Protein AF-A0A8T4KJ77-F1 (afdb_monomer_lite)

Foldseek 3Di:
DFWDWDADPPPRDIDTDGPVVVVVVVVVVVVPPPDDQPKDFDDKFWFADLPPRDIFIWTFIDGPQWTWIWTDDPDTDIWTAGNHNVLVCLLVVLVVVCVVVVPPDPPDDCVDVVNVVVLLQQFQEEEEAQAADAPFQWPQDLQQSHPPRDPPSRVQDDGDDLVNLLVSCVPPANHEYEYDHNALLVDPCSLVSLLSCVVSRYAYEYEHCCLVLLPLVSVLSNVVSHHAEYAHEDADCDQQLCCLGGVGRCNVVRVSSVVSCVVSLHAYEYEHEDEPPRRLLCLLVVVVVLQVVLQRHLEYEYAWRMPSDPSHPHTDYPQSSQVNCCVQAVRHSVVLSLVQLLLSLQQVLCCVQVVDGLGCLSCVVPRFKFWWDQDPNGIYTLCVLQPSVVLSVQSVVLVPDDDVSSNVSSVVSVVVSCPPPSNVVLVVQCVVVVSNSSSSSVVSSNHTYMYGYDHPDSSRRDRNRPPCPNSYNHPPVNDDD

Secondary structure (DSSP, 8-state):
--EEEEEETTTTEEEEEEHHHHHHHHHHHHHT-TT----EEEEEEEEE-TTT--EEEEEEEEETTEEEEEEESSSEEEEEEES-HHHHHHHHHHHHHHHGGGT--TT--TTSHHHHHHHHHH-SEEEEE-----S---TT-TTS-STT--THHHHTPPPPPHHHHHHHHTT--S-EEEEESS-GGG-TTHHHHHHHHHHTT-EEEEEE--GGGGSHHHHHHHHHHT--EEEE----SSHHHHHHHHSS--HHHHHHHHHHHHHTT-EEEE--EE-TTTTGGGHHHHHHHHHHTTTTEEEEEEEEPP--STT-SS---HHHHHHHHHHHHS--HHHHHHHHHHHHHHHHHHHHHHSS-S-TTTTTS-TTEEEEEEETTEEEEGGGGGTHHHHHHHHHHHHTS-HHHHHHHHHHHHHHHHTSTTTHHHHHHHHHTTT-HHHHHHHHHHHSEEEEE-----GGG--TT----SSEEEE--S---

Radius of gyration: 25.9 Å; chains: 1; bounding box: 80×59×68 Å

Structure (mmCIF, N/CA/C/O backbone):
data_AF-A0A8T4KJ77-F1
#
_entry.id   AF-A0A8T4KJ77-F1
#
loop_
_atom_site.group_PDB
_atom_site.id
_atom_site.type_symbol
_atom_site.label_atom_id
_atom_site.label_alt_id
_atom_site.label_comp_id
_atom_site.label_asym_id
_atom_site.label_entity_id
_atom_site.label_seq_id
_atom_site.pdbx_PDB_ins_code
_atom_site.Cartn_x
_atom_site.Cartn_y
_atom_site.Cartn_z
_atom_site.occupancy
_atom_site.B_iso_or_equiv
_atom_site.auth_seq_id
_atom_site.auth_comp_id
_atom_site.auth_asym_id
_atom_site.auth_atom_id
_atom_site.pdbx_PDB_model_num
ATOM 1 N N . MET A 1 1 ? 57.738 31.085 -25.570 1.00 43.16 1 MET A N 1
ATOM 2 C CA . MET A 1 1 ? 57.507 29.698 -25.103 1.00 43.16 1 MET A CA 1
ATOM 3 C C . MET A 1 1 ? 55.996 29.373 -25.129 1.00 43.16 1 MET A C 1
ATOM 5 O O . MET A 1 1 ? 55.374 29.344 -24.079 1.00 43.16 1 MET A O 1
ATOM 9 N N . PHE A 1 2 ? 55.372 29.191 -26.310 1.00 42.97 2 PHE A N 1
ATOM 10 C CA . PHE A 1 2 ? 53.900 29.005 -26.434 1.00 42.97 2 PHE A CA 1
ATOM 11 C C . PHE A 1 2 ? 53.427 28.068 -27.575 1.00 42.97 2 PHE A C 1
ATOM 13 O O . PHE A 1 2 ? 52.268 28.127 -27.980 1.00 42.97 2 PHE A O 1
ATOM 20 N N . TYR A 1 3 ? 54.281 27.163 -28.063 1.00 41.78 3 TYR A N 1
ATOM 21 C CA . TYR A 1 3 ? 53.917 26.175 -29.090 1.00 41.78 3 TYR A CA 1
ATOM 22 C C . TYR A 1 3 ? 54.397 24.782 -28.666 1.00 41.78 3 TYR A C 1
ATOM 24 O O . TYR A 1 3 ? 55.495 24.656 -28.123 1.00 41.78 3 TYR A O 1
ATOM 32 N N . ARG A 1 4 ? 53.573 23.746 -28.875 1.00 49.81 4 ARG A N 1
ATOM 33 C CA . ARG A 1 4 ? 53.972 22.333 -28.733 1.00 49.81 4 ARG A CA 1
ATOM 34 C C . ARG A 1 4 ? 54.072 21.727 -30.129 1.00 49.81 4 ARG A C 1
ATOM 36 O O . ARG A 1 4 ? 53.132 21.836 -30.910 1.00 49.81 4 ARG A O 1
ATOM 43 N N . LEU A 1 5 ? 55.210 21.107 -30.423 1.00 43.75 5 LEU A N 1
ATOM 44 C CA . LEU A 1 5 ? 55.444 20.401 -31.679 1.00 43.75 5 LEU A CA 1
ATOM 45 C C . LEU A 1 5 ? 54.785 19.018 -31.598 1.00 43.75 5 LEU A C 1
ATOM 47 O O . LEU A 1 5 ? 55.067 18.268 -30.663 1.00 43.75 5 LEU A O 1
ATOM 51 N N . ILE A 1 6 ? 53.931 18.673 -32.559 1.00 51.59 6 ILE A N 1
ATOM 52 C CA . ILE A 1 6 ? 53.401 17.312 -32.705 1.00 51.59 6 ILE A CA 1
ATOM 53 C C . ILE A 1 6 ? 53.874 16.783 -34.056 1.00 51.59 6 ILE A C 1
ATOM 55 O O . ILE A 1 6 ? 53.602 17.379 -35.096 1.00 51.59 6 ILE A O 1
ATOM 59 N N . VAL A 1 7 ? 54.606 15.669 -34.028 1.00 45.03 7 VAL A N 1
ATOM 60 C CA . VAL A 1 7 ? 55.118 14.997 -35.227 1.00 45.03 7 VAL A CA 1
ATOM 61 C C . VAL A 1 7 ? 54.260 13.763 -35.486 1.00 45.03 7 VAL A C 1
ATOM 63 O O . VAL A 1 7 ? 54.277 12.811 -34.704 1.00 45.03 7 VAL A O 1
ATOM 66 N N . LEU A 1 8 ? 53.493 13.772 -36.578 1.00 44.59 8 LEU A N 1
ATOM 67 C CA . LEU A 1 8 ? 52.683 12.625 -36.988 1.00 44.59 8 LEU A CA 1
ATOM 68 C C . LEU A 1 8 ? 53.546 11.657 -37.806 1.00 44.59 8 LEU A C 1
ATOM 70 O O . LEU A 1 8 ? 53.894 11.908 -38.959 1.00 44.59 8 LEU A O 1
ATOM 74 N N . LYS A 1 9 ? 53.879 10.523 -37.184 1.00 41.59 9 LYS A N 1
ATOM 75 C CA . LYS A 1 9 ? 54.922 9.574 -37.609 1.00 41.59 9 LYS A CA 1
ATOM 76 C C . LYS A 1 9 ? 54.687 8.856 -38.948 1.00 41.59 9 LYS A C 1
ATOM 78 O O . LYS A 1 9 ? 55.555 8.100 -39.363 1.00 41.59 9 LYS A O 1
ATOM 83 N N . LYS A 1 10 ? 53.538 9.044 -39.612 1.00 41.97 10 LYS A N 1
ATOM 84 C CA . LYS A 1 10 ? 53.199 8.299 -40.837 1.00 41.97 10 LYS A CA 1
ATOM 85 C C . LYS A 1 10 ? 53.533 9.038 -42.142 1.00 41.97 10 LYS A C 1
ATOM 87 O O . LYS A 1 10 ? 53.784 8.359 -43.123 1.00 41.97 10 LYS A O 1
ATOM 92 N N . ASN A 1 11 ? 53.623 10.377 -42.138 1.00 40.62 11 ASN A N 1
ATOM 93 C CA . ASN A 1 11 ? 53.791 11.182 -43.367 1.00 40.62 11 ASN A CA 1
ATOM 94 C C . ASN A 1 11 ? 54.858 12.305 -43.281 1.00 40.62 11 ASN A C 1
ATOM 96 O O . ASN A 1 11 ? 54.903 13.150 -44.167 1.00 40.62 11 ASN A O 1
ATOM 100 N N . ASN A 1 12 ? 55.698 12.362 -42.235 1.00 40.28 12 ASN A N 1
ATOM 101 C CA . ASN A 1 12 ? 56.723 13.414 -42.037 1.00 40.28 12 ASN A CA 1
ATOM 102 C C . ASN A 1 12 ? 56.209 14.867 -42.167 1.00 40.28 12 ASN A C 1
ATOM 104 O O . ASN A 1 12 ? 56.929 15.759 -42.610 1.00 40.28 12 ASN A O 1
ATOM 108 N N . ILE A 1 13 ? 54.974 15.130 -41.737 1.00 40.94 13 ILE A N 1
ATOM 109 C CA . ILE A 1 13 ? 54.426 16.490 -41.654 1.00 40.94 13 ILE A CA 1
ATOM 110 C C . ILE A 1 13 ? 54.611 16.997 -40.222 1.00 40.94 13 ILE A C 1
ATOM 112 O O . ILE A 1 13 ? 54.164 16.360 -39.263 1.00 40.94 13 ILE A O 1
ATOM 116 N N . VAL A 1 14 ? 55.269 18.149 -40.080 1.00 40.88 14 VAL A N 1
ATOM 117 C CA . VAL A 1 14 ? 55.447 18.847 -38.800 1.00 40.88 14 VAL A CA 1
ATOM 118 C C . VAL A 1 14 ? 54.447 19.993 -38.736 1.00 40.88 14 VAL A C 1
ATOM 120 O O . VAL A 1 14 ? 54.511 20.915 -39.545 1.00 40.88 14 VAL A O 1
ATOM 123 N N . ILE A 1 15 ? 53.526 19.942 -37.772 1.00 50.75 15 ILE A N 1
ATOM 124 C CA . ILE A 1 15 ? 52.521 20.991 -37.574 1.00 50.75 15 ILE A CA 1
ATOM 125 C C . ILE A 1 15 ? 52.823 21.718 -36.261 1.00 50.75 15 ILE A C 1
ATOM 127 O O . ILE A 1 15 ? 52.883 21.115 -35.187 1.00 50.75 15 ILE A O 1
ATOM 131 N N . LEU A 1 16 ? 53.019 23.033 -36.358 1.00 42.84 16 LEU A N 1
ATOM 132 C CA . LEU A 1 16 ? 53.185 23.943 -35.227 1.00 42.84 16 LEU A CA 1
ATOM 133 C C . LEU A 1 16 ? 51.816 24.511 -34.845 1.00 42.84 16 LEU A C 1
ATOM 135 O O . LEU A 1 16 ? 51.270 25.350 -35.555 1.00 42.84 16 LEU A O 1
ATOM 139 N N . LEU A 1 17 ? 51.259 24.057 -33.720 1.00 50.91 17 LEU A N 1
ATOM 140 C CA . LEU A 1 17 ? 49.967 24.536 -33.224 1.00 50.91 17 LEU A CA 1
ATOM 141 C C . LEU A 1 17 ? 50.151 25.432 -31.998 1.00 50.91 17 LEU A C 1
ATOM 143 O O . LEU A 1 17 ? 50.876 25.093 -31.054 1.00 50.91 17 LEU A O 1
ATOM 147 N N . SER A 1 18 ? 49.486 26.590 -32.011 1.00 56.97 18 SER A N 1
ATOM 148 C CA . SER A 1 18 ? 49.395 27.462 -30.838 1.00 56.97 18 SER A CA 1
ATOM 149 C C . SER A 1 18 ? 48.573 26.776 -29.742 1.00 56.97 18 SER A C 1
ATOM 151 O O . SER A 1 18 ? 47.674 25.979 -30.026 1.00 56.97 18 SER A O 1
ATOM 153 N N . LYS A 1 19 ? 48.854 27.091 -28.468 1.00 53.78 19 LYS A N 1
ATOM 154 C CA . LYS A 1 19 ? 48.087 26.572 -27.314 1.00 53.78 19 LYS A CA 1
ATOM 155 C C . LYS A 1 19 ? 46.572 26.763 -27.482 1.00 53.78 19 LYS A C 1
ATOM 157 O O . LYS A 1 19 ? 45.805 25.898 -27.074 1.00 53.78 19 LYS A O 1
ATOM 162 N N . THR A 1 20 ? 46.155 27.858 -28.113 1.00 56.78 20 THR A N 1
ATOM 163 C CA . THR A 1 20 ? 44.749 28.188 -28.369 1.00 56.78 20 THR A CA 1
ATOM 164 C C . THR A 1 20 ? 44.105 27.229 -29.372 1.00 56.78 20 THR A C 1
ATOM 166 O O . THR A 1 20 ? 42.994 26.765 -29.134 1.00 56.78 20 THR A O 1
ATOM 169 N N . LEU A 1 21 ? 44.809 26.855 -30.449 1.00 54.94 21 LEU A N 1
ATOM 170 C CA . LEU A 1 21 ? 44.279 25.919 -31.450 1.00 54.94 21 LEU A CA 1
ATOM 171 C C . LEU A 1 21 ? 44.154 24.489 -30.901 1.00 54.94 21 LEU A C 1
ATOM 173 O O . LEU A 1 21 ? 43.190 23.795 -31.204 1.00 54.94 21 LEU A O 1
ATOM 177 N N . LEU A 1 22 ? 45.092 24.069 -30.047 1.00 55.75 22 LEU A N 1
ATOM 178 C CA . LEU A 1 22 ? 45.049 22.773 -29.357 1.00 55.75 22 LEU A CA 1
ATOM 179 C C . LEU A 1 22 ? 43.837 22.651 -28.423 1.00 55.75 22 LEU A C 1
ATOM 181 O O . LEU A 1 22 ? 43.240 21.582 -28.337 1.00 55.75 22 LEU A O 1
ATOM 185 N N . ILE A 1 23 ? 43.452 23.744 -27.758 1.00 54.97 23 ILE A N 1
ATOM 186 C CA . ILE A 1 23 ? 42.247 23.791 -26.921 1.00 54.97 23 ILE A CA 1
ATOM 187 C C . ILE A 1 23 ? 40.994 23.707 -27.794 1.00 54.97 23 ILE A C 1
ATOM 189 O O . ILE A 1 23 ? 40.101 22.934 -27.476 1.00 54.97 23 ILE A O 1
ATOM 193 N N . ILE A 1 24 ? 40.939 24.430 -28.916 1.00 52.84 24 ILE A N 1
ATOM 194 C CA . ILE A 1 24 ? 39.788 24.386 -29.833 1.00 52.84 24 ILE A CA 1
ATOM 195 C C . ILE A 1 24 ? 39.612 22.983 -30.427 1.00 52.84 24 ILE A C 1
ATOM 197 O O . ILE A 1 24 ? 38.497 22.474 -30.448 1.00 52.84 24 ILE A O 1
ATOM 201 N N . MET A 1 25 ? 40.700 22.319 -30.828 1.00 52.75 25 MET A N 1
ATOM 202 C CA . MET A 1 25 ? 40.640 20.944 -31.333 1.00 52.75 25 MET A CA 1
ATOM 203 C C . MET A 1 25 ? 40.302 19.926 -30.239 1.00 52.75 25 MET A C 1
ATOM 205 O O . MET A 1 25 ? 39.567 18.985 -30.511 1.00 52.75 25 MET A O 1
ATOM 209 N N . ALA A 1 26 ? 40.781 20.106 -29.003 1.00 50.03 26 ALA A N 1
ATOM 210 C CA . ALA A 1 26 ? 40.378 19.264 -27.876 1.00 50.03 26 ALA A CA 1
ATOM 211 C C . ALA A 1 26 ? 38.891 19.452 -27.537 1.00 50.03 26 ALA A C 1
ATOM 213 O O . ALA A 1 26 ? 38.194 18.477 -27.283 1.00 50.03 26 ALA A O 1
ATOM 214 N N . VAL A 1 27 ? 38.385 20.687 -27.603 1.00 44.81 27 VAL A N 1
ATOM 215 C CA . VAL A 1 27 ? 36.960 20.995 -27.434 1.00 44.81 27 VAL A CA 1
ATOM 216 C C . VAL A 1 27 ? 36.143 20.397 -28.581 1.00 44.81 27 VAL A C 1
ATOM 218 O O . VAL A 1 27 ? 35.135 19.757 -28.315 1.00 44.81 27 VAL A O 1
ATOM 221 N N . GLN A 1 28 ? 36.588 20.494 -29.838 1.00 42.44 28 GLN A N 1
ATOM 222 C CA . GLN A 1 28 ? 35.902 19.868 -30.976 1.00 42.44 28 GLN A CA 1
ATOM 223 C C . GLN A 1 28 ? 35.956 18.334 -30.943 1.00 42.44 28 GLN A C 1
ATOM 225 O O . GLN A 1 28 ? 34.963 17.703 -31.282 1.00 42.44 28 GLN A O 1
ATOM 230 N N . ALA A 1 29 ? 37.052 17.725 -30.483 1.00 39.66 29 ALA A N 1
ATOM 231 C CA . ALA A 1 29 ? 37.153 16.274 -30.313 1.00 39.66 29 ALA A CA 1
ATOM 232 C C . ALA A 1 29 ? 36.281 15.757 -29.153 1.00 39.66 29 ALA A C 1
ATOM 234 O O . ALA A 1 29 ? 35.742 14.658 -29.238 1.00 39.66 29 ALA A O 1
ATOM 235 N N . VAL A 1 30 ? 36.091 16.558 -28.096 1.00 39.09 30 VAL A N 1
ATOM 236 C CA . VAL A 1 30 ? 35.113 16.274 -27.031 1.00 39.09 30 VAL A CA 1
ATOM 237 C C . VAL A 1 30 ? 33.678 16.442 -27.551 1.00 39.09 30 VAL A C 1
ATOM 239 O O . VAL A 1 30 ? 32.813 15.635 -27.219 1.00 39.09 30 VAL A O 1
ATOM 242 N N . VAL A 1 31 ? 33.431 17.426 -28.421 1.00 37.53 31 VAL A N 1
ATOM 243 C CA . VAL A 1 31 ? 32.112 17.693 -29.025 1.00 37.53 31 VAL A CA 1
ATOM 244 C C . VAL A 1 31 ? 31.740 16.683 -30.124 1.00 37.53 31 VAL A C 1
ATOM 246 O O . VAL A 1 31 ? 30.563 16.405 -30.298 1.00 37.53 31 VAL A O 1
ATOM 249 N N . GLN A 1 32 ? 32.704 16.069 -30.819 1.00 32.75 32 GLN A N 1
ATOM 250 C CA . GLN A 1 32 ? 32.455 15.063 -31.869 1.00 32.75 32 GLN A CA 1
ATOM 251 C C . GLN A 1 32 ? 32.343 13.614 -31.358 1.00 32.75 32 GLN A C 1
ATOM 253 O O . GLN A 1 32 ? 32.195 12.692 -32.158 1.00 32.75 32 GLN A O 1
ATOM 258 N N . SER A 1 33 ? 32.353 13.393 -30.040 1.00 34.03 33 SER A N 1
ATOM 259 C CA . SER A 1 33 ? 31.955 12.109 -29.439 1.00 34.03 33 SER A CA 1
ATOM 260 C C . SER A 1 33 ? 30.439 12.059 -29.189 1.00 34.03 33 SER A C 1
ATOM 262 O O . SER A 1 33 ? 29.960 11.920 -28.066 1.00 34.03 33 SER A O 1
ATOM 264 N N . GLU A 1 34 ? 29.654 12.208 -30.255 1.00 39.94 34 GLU A N 1
ATOM 265 C CA . GLU A 1 34 ? 28.202 12.022 -30.213 1.00 39.94 34 GLU A CA 1
ATOM 266 C C . GLU A 1 34 ? 27.851 10.528 -30.229 1.00 39.94 34 GLU A C 1
ATOM 268 O O . GLU A 1 34 ? 27.623 9.940 -31.279 1.00 39.94 34 GLU A O 1
ATOM 273 N N . ASP A 1 35 ? 27.807 9.924 -29.036 1.00 35.31 35 ASP A N 1
ATOM 274 C CA . ASP A 1 35 ? 26.719 8.999 -28.658 1.00 35.31 35 ASP A CA 1
ATOM 275 C C . ASP A 1 35 ? 26.492 8.919 -27.128 1.00 35.31 35 ASP A C 1
ATOM 277 O O . ASP A 1 35 ? 25.965 7.951 -26.578 1.00 35.31 35 ASP A O 1
ATOM 281 N N . THR A 1 36 ? 26.889 9.953 -26.380 1.00 37.91 36 THR A N 1
ATOM 282 C CA . THR A 1 36 ? 26.566 10.073 -24.953 1.00 37.91 36 THR A CA 1
ATOM 283 C C . THR A 1 36 ? 25.404 11.032 -24.757 1.00 37.91 36 THR A C 1
ATOM 285 O O . THR A 1 36 ? 25.596 12.208 -24.452 1.00 37.91 36 THR A O 1
ATOM 288 N N . LYS A 1 37 ? 24.172 10.520 -24.857 1.00 45.44 37 LYS A N 1
ATOM 289 C CA . LYS A 1 37 ? 23.031 11.122 -24.145 1.00 45.44 37 LYS A CA 1
ATOM 290 C C . LYS A 1 37 ? 23.474 11.404 -22.708 1.00 45.44 37 LYS A C 1
ATOM 292 O O . LYS A 1 37 ? 23.902 10.480 -22.015 1.00 45.44 37 LYS A O 1
ATOM 297 N N . SER A 1 38 ? 23.440 12.670 -22.290 1.00 50.59 38 SER A N 1
ATOM 298 C CA . SER A 1 38 ? 24.006 13.130 -21.018 1.00 50.59 38 SER A CA 1
ATOM 299 C C . SER A 1 38 ? 23.426 12.336 -19.846 1.00 50.59 38 SER A C 1
ATOM 301 O O . SER A 1 38 ? 22.282 12.536 -19.438 1.00 50.59 38 SER A O 1
ATOM 303 N N . LYS A 1 39 ? 24.214 11.402 -19.320 1.00 58.78 39 LYS A N 1
ATOM 304 C CA . LYS A 1 39 ? 23.857 10.574 -18.174 1.00 58.78 39 LYS A CA 1
ATOM 305 C C . LYS A 1 39 ? 24.042 11.405 -16.905 1.00 58.78 39 LYS A C 1
ATOM 307 O O . LYS A 1 39 ? 25.177 11.643 -16.498 1.00 58.78 39 LYS A O 1
ATOM 312 N N . LEU A 1 40 ? 22.952 11.854 -16.280 1.00 75.31 40 LEU A N 1
ATOM 313 C CA . LEU A 1 40 ? 23.024 12.613 -15.026 1.00 75.31 40 LEU A CA 1
ATOM 314 C C . LEU A 1 40 ? 22.865 11.667 -13.829 1.00 75.31 40 LEU A C 1
ATOM 316 O O . LEU A 1 40 ? 21.821 11.038 -13.650 1.00 75.31 40 LEU A O 1
ATOM 320 N N . LEU A 1 41 ? 23.900 11.570 -12.992 1.00 71.00 41 LEU A N 1
ATOM 321 C CA . LEU A 1 41 ? 23.824 10.853 -11.721 1.00 71.00 41 LEU A CA 1
ATOM 322 C C . LEU A 1 41 ? 23.039 11.691 -10.704 1.00 71.00 41 LEU A C 1
ATOM 324 O O . LEU A 1 41 ? 23.485 12.762 -10.306 1.00 71.00 41 LEU A O 1
ATOM 328 N N . LEU A 1 42 ? 21.896 11.181 -10.246 1.00 71.31 42 LEU A N 1
ATOM 329 C CA . LEU A 1 42 ? 21.050 11.866 -9.267 1.00 71.31 42 LEU A CA 1
ATOM 330 C C . LEU A 1 42 ? 21.405 11.499 -7.826 1.00 71.31 42 LEU A C 1
ATOM 332 O O . LEU A 1 42 ? 21.375 12.351 -6.941 1.00 71.31 42 LEU A O 1
ATOM 336 N N . ARG A 1 43 ? 21.664 10.210 -7.560 1.00 76.50 43 ARG A N 1
ATOM 337 C CA . ARG A 1 43 ? 21.891 9.698 -6.199 1.00 76.50 43 ARG A CA 1
ATOM 338 C C . ARG A 1 43 ? 22.488 8.290 -6.205 1.00 76.50 43 ARG A C 1
ATOM 340 O O . ARG A 1 43 ? 22.068 7.455 -7.001 1.00 76.50 43 ARG A O 1
ATOM 347 N N . LYS A 1 44 ? 23.374 8.000 -5.249 1.00 70.00 44 LYS A N 1
ATOM 348 C CA . LYS A 1 44 ? 23.894 6.653 -4.950 1.00 70.00 44 LYS A CA 1
ATOM 349 C C . LYS A 1 44 ? 23.043 5.932 -3.892 1.00 70.00 44 LYS A C 1
ATOM 351 O O . LYS A 1 44 ? 22.512 6.569 -2.985 1.00 70.00 44 LYS A O 1
ATOM 356 N N . THR A 1 45 ? 22.915 4.615 -4.006 1.00 71.56 45 THR A N 1
ATOM 357 C CA . THR A 1 45 ? 22.186 3.733 -3.085 1.00 71.56 45 THR A CA 1
ATOM 358 C C . THR A 1 45 ? 22.744 2.298 -3.118 1.00 71.56 45 THR A C 1
ATOM 360 O O . THR A 1 45 ? 23.809 2.062 -3.686 1.00 71.56 45 THR A O 1
ATOM 363 N N . LEU A 1 46 ? 22.042 1.344 -2.502 1.00 66.56 46 LEU A N 1
ATOM 364 C CA . LEU A 1 46 ? 22.270 -0.097 -2.618 1.00 66.56 46 LEU A CA 1
ATOM 365 C C . LEU A 1 46 ? 21.135 -0.758 -3.416 1.00 66.56 46 LEU A C 1
ATOM 367 O O . LEU A 1 46 ? 19.983 -0.331 -3.334 1.00 66.56 46 LEU A O 1
ATOM 371 N N . GLY A 1 47 ? 21.464 -1.806 -4.165 1.00 66.19 47 GLY A N 1
ATOM 372 C CA . GLY A 1 47 ? 20.560 -2.620 -4.980 1.00 66.19 47 GLY A CA 1
ATOM 373 C C . GLY A 1 47 ? 20.895 -4.108 -4.851 1.00 66.19 47 GLY A C 1
ATOM 374 O O . GLY A 1 47 ? 22.009 -4.444 -4.461 1.00 66.19 47 GLY A O 1
ATOM 375 N N . ALA A 1 48 ? 19.975 -5.007 -5.204 1.00 68.38 48 ALA A N 1
ATOM 376 C CA . ALA A 1 48 ? 20.291 -6.432 -5.339 1.00 68.38 48 ALA A CA 1
ATOM 377 C C . ALA A 1 48 ? 20.691 -6.760 -6.788 1.00 68.38 48 ALA A C 1
ATOM 379 O O . ALA A 1 48 ? 20.025 -6.334 -7.739 1.00 68.38 48 ALA A O 1
ATOM 380 N N . CYS A 1 49 ? 21.782 -7.511 -6.956 1.00 70.94 49 CYS A N 1
ATOM 381 C CA . CYS A 1 49 ? 22.231 -8.027 -8.252 1.00 70.94 49 CYS A CA 1
ATOM 382 C C . CYS A 1 49 ? 21.213 -9.025 -8.830 1.00 70.94 49 CYS A C 1
ATOM 384 O O . CYS A 1 49 ? 20.803 -9.945 -8.127 1.00 70.94 49 CYS A O 1
ATOM 386 N N . SER A 1 50 ? 20.842 -8.892 -10.109 1.00 71.00 50 SER A N 1
ATOM 387 C CA . SER A 1 50 ? 19.882 -9.791 -10.779 1.00 71.00 50 SER A CA 1
ATOM 388 C C . SER A 1 50 ? 20.349 -11.244 -10.895 1.00 71.00 50 SER A C 1
ATOM 390 O O . SER A 1 50 ? 19.521 -12.150 -10.955 1.00 71.00 50 SER A O 1
ATOM 392 N N . LYS A 1 51 ? 21.668 -11.473 -10.909 1.00 73.00 51 LYS A N 1
ATOM 393 C CA . LYS A 1 51 ? 22.266 -12.802 -11.084 1.00 73.00 51 LYS A CA 1
ATOM 394 C C . LYS A 1 51 ? 22.609 -13.483 -9.764 1.00 73.00 51 LYS A C 1
ATOM 396 O O . LYS A 1 51 ? 22.247 -14.633 -9.549 1.00 73.00 51 LYS A O 1
ATOM 401 N N . CYS A 1 52 ? 23.368 -12.803 -8.906 1.00 71.88 52 CYS A N 1
ATOM 402 C CA . CYS A 1 52 ? 23.893 -13.399 -7.673 1.00 71.88 52 CYS A CA 1
ATOM 403 C C . CYS A 1 52 ? 23.141 -12.967 -6.411 1.00 71.88 52 CYS A C 1
ATOM 405 O O . CYS A 1 52 ? 23.473 -13.451 -5.333 1.00 71.88 52 CYS A O 1
ATOM 407 N N . PHE A 1 53 ? 22.174 -12.046 -6.525 1.00 66.94 53 PHE A N 1
ATOM 408 C CA . PHE A 1 53 ? 21.314 -11.559 -5.437 1.00 66.94 53 PHE A CA 1
ATOM 409 C C . PHE A 1 53 ? 22.035 -10.886 -4.260 1.00 66.94 53 PHE A C 1
ATOM 411 O O . PHE A 1 53 ? 21.390 -10.434 -3.315 1.00 66.94 53 PHE A O 1
ATOM 418 N N . LYS A 1 54 ? 23.362 -10.731 -4.335 1.00 68.75 54 LYS A N 1
ATOM 419 C CA . LYS A 1 54 ? 24.140 -9.950 -3.372 1.00 68.75 54 LYS A CA 1
ATOM 420 C C . LYS A 1 54 ? 23.794 -8.467 -3.482 1.00 68.75 54 LYS A C 1
ATOM 422 O O . LYS A 1 54 ? 23.527 -7.959 -4.577 1.00 68.75 54 LYS A O 1
ATOM 427 N N . LEU A 1 55 ? 23.845 -7.780 -2.342 1.00 68.62 55 LEU A N 1
ATOM 428 C CA . LEU A 1 55 ? 23.772 -6.325 -2.301 1.00 68.62 55 LEU A CA 1
ATOM 429 C C . LEU A 1 55 ? 24.992 -5.730 -3.014 1.00 68.62 55 LEU A C 1
ATOM 431 O O . LEU A 1 55 ? 26.128 -6.126 -2.759 1.00 68.62 55 LEU A O 1
ATOM 435 N N . THR A 1 56 ? 24.742 -4.782 -3.907 1.00 72.38 56 THR A N 1
ATOM 436 C CA . THR A 1 56 ? 25.750 -4.034 -4.660 1.00 72.38 56 THR A CA 1
ATOM 437 C C . THR A 1 56 ? 25.402 -2.548 -4.667 1.00 72.38 56 THR A C 1
ATOM 439 O O . THR A 1 56 ? 24.279 -2.152 -4.341 1.00 72.38 56 THR A O 1
ATOM 442 N N . GLU A 1 57 ? 26.358 -1.711 -5.047 1.00 80.00 57 GLU A N 1
ATOM 443 C CA . GLU A 1 57 ? 26.104 -0.295 -5.274 1.00 80.00 57 GLU A CA 1
ATOM 444 C C . GLU A 1 57 ? 25.137 -0.094 -6.442 1.00 80.00 57 GLU A C 1
ATOM 446 O O . GLU A 1 57 ? 25.207 -0.764 -7.476 1.00 80.00 57 GLU A O 1
ATOM 451 N N . ALA A 1 58 ? 24.227 0.856 -6.264 1.00 75.62 58 ALA A N 1
ATOM 452 C CA . ALA A 1 58 ? 23.233 1.207 -7.255 1.00 75.62 58 ALA A CA 1
ATOM 453 C C . ALA A 1 58 ? 23.128 2.726 -7.402 1.00 75.62 58 ALA A C 1
ATOM 455 O O . ALA A 1 58 ? 23.395 3.488 -6.470 1.00 75.62 58 ALA A O 1
ATOM 456 N N . TYR A 1 59 ? 22.708 3.175 -8.575 1.00 80.94 59 TYR A N 1
ATOM 457 C CA . TYR A 1 59 ? 22.749 4.572 -8.971 1.00 80.94 59 TYR A CA 1
ATOM 458 C C . TYR A 1 59 ? 21.427 4.968 -9.612 1.00 80.94 59 TYR A C 1
ATOM 460 O O . TYR A 1 59 ? 20.982 4.350 -10.576 1.00 80.94 59 TYR A O 1
ATOM 468 N N . PHE A 1 60 ? 20.801 6.015 -9.080 1.00 81.06 60 PHE A N 1
ATOM 469 C CA . PHE A 1 60 ? 19.704 6.686 -9.761 1.00 81.06 60 PHE A CA 1
ATOM 470 C C . PHE A 1 60 ? 20.282 7.548 -10.868 1.00 81.06 60 PHE A C 1
ATOM 472 O O . PHE A 1 60 ? 21.004 8.510 -10.597 1.00 81.06 60 PHE A O 1
ATOM 479 N N . VAL A 1 61 ? 19.956 7.192 -12.098 1.00 84.31 61 VAL A N 1
ATOM 480 C CA . VAL A 1 61 ? 20.484 7.815 -13.301 1.00 84.31 61 VAL A CA 1
ATOM 481 C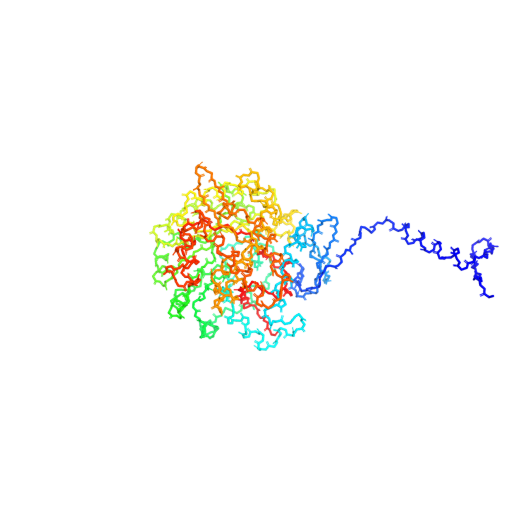 C . VAL A 1 61 ? 19.332 8.362 -14.116 1.00 84.31 61 VAL A C 1
ATOM 483 O O . VAL A 1 61 ? 18.352 7.664 -14.366 1.00 84.31 61 VAL A O 1
ATOM 486 N N . GLU A 1 62 ? 19.467 9.601 -14.560 1.00 88.56 62 GLU A N 1
ATOM 487 C CA . GLU A 1 62 ? 18.581 10.174 -15.557 1.00 88.56 62 GLU A CA 1
ATOM 488 C C . GLU A 1 62 ? 19.160 10.004 -16.961 1.00 88.56 62 GLU A C 1
ATOM 490 O O . GLU A 1 62 ? 20.325 10.322 -17.213 1.00 88.56 62 GLU A O 1
ATOM 495 N N . ARG A 1 63 ? 18.322 9.500 -17.870 1.00 91.06 63 ARG A N 1
ATOM 496 C CA . ARG A 1 63 ? 18.602 9.356 -19.302 1.00 91.06 63 ARG A CA 1
ATOM 497 C C . ARG A 1 63 ? 17.291 9.491 -20.067 1.00 91.06 63 ARG A C 1
ATOM 499 O O . ARG A 1 63 ? 16.310 8.855 -19.696 1.00 91.06 63 ARG A O 1
ATOM 506 N N . ASP A 1 64 ? 17.274 10.287 -21.134 1.00 90.81 64 ASP A N 1
ATOM 507 C CA . ASP A 1 64 ? 16.094 10.472 -21.997 1.00 90.81 64 ASP A CA 1
ATOM 508 C C . ASP A 1 64 ? 14.820 10.885 -21.242 1.00 90.81 64 ASP A C 1
ATOM 510 O O . ASP A 1 64 ? 13.742 10.349 -21.495 1.00 90.81 64 ASP A O 1
ATOM 514 N N . ASN A 1 65 ? 14.946 11.806 -20.278 1.00 91.38 65 ASN A N 1
ATOM 515 C CA . ASN A 1 65 ? 13.853 12.234 -19.393 1.00 91.38 65 ASN A CA 1
ATOM 516 C C . ASN A 1 65 ? 13.208 11.083 -18.585 1.00 91.38 65 ASN A C 1
ATOM 518 O O . ASN A 1 65 ? 12.064 11.176 -18.148 1.00 91.38 65 ASN A O 1
ATOM 522 N N . LYS A 1 66 ? 13.941 9.990 -18.356 1.00 91.00 66 LYS A N 1
ATOM 523 C CA . LYS A 1 66 ? 13.531 8.852 -17.526 1.00 91.00 66 LYS A CA 1
ATOM 524 C C . LYS A 1 66 ? 14.553 8.610 -16.427 1.00 91.00 66 LYS A C 1
ATOM 526 O O . LYS A 1 66 ? 15.731 8.922 -16.583 1.00 91.00 66 LYS A O 1
ATOM 531 N N . ILE A 1 67 ? 14.104 8.012 -15.332 1.00 86.69 67 ILE A N 1
ATOM 532 C CA . ILE A 1 67 ? 14.921 7.630 -14.185 1.00 86.69 67 ILE A CA 1
ATOM 533 C C . ILE A 1 67 ? 15.105 6.123 -14.164 1.00 86.69 67 ILE A C 1
ATOM 535 O O . ILE A 1 67 ? 14.137 5.363 -14.104 1.00 86.69 67 ILE A O 1
ATOM 539 N N . PHE A 1 68 ? 16.361 5.705 -14.130 1.00 85.56 68 PHE A N 1
ATOM 540 C CA . PHE A 1 68 ? 16.781 4.320 -14.022 1.00 85.56 68 PHE A CA 1
ATOM 541 C C . PHE A 1 68 ? 17.485 4.077 -12.690 1.00 85.56 68 PHE A C 1
ATOM 543 O O . PHE A 1 68 ? 18.128 4.974 -12.145 1.00 85.56 68 PHE A O 1
ATOM 550 N N . LEU A 1 69 ? 17.377 2.853 -12.180 1.00 81.06 69 LEU A N 1
ATOM 551 C CA . LEU A 1 69 ? 18.260 2.322 -11.152 1.00 81.06 69 LEU A CA 1
ATOM 552 C C . LEU A 1 69 ? 19.273 1.410 -11.835 1.00 81.06 69 LEU A C 1
ATOM 554 O O . LEU A 1 69 ? 18.933 0.315 -12.285 1.00 81.06 69 LEU A O 1
ATOM 558 N N . GLU A 1 70 ? 20.507 1.881 -11.921 1.00 85.38 70 GLU A N 1
ATOM 559 C CA . GLU A 1 70 ? 21.610 1.139 -12.513 1.00 85.38 70 GLU A CA 1
ATOM 560 C C . GLU A 1 70 ? 22.456 0.480 -11.435 1.00 85.38 70 GLU A C 1
ATOM 562 O O . GLU A 1 70 ? 22.718 1.080 -10.395 1.00 85.38 70 GLU A O 1
ATOM 567 N N . LYS A 1 71 ? 22.881 -0.754 -11.684 1.00 83.56 71 LYS A N 1
ATOM 568 C CA . LYS A 1 71 ? 23.712 -1.547 -10.779 1.00 83.56 71 LYS A CA 1
ATOM 569 C C . LYS A 1 71 ? 24.816 -2.211 -11.580 1.00 83.56 71 LYS A C 1
ATOM 571 O O . LYS A 1 71 ? 24.575 -2.699 -12.684 1.00 83.56 71 LYS A O 1
ATOM 576 N N . GLU A 1 72 ? 25.999 -2.285 -10.989 1.00 84.06 72 GLU A N 1
ATOM 577 C CA . GLU A 1 72 ? 27.124 -3.026 -11.550 1.00 84.06 72 GLU A CA 1
ATOM 578 C C . GLU A 1 72 ? 27.592 -4.061 -10.522 1.00 84.06 72 GLU A C 1
ATOM 580 O O . GLU A 1 72 ? 27.875 -3.739 -9.368 1.00 84.06 72 GLU A O 1
ATOM 585 N N . CYS A 1 73 ? 27.563 -5.336 -10.910 1.00 80.62 73 CYS A N 1
ATOM 586 C CA . CYS A 1 73 ? 28.023 -6.469 -10.106 1.00 80.62 73 CYS A CA 1
ATOM 587 C C . CYS A 1 73 ? 28.509 -7.577 -11.057 1.00 80.62 73 CYS A C 1
ATOM 589 O O . CYS A 1 73 ? 29.370 -7.332 -11.894 1.00 80.62 73 CYS A O 1
ATOM 591 N N . CYS A 1 74 ? 27.938 -8.786 -10.987 1.00 81.69 74 CYS A N 1
ATOM 592 C CA . CYS A 1 74 ? 28.183 -9.855 -11.960 1.00 81.69 74 CYS A CA 1
ATOM 593 C C . CYS A 1 74 ? 27.614 -9.529 -13.349 1.00 81.69 74 CYS A C 1
ATOM 595 O O . CYS A 1 74 ? 28.030 -10.119 -14.343 1.00 81.69 74 CYS A O 1
ATOM 597 N N . THR A 1 75 ? 26.628 -8.637 -13.393 1.00 76.06 75 THR A N 1
ATOM 598 C CA . THR A 1 75 ? 25.962 -8.123 -14.587 1.00 76.06 75 THR A CA 1
ATOM 599 C C . THR A 1 75 ? 25.820 -6.609 -14.457 1.00 76.06 75 THR A C 1
ATOM 601 O O . THR A 1 75 ? 25.857 -6.056 -13.350 1.00 76.06 75 THR A O 1
ATOM 604 N N . LYS A 1 76 ? 25.671 -5.935 -15.599 1.00 81.31 76 LYS A N 1
ATOM 605 C CA . LYS A 1 76 ? 25.204 -4.549 -15.647 1.00 81.31 76 LYS A CA 1
ATOM 606 C C . LYS A 1 76 ? 23.687 -4.580 -15.754 1.00 81.31 76 LYS A C 1
ATOM 608 O O . LYS A 1 76 ? 23.157 -4.960 -16.793 1.00 81.31 76 LYS A O 1
ATOM 613 N N . ASP A 1 77 ? 23.011 -4.188 -14.682 1.00 77.69 77 ASP A N 1
ATOM 614 C CA . ASP A 1 77 ? 21.553 -4.134 -14.634 1.00 77.69 77 ASP A CA 1
ATOM 615 C C . ASP A 1 77 ? 21.088 -2.677 -14.713 1.00 77.69 77 ASP A C 1
ATOM 617 O O . ASP A 1 77 ? 21.652 -1.798 -14.059 1.00 77.69 77 ASP A O 1
ATOM 621 N N . SER A 1 78 ? 20.010 -2.419 -15.450 1.00 83.12 78 SER A N 1
ATOM 622 C CA . SER A 1 78 ? 19.347 -1.114 -15.492 1.00 83.12 78 SER A CA 1
ATOM 623 C C . SER A 1 78 ? 17.838 -1.319 -15.475 1.00 83.12 78 SER A C 1
ATOM 625 O O . SER A 1 78 ? 17.277 -1.911 -16.394 1.00 83.12 78 SER A O 1
ATOM 627 N N . GLY A 1 79 ? 17.179 -0.863 -14.410 1.00 81.62 79 GLY A N 1
ATOM 628 C CA . GLY A 1 79 ? 15.727 -0.943 -14.267 1.00 81.62 79 GLY A CA 1
ATOM 629 C C . GLY A 1 79 ? 15.088 0.435 -14.375 1.00 81.62 79 GLY A C 1
ATOM 630 O O . GLY A 1 79 ? 15.492 1.351 -13.661 1.00 81.62 79 GLY A O 1
ATOM 631 N N . LEU A 1 80 ? 14.074 0.596 -15.229 1.00 85.12 80 LEU A N 1
ATOM 632 C CA . LEU A 1 80 ? 13.269 1.820 -15.267 1.00 85.12 80 LEU A CA 1
ATOM 633 C C . LEU A 1 80 ? 12.510 1.976 -13.941 1.00 85.12 80 LEU A C 1
ATOM 635 O O . LEU A 1 80 ? 11.749 1.083 -13.570 1.00 85.12 80 LEU A O 1
ATOM 639 N N . ILE A 1 81 ? 12.701 3.105 -13.255 1.00 82.19 81 ILE A N 1
ATOM 640 C CA . ILE A 1 81 ? 12.014 3.453 -12.000 1.00 82.19 81 ILE A CA 1
ATOM 641 C C . ILE A 1 81 ? 10.877 4.443 -12.238 1.00 82.19 81 ILE A C 1
ATOM 643 O O . ILE A 1 81 ? 9.803 4.315 -11.648 1.00 82.19 81 ILE A O 1
ATOM 647 N N . GLU A 1 82 ? 11.125 5.450 -13.069 1.00 86.75 82 GLU A N 1
ATOM 648 C CA . GLU A 1 82 ? 10.142 6.468 -13.413 1.00 86.75 82 GLU A CA 1
ATOM 649 C C . GLU A 1 82 ? 10.372 6.931 -14.849 1.00 86.75 82 GLU A C 1
ATOM 651 O O . GLU A 1 82 ? 11.514 7.089 -15.269 1.00 86.75 82 GLU A O 1
ATOM 656 N N . ASN A 1 83 ? 9.306 7.122 -15.618 1.00 91.38 83 ASN A N 1
ATOM 657 C CA . ASN A 1 83 ? 9.401 7.461 -17.038 1.00 91.38 83 ASN A CA 1
ATOM 658 C C . ASN A 1 83 ? 9.298 8.973 -17.306 1.00 91.38 83 ASN A C 1
ATOM 660 O O . ASN A 1 83 ? 9.316 9.390 -18.461 1.00 91.38 83 ASN A O 1
ATOM 664 N N . ASP A 1 84 ? 9.211 9.760 -16.234 1.00 91.94 84 ASP A N 1
ATOM 665 C CA . ASP A 1 84 ? 9.215 11.215 -16.226 1.00 91.94 84 ASP A CA 1
ATOM 666 C C . ASP A 1 84 ? 10.191 11.697 -15.142 1.00 91.94 84 ASP A C 1
ATOM 668 O O . ASP A 1 84 ? 9.922 11.635 -13.935 1.00 91.94 84 ASP A O 1
ATOM 672 N N . ALA A 1 85 ? 11.370 12.141 -15.578 1.00 90.19 85 ALA A N 1
ATOM 673 C CA . ALA A 1 85 ? 12.434 12.584 -14.691 1.00 90.19 85 ALA A CA 1
ATOM 674 C C . ALA A 1 85 ? 12.061 13.847 -13.916 1.00 90.19 85 ALA A C 1
ATOM 676 O O . ALA A 1 85 ? 12.419 13.960 -12.741 1.00 90.19 85 ALA A O 1
ATOM 677 N N . GLN A 1 86 ? 11.315 14.769 -14.530 1.00 90.38 86 GLN A N 1
ATOM 678 C CA . GLN A 1 86 ? 10.884 15.982 -13.846 1.00 90.38 86 GLN A CA 1
ATOM 679 C C . GLN A 1 86 ? 9.879 15.651 -12.743 1.00 90.38 86 GLN A C 1
ATOM 681 O O . GLN A 1 86 ? 10.065 16.075 -11.605 1.00 90.38 86 GLN A O 1
ATOM 686 N N . PHE A 1 87 ? 8.891 14.798 -13.021 1.00 89.25 87 PHE A N 1
ATOM 687 C CA . PHE A 1 87 ? 7.959 14.314 -12.002 1.00 89.25 87 PHE A CA 1
ATOM 688 C C . PHE A 1 87 ? 8.679 13.596 -10.846 1.00 89.25 87 PHE A C 1
ATOM 690 O O . PHE A 1 87 ? 8.374 13.823 -9.669 1.00 89.25 87 PHE A O 1
ATOM 697 N N . PHE A 1 88 ? 9.677 12.759 -11.148 1.00 83.81 88 PHE A N 1
ATOM 698 C CA . PHE A 1 88 ? 10.494 12.119 -10.115 1.00 83.81 88 PHE A CA 1
ATOM 699 C C . PHE A 1 88 ? 11.233 13.146 -9.248 1.00 83.81 88 PHE A C 1
ATOM 701 O O . PHE A 1 88 ? 11.254 13.023 -8.022 1.00 83.81 88 PHE A O 1
ATOM 708 N N . LYS A 1 89 ? 11.830 14.171 -9.864 1.00 82.12 89 LYS A N 1
ATOM 709 C CA . LYS A 1 89 ? 12.517 15.248 -9.142 1.00 82.12 89 LYS A CA 1
ATOM 710 C C . LYS A 1 89 ? 11.541 16.058 -8.302 1.00 82.12 89 LYS A C 1
ATOM 712 O O . LYS A 1 89 ? 11.832 16.266 -7.134 1.00 82.12 89 LYS A O 1
ATOM 717 N N . ASP A 1 90 ? 10.381 16.435 -8.827 1.00 79.94 90 ASP A N 1
ATOM 718 C CA . ASP A 1 90 ? 9.379 17.243 -8.120 1.00 79.94 90 ASP A CA 1
ATOM 719 C C . ASP A 1 90 ? 8.791 16.514 -6.908 1.00 79.94 90 ASP A C 1
ATOM 721 O O . ASP A 1 90 ? 8.563 17.102 -5.851 1.00 79.94 90 ASP A O 1
ATOM 725 N N . THR A 1 91 ? 8.589 15.202 -7.020 1.00 73.44 91 THR A N 1
ATOM 726 C CA . THR A 1 91 ? 8.147 14.378 -5.887 1.00 73.44 91 THR A CA 1
ATOM 727 C C . THR A 1 91 ? 9.248 14.167 -4.841 1.00 73.44 91 THR A C 1
ATOM 729 O O . THR A 1 91 ? 8.937 13.914 -3.678 1.00 73.44 91 THR A O 1
ATOM 732 N N . LYS A 1 92 ? 10.532 14.289 -5.207 1.00 64.62 92 LYS A N 1
ATOM 733 C CA . LYS A 1 92 ? 11.691 14.156 -4.301 1.00 64.62 92 LYS A CA 1
ATOM 734 C C . LYS A 1 92 ? 12.184 15.491 -3.732 1.00 64.62 92 LYS A C 1
ATOM 736 O O . LYS A 1 92 ? 12.650 15.518 -2.600 1.00 64.62 92 LYS A O 1
ATOM 741 N N . SER A 1 93 ? 12.071 16.595 -4.460 1.00 50.03 93 SER A N 1
ATOM 742 C CA . SER A 1 93 ? 12.462 17.937 -4.014 1.00 50.03 93 SER A CA 1
ATOM 743 C C . SER A 1 93 ? 11.544 18.431 -2.899 1.00 50.03 93 SER A C 1
ATOM 745 O O . SER A 1 93 ? 12.031 18.938 -1.889 1.00 50.03 93 SER A O 1
ATOM 747 N N . ASN A 1 94 ? 10.243 18.134 -2.994 1.00 46.84 94 ASN A N 1
ATOM 748 C CA . ASN A 1 94 ? 9.295 18.321 -1.893 1.00 46.84 94 ASN A CA 1
ATOM 749 C C . ASN A 1 94 ? 9.701 17.531 -0.643 1.00 46.84 94 ASN A C 1
ATOM 751 O O . ASN A 1 94 ? 9.393 17.939 0.464 1.00 46.84 94 ASN A O 1
ATOM 755 N N . VAL A 1 95 ? 10.414 16.411 -0.792 1.00 46.38 95 VAL A N 1
ATOM 756 C CA . VAL A 1 95 ? 10.922 15.638 0.346 1.00 46.38 95 VAL A CA 1
ATOM 757 C C . VAL A 1 95 ? 12.158 16.296 0.958 1.00 46.38 95 VAL A C 1
ATOM 759 O O . VAL A 1 95 ? 12.298 16.260 2.166 1.00 46.38 95 VAL A O 1
ATOM 762 N N . ASN A 1 96 ? 13.047 16.933 0.201 1.00 38.69 96 ASN A N 1
ATOM 763 C CA . ASN A 1 96 ? 14.230 17.554 0.811 1.00 38.69 96 ASN A CA 1
ATOM 764 C C . ASN A 1 96 ? 13.891 18.847 1.577 1.00 38.69 96 ASN A C 1
ATOM 766 O O . ASN A 1 96 ? 14.438 19.063 2.654 1.00 38.69 96 ASN A O 1
ATOM 770 N N . PHE A 1 97 ? 12.937 19.647 1.083 1.00 36.31 97 PHE A N 1
ATOM 771 C CA . PHE A 1 97 ? 12.575 20.956 1.654 1.00 36.31 97 PHE A CA 1
ATOM 772 C C . PHE A 1 97 ? 12.040 20.903 3.099 1.00 36.31 97 PHE A C 1
ATOM 774 O O . PHE A 1 97 ? 12.167 21.867 3.843 1.00 36.31 97 PHE A O 1
ATOM 781 N N . PHE A 1 98 ? 11.455 19.780 3.525 1.00 37.09 98 PHE A N 1
ATOM 782 C CA . PHE A 1 98 ? 10.800 19.677 4.836 1.00 37.09 98 PHE A CA 1
ATOM 783 C C . PHE A 1 98 ? 11.498 18.760 5.843 1.00 37.09 98 PHE A C 1
ATOM 785 O O . PHE A 1 98 ? 11.057 18.637 6.987 1.00 37.09 98 PHE A O 1
ATOM 792 N N . TYR A 1 99 ? 12.573 18.085 5.434 1.00 35.53 99 TYR A N 1
ATOM 793 C CA . TYR A 1 99 ? 13.311 17.180 6.318 1.00 35.53 99 TYR A CA 1
ATOM 794 C C . TYR A 1 99 ? 14.425 17.882 7.091 1.00 35.53 99 TYR A C 1
ATOM 796 O O . TYR A 1 99 ? 14.833 17.353 8.126 1.00 35.53 99 TYR A O 1
ATOM 804 N N . GLU A 1 100 ? 14.832 19.085 6.679 1.00 35.12 100 GLU A N 1
ATOM 805 C CA . GLU A 1 100 ? 15.705 19.949 7.485 1.00 35.12 100 GLU A CA 1
ATOM 806 C C . GLU A 1 100 ? 15.100 20.229 8.878 1.00 35.12 100 GLU A C 1
ATOM 808 O O . GLU A 1 100 ? 15.833 20.292 9.859 1.00 35.12 100 GLU A O 1
ATOM 813 N N . ASP A 1 101 ? 13.764 20.240 9.006 1.00 33.19 101 ASP A N 1
ATOM 814 C CA . ASP A 1 101 ? 13.036 20.517 10.260 1.00 33.19 101 ASP A CA 1
ATOM 815 C C . ASP A 1 101 ? 12.661 19.243 11.069 1.00 33.19 101 ASP A C 1
ATOM 817 O O . ASP A 1 101 ? 12.006 19.300 12.113 1.00 33.19 101 ASP A O 1
ATOM 821 N N . SER A 1 102 ? 13.056 18.047 10.600 1.00 36.00 102 SER A N 1
ATOM 822 C CA . SER A 1 102 ? 12.775 16.761 11.279 1.00 36.00 102 SER A CA 1
ATOM 823 C C . SER A 1 102 ? 13.828 16.361 12.327 1.00 36.00 102 SER A C 1
ATOM 825 O O . SER A 1 102 ? 13.679 15.349 13.022 1.00 36.00 102 SER A O 1
ATOM 827 N N . GLY A 1 103 ? 14.899 17.153 12.467 1.00 35.31 103 GLY A N 1
ATOM 828 C CA . GLY A 1 103 ? 15.979 16.898 13.424 1.00 35.31 103 GLY A CA 1
ATOM 829 C C . GLY A 1 103 ? 16.733 15.585 13.176 1.00 35.31 103 GLY A C 1
ATOM 830 O O . GLY A 1 103 ? 17.293 15.013 14.108 1.00 35.31 103 GLY A O 1
ATOM 831 N N . LEU A 1 104 ? 16.709 15.059 11.948 1.00 34.09 104 LEU A N 1
ATOM 832 C CA . LEU A 1 104 ? 17.628 14.022 11.480 1.00 34.09 104 LEU A CA 1
ATOM 833 C C . LEU A 1 104 ? 18.495 14.647 10.382 1.00 34.09 104 LEU A C 1
ATOM 835 O O . LEU A 1 104 ? 18.046 14.723 9.236 1.00 34.09 104 LEU A O 1
ATOM 839 N N . PRO A 1 105 ? 19.712 15.116 10.707 1.00 29.91 105 PRO A N 1
ATOM 840 C CA . PRO A 1 105 ? 20.581 15.732 9.718 1.00 29.91 105 PRO A CA 1
ATOM 841 C C . PRO A 1 105 ? 20.896 14.751 8.583 1.00 29.91 105 PRO A C 1
ATOM 843 O O . PRO A 1 105 ? 21.172 13.562 8.800 1.00 29.91 105 PRO A O 1
ATOM 846 N N . LEU A 1 106 ? 20.873 15.256 7.350 1.00 29.97 106 LEU A N 1
ATOM 847 C CA . LEU A 1 106 ? 21.492 14.596 6.204 1.00 29.97 106 LEU A CA 1
ATOM 848 C C . LEU A 1 106 ? 22.979 14.374 6.535 1.00 29.97 106 LEU A C 1
ATOM 850 O O . LEU A 1 106 ? 23.745 15.326 6.549 1.00 29.97 106 LEU A O 1
ATOM 854 N N . GLY A 1 107 ? 23.382 13.135 6.847 1.00 33.19 107 GLY A N 1
ATOM 855 C CA . GLY A 1 107 ? 24.795 12.795 7.088 1.00 33.19 107 GLY A CA 1
ATOM 856 C C . GLY A 1 107 ? 25.104 11.838 8.246 1.00 33.19 107 GLY A C 1
ATOM 857 O O . GLY A 1 107 ? 26.222 11.345 8.306 1.00 33.19 107 GLY A O 1
ATOM 858 N N . HIS A 1 108 ? 24.158 11.514 9.137 1.00 33.00 108 HIS A N 1
ATOM 859 C CA . HIS A 1 108 ? 24.421 10.536 10.211 1.00 33.00 108 HIS A CA 1
ATOM 860 C C . HIS A 1 108 ? 24.455 9.079 9.720 1.00 33.00 108 HIS A C 1
ATOM 862 O O . HIS A 1 108 ? 23.649 8.688 8.863 1.00 33.00 108 HIS A O 1
ATOM 868 N N . ASP A 1 109 ? 25.339 8.274 10.327 1.00 36.09 109 ASP A N 1
ATOM 869 C CA . ASP A 1 109 ? 25.379 6.819 10.166 1.00 36.09 109 ASP A CA 1
ATOM 870 C C . ASP A 1 109 ? 24.112 6.187 10.762 1.00 36.09 109 ASP A C 1
ATOM 872 O O . ASP A 1 109 ? 23.915 6.121 11.974 1.00 36.09 109 ASP A O 1
ATOM 876 N N . ILE A 1 110 ? 23.238 5.716 9.877 1.00 39.25 110 ILE A N 1
ATOM 877 C CA . ILE A 1 110 ? 21.970 5.051 10.203 1.00 39.25 110 ILE A CA 1
ATOM 878 C C . ILE A 1 110 ? 22.151 3.689 10.882 1.00 39.25 110 ILE A C 1
ATOM 880 O O . ILE A 1 110 ? 21.171 3.095 11.331 1.00 39.25 110 ILE A O 1
ATOM 884 N N . ARG A 1 111 ? 23.381 3.167 10.944 1.00 39.81 111 ARG A N 1
ATOM 885 C CA . ARG A 1 111 ? 23.691 1.968 11.723 1.00 39.81 111 ARG A CA 1
ATOM 886 C C . ARG A 1 111 ? 23.699 2.246 13.221 1.00 39.81 111 ARG A C 1
ATOM 888 O O . ARG A 1 111 ? 23.602 1.278 13.978 1.00 39.81 111 ARG A O 1
ATOM 895 N N . SER A 1 112 ? 23.769 3.515 13.638 1.00 47.38 112 SER A N 1
ATOM 896 C CA . SER A 1 112 ? 23.724 3.875 15.050 1.00 47.38 112 SER A CA 1
ATOM 897 C C . SER A 1 112 ? 22.400 3.434 15.675 1.00 47.38 112 SER A C 1
ATOM 899 O O . SER A 1 112 ? 21.311 3.605 15.115 1.00 47.38 112 SER A O 1
ATOM 901 N N . GLU A 1 113 ? 22.494 2.825 16.852 1.00 57.62 113 GLU A N 1
ATOM 902 C CA . GLU A 1 113 ? 21.328 2.253 17.523 1.00 57.62 113 GLU A CA 1
ATOM 903 C C . GLU A 1 113 ? 20.320 3.334 17.944 1.00 57.62 113 GLU A C 1
ATOM 905 O O . GLU A 1 113 ? 19.116 3.093 17.974 1.00 57.62 113 GLU A O 1
ATOM 910 N N . GLU A 1 114 ? 20.796 4.560 18.161 1.00 53.53 114 GLU A N 1
ATOM 911 C CA . GLU A 1 114 ? 19.978 5.733 18.462 1.00 53.53 114 GLU A CA 1
ATOM 912 C C . GLU A 1 114 ? 19.052 6.116 17.295 1.00 53.53 114 GLU A C 1
ATOM 914 O O . GLU A 1 114 ? 17.844 6.293 17.482 1.00 53.53 114 GLU A O 1
ATOM 919 N N . VAL A 1 115 ? 19.581 6.171 16.066 1.00 50.16 115 VAL A N 1
ATOM 920 C CA . VAL A 1 115 ? 18.783 6.481 14.868 1.00 50.16 115 VAL A CA 1
ATOM 921 C C . VAL A 1 115 ? 17.794 5.353 14.586 1.00 50.16 115 VAL A C 1
ATOM 923 O O . VAL A 1 115 ? 16.622 5.623 14.311 1.00 50.16 115 VAL A O 1
ATOM 926 N N . LYS A 1 116 ? 18.220 4.091 14.728 1.00 55.56 116 LYS A N 1
ATOM 927 C CA . LYS A 1 116 ? 17.328 2.929 14.607 1.00 55.56 116 LYS A CA 1
ATOM 928 C C . LYS A 1 116 ? 16.199 2.981 15.633 1.00 55.56 116 LYS A C 1
ATOM 930 O O . LYS A 1 116 ? 15.048 2.738 15.276 1.00 55.56 116 LYS A O 1
ATOM 935 N N . GLN A 1 117 ? 16.490 3.336 16.884 1.00 61.78 117 GLN A N 1
ATOM 936 C CA . GLN A 1 117 ? 15.480 3.436 17.934 1.00 61.78 117 GLN A CA 1
ATOM 937 C C . GLN A 1 117 ? 14.476 4.559 17.662 1.00 61.78 117 GLN A C 1
ATOM 939 O O . GLN A 1 117 ? 13.272 4.339 17.810 1.00 61.78 117 GLN A O 1
ATOM 944 N N . LYS A 1 118 ? 14.940 5.729 17.209 1.00 56.00 118 LYS A N 1
ATOM 945 C CA . LYS A 1 118 ? 14.064 6.840 16.812 1.00 56.00 118 LYS A CA 1
ATOM 946 C C . LYS A 1 118 ? 13.171 6.452 15.629 1.00 56.00 118 LYS A C 1
ATOM 948 O O . LYS A 1 118 ? 11.956 6.579 15.719 1.00 56.00 118 LYS A O 1
ATOM 953 N N . MET A 1 119 ? 13.737 5.849 14.579 1.00 53.09 119 MET A N 1
ATOM 954 C CA . MET A 1 119 ? 12.966 5.344 13.433 1.00 53.09 119 MET A CA 1
ATOM 955 C C . MET A 1 119 ? 11.944 4.272 13.832 1.00 53.09 119 MET A C 1
ATOM 957 O O . MET A 1 119 ? 10.822 4.279 13.329 1.00 53.09 119 MET A O 1
ATOM 961 N N . ARG A 1 120 ? 12.303 3.361 14.748 1.00 59.94 120 ARG A N 1
ATOM 962 C CA . ARG A 1 120 ? 11.364 2.377 15.306 1.00 59.94 120 ARG A CA 1
ATOM 963 C C . ARG A 1 120 ? 10.214 3.077 16.016 1.00 59.94 120 ARG A C 1
ATOM 965 O O . ARG A 1 120 ? 9.071 2.720 15.762 1.00 59.94 120 ARG A O 1
ATOM 972 N N . ASN A 1 121 ? 10.492 4.067 16.856 1.00 60.03 121 ASN A N 1
ATOM 973 C CA . ASN A 1 121 ? 9.462 4.778 17.611 1.00 60.03 121 ASN A CA 1
ATOM 974 C C . ASN A 1 121 ? 8.541 5.618 16.711 1.00 60.03 121 ASN A C 1
ATOM 976 O O . ASN A 1 121 ? 7.339 5.675 16.977 1.00 60.03 121 ASN A O 1
ATOM 980 N N . ASP A 1 122 ? 9.064 6.178 15.620 1.00 53.41 122 ASP A N 1
ATOM 981 C CA . ASP A 1 122 ? 8.318 7.034 14.686 1.00 53.41 122 ASP A CA 1
ATOM 982 C C . ASP A 1 122 ? 7.592 6.229 13.581 1.00 53.41 122 ASP A C 1
ATOM 984 O O . ASP A 1 122 ? 6.726 6.749 12.879 1.00 53.41 122 ASP A O 1
ATOM 988 N N . ALA A 1 123 ? 7.889 4.930 13.421 1.00 55.72 123 ALA A N 1
ATOM 989 C CA . ALA A 1 123 ? 7.240 4.074 12.425 1.00 55.72 123 ALA A CA 1
ATOM 990 C C . ALA A 1 123 ? 5.733 3.919 12.706 1.00 55.72 123 ALA A C 1
ATOM 992 O O . ALA A 1 123 ? 5.337 3.569 13.815 1.00 55.72 123 ALA A O 1
ATOM 993 N N . SER A 1 124 ? 4.867 4.120 11.711 1.00 55.53 124 SER A N 1
ATOM 994 C CA . SER A 1 124 ? 3.405 3.997 11.826 1.00 55.53 124 SER A CA 1
ATOM 995 C C . SER A 1 124 ? 2.879 2.659 11.303 1.00 55.53 124 SER A C 1
ATOM 997 O O . SER A 1 124 ? 1.792 2.219 11.697 1.00 55.53 124 SER A O 1
ATOM 999 N N . LEU A 1 125 ? 3.673 1.989 10.464 1.00 65.06 125 LEU A N 1
ATOM 1000 C CA . LEU A 1 125 ? 3.470 0.646 9.942 1.00 65.06 125 LEU A CA 1
ATOM 1001 C C . LEU A 1 125 ? 4.745 -0.189 10.127 1.00 65.06 125 LEU A C 1
ATOM 1003 O O . LEU A 1 125 ? 5.834 0.229 9.746 1.00 65.06 125 LEU A O 1
ATOM 1007 N N . TYR A 1 126 ? 4.590 -1.400 10.643 1.00 70.25 126 TYR A N 1
ATOM 1008 C CA . TYR A 1 126 ? 5.619 -2.435 10.618 1.00 70.25 126 TYR A CA 1
ATOM 1009 C C . TYR A 1 126 ? 5.197 -3.486 9.612 1.00 70.25 126 TYR A C 1
ATOM 1011 O O . TYR A 1 126 ? 4.127 -4.062 9.772 1.00 70.25 126 TYR A O 1
ATOM 1019 N N . CYS A 1 127 ? 6.008 -3.746 8.597 1.00 73.12 127 CYS A N 1
ATOM 1020 C CA . CYS A 1 127 ? 5.809 -4.892 7.718 1.00 73.12 127 CYS A CA 1
ATOM 1021 C C . CYS A 1 127 ? 6.761 -5.994 8.182 1.00 73.12 127 CYS A C 1
ATOM 1023 O O . CYS A 1 127 ? 7.975 -5.846 8.050 1.00 73.12 127 CYS A O 1
ATOM 1025 N N . LEU A 1 128 ? 6.212 -7.055 8.769 1.00 77.81 128 LEU A N 1
ATOM 1026 C CA . LEU A 1 128 ? 6.964 -8.169 9.337 1.00 77.81 128 LEU A CA 1
ATOM 1027 C C . LEU A 1 128 ? 6.924 -9.345 8.369 1.00 77.81 128 LEU A C 1
ATOM 1029 O O . LEU A 1 128 ? 5.851 -9.894 8.121 1.00 77.81 128 LEU A O 1
ATOM 1033 N N . THR A 1 129 ? 8.085 -9.725 7.838 1.00 78.75 129 THR A N 1
ATOM 1034 C CA . THR A 1 129 ? 8.227 -10.960 7.054 1.00 78.75 129 THR A CA 1
ATOM 1035 C C . THR A 1 129 ? 8.292 -12.133 8.020 1.00 78.75 129 THR A C 1
ATOM 1037 O O . THR A 1 129 ? 9.289 -12.292 8.717 1.00 78.75 129 THR A O 1
ATOM 1040 N N . ILE A 1 130 ? 7.209 -12.910 8.116 1.00 82.50 130 ILE A N 1
ATOM 1041 C CA . ILE A 1 130 ? 7.072 -13.955 9.145 1.00 82.50 130 ILE A CA 1
ATOM 1042 C C . ILE A 1 130 ? 7.355 -15.372 8.643 1.00 82.50 130 ILE A C 1
ATOM 1044 O O . ILE A 1 130 ? 7.514 -16.272 9.465 1.00 82.50 130 ILE A O 1
ATOM 1048 N N . ASN A 1 131 ? 7.380 -15.580 7.328 1.00 84.25 131 ASN A N 1
ATOM 1049 C CA . ASN A 1 131 ? 7.749 -16.835 6.679 1.00 84.25 131 ASN A CA 1
ATOM 1050 C C . ASN A 1 131 ? 8.165 -16.588 5.218 1.00 84.25 131 ASN A C 1
ATOM 1052 O O . ASN A 1 131 ? 7.870 -15.530 4.658 1.00 84.25 131 ASN A O 1
ATOM 1056 N N . MET A 1 132 ? 8.798 -17.584 4.596 1.00 83.19 132 MET A N 1
ATOM 1057 C CA . MET A 1 132 ? 9.062 -17.610 3.147 1.00 83.19 132 MET A CA 1
ATOM 1058 C C . MET A 1 132 ? 8.316 -18.737 2.417 1.00 83.19 132 MET A C 1
ATOM 1060 O O . MET A 1 132 ? 8.314 -18.773 1.192 1.00 83.19 132 MET A O 1
ATOM 1064 N N . LYS A 1 133 ? 7.600 -19.608 3.140 1.00 87.19 133 LYS A N 1
ATOM 1065 C CA . LYS A 1 133 ? 6.757 -20.649 2.536 1.00 87.19 133 LYS A CA 1
ATOM 1066 C C . LYS A 1 133 ? 5.584 -20.023 1.791 1.00 87.19 133 LYS A C 1
ATOM 1068 O O . LYS A 1 133 ? 4.880 -19.181 2.344 1.00 87.19 133 LYS A O 1
ATOM 1073 N N . CYS A 1 134 ? 5.344 -20.471 0.563 1.00 89.44 134 CYS A N 1
ATOM 1074 C CA . CYS A 1 134 ? 4.210 -20.057 -0.259 1.00 89.44 134 CYS A CA 1
ATOM 1075 C C . CYS A 1 134 ? 3.669 -21.255 -1.045 1.00 89.44 134 CYS A C 1
ATOM 1077 O O . CYS A 1 134 ? 4.439 -22.031 -1.606 1.00 89.44 134 CYS A O 1
ATOM 1079 N N . ASN A 1 135 ? 2.346 -21.387 -1.131 1.00 91.94 135 ASN A N 1
ATOM 1080 C CA . ASN A 1 135 ? 1.682 -22.422 -1.926 1.00 91.94 135 ASN A CA 1
ATOM 1081 C C . ASN A 1 135 ? 1.380 -21.968 -3.367 1.00 91.94 135 ASN A C 1
ATOM 1083 O O . ASN A 1 135 ? 0.618 -22.629 -4.067 1.00 91.94 135 ASN A O 1
ATOM 1087 N N . LEU A 1 136 ? 1.978 -20.858 -3.814 1.00 91.56 136 LEU A N 1
ATOM 1088 C CA . LEU A 1 136 ? 1.972 -20.386 -5.198 1.00 91.56 136 LEU A CA 1
ATOM 1089 C C . LEU A 1 136 ? 3.404 -20.129 -5.683 1.00 91.56 136 LEU A C 1
ATOM 1091 O O . LEU A 1 136 ? 4.276 -19.737 -4.911 1.00 91.56 136 LEU A O 1
ATOM 1095 N N . LYS A 1 137 ? 3.625 -20.270 -6.993 1.00 88.44 137 LYS A N 1
ATOM 1096 C CA . LYS A 1 137 ? 4.891 -19.948 -7.673 1.00 88.44 137 LYS A CA 1
ATOM 1097 C C . LYS A 1 137 ? 4.641 -18.853 -8.715 1.00 88.44 137 LYS A C 1
ATOM 1099 O O . LYS A 1 137 ? 4.630 -19.100 -9.915 1.00 88.44 137 LYS A O 1
ATOM 1104 N N . CYS A 1 138 ? 4.369 -17.632 -8.249 1.00 87.75 138 CYS A N 1
ATOM 1105 C CA . CYS A 1 138 ? 3.998 -16.515 -9.128 1.00 87.75 138 CYS A CA 1
ATOM 1106 C C . CYS A 1 138 ? 5.174 -16.079 -10.025 1.00 87.75 138 CYS A C 1
ATOM 1108 O O . CYS A 1 138 ? 6.249 -15.805 -9.483 1.00 87.75 138 CYS A O 1
ATOM 1110 N N . PRO A 1 139 ? 4.975 -15.889 -11.344 1.00 85.00 139 PRO A N 1
ATOM 1111 C CA . PRO A 1 139 ? 5.982 -15.303 -12.232 1.00 85.00 139 PRO A CA 1
ATOM 1112 C C . PRO A 1 139 ? 6.516 -13.942 -11.762 1.00 85.00 139 PRO A C 1
ATOM 1114 O O . PRO A 1 139 ? 7.707 -13.678 -11.882 1.00 85.00 139 PRO A O 1
ATOM 1117 N N . ILE A 1 140 ? 5.667 -13.094 -11.167 1.00 81.31 140 ILE A N 1
ATOM 1118 C CA . ILE A 1 140 ? 6.059 -11.751 -10.694 1.00 81.31 140 ILE A CA 1
ATOM 1119 C C . ILE A 1 140 ? 6.481 -11.689 -9.221 1.00 81.31 140 ILE A C 1
ATOM 1121 O O . ILE A 1 140 ? 6.467 -10.609 -8.627 1.00 81.31 140 ILE A O 1
ATOM 1125 N N . CYS A 1 141 ? 6.778 -12.823 -8.579 1.00 79.75 141 CYS A N 1
ATOM 1126 C CA . CYS A 1 141 ? 7.001 -12.846 -7.134 1.00 79.75 141 CYS A CA 1
ATOM 1127 C C . CYS A 1 141 ? 8.155 -11.918 -6.713 1.00 79.75 141 CYS A C 1
ATOM 1129 O O . CYS A 1 141 ? 9.315 -12.155 -7.048 1.00 79.75 141 CYS A O 1
ATOM 1131 N N . TYR A 1 142 ? 7.846 -10.884 -5.923 1.00 72.12 142 TYR A N 1
ATOM 1132 C CA . TYR A 1 142 ? 8.852 -9.928 -5.451 1.00 72.12 142 TYR A CA 1
ATOM 1133 C C . TYR A 1 142 ? 9.827 -10.549 -4.440 1.00 72.12 142 TYR A C 1
ATOM 1135 O O . TYR A 1 142 ? 10.957 -10.085 -4.341 1.00 72.12 142 TYR A O 1
ATOM 1143 N N . LEU A 1 143 ? 9.405 -11.603 -3.730 1.00 70.75 143 LEU A N 1
ATOM 1144 C CA . LEU A 1 143 ? 10.250 -12.399 -2.832 1.00 70.75 143 LEU A CA 1
ATOM 1145 C C . LEU A 1 143 ? 11.106 -13.425 -3.569 1.00 70.75 143 LEU A C 1
ATOM 1147 O O . LEU A 1 143 ? 11.835 -14.165 -2.920 1.00 70.75 143 LEU A O 1
ATOM 1151 N N . ASN A 1 144 ? 11.007 -13.476 -4.901 1.00 70.00 144 ASN A N 1
ATOM 1152 C CA . ASN A 1 144 ? 11.729 -14.437 -5.715 1.00 70.00 144 ASN A CA 1
ATOM 1153 C C . ASN A 1 144 ? 11.461 -15.880 -5.240 1.00 70.00 144 ASN A C 1
ATOM 1155 O O . ASN A 1 144 ? 12.379 -16.634 -4.952 1.00 70.00 144 ASN A O 1
ATOM 1159 N N . LEU A 1 145 ? 10.176 -16.237 -5.142 1.00 71.12 145 LEU A N 1
ATOM 1160 C CA . LEU A 1 145 ? 9.686 -17.600 -4.878 1.00 71.12 145 LEU A CA 1
ATOM 1161 C C . LEU A 1 145 ? 8.979 -18.199 -6.108 1.00 71.12 145 LEU A C 1
ATOM 1163 O O . LEU A 1 145 ? 8.184 -19.128 -5.990 1.00 71.12 145 LEU A O 1
ATOM 1167 N N . GLY A 1 146 ? 9.174 -17.595 -7.279 1.00 74.81 146 GLY A N 1
ATOM 1168 C CA . GLY A 1 146 ? 8.550 -17.995 -8.535 1.00 74.81 146 GLY A CA 1
ATOM 1169 C C . GLY A 1 146 ? 9.292 -19.140 -9.238 1.00 74.81 146 GLY A C 1
ATOM 1170 O O . GLY A 1 146 ? 10.277 -19.661 -8.726 1.00 74.81 146 GLY A O 1
ATOM 1171 N N . PRO A 1 147 ? 8.854 -19.529 -10.448 1.00 70.50 147 PRO A N 1
ATOM 1172 C CA . PRO A 1 147 ? 9.430 -20.662 -11.177 1.00 70.50 147 PRO A CA 1
ATOM 1173 C C . PRO A 1 147 ? 10.876 -20.434 -11.641 1.00 70.50 147 PRO A C 1
ATOM 1175 O O . PRO A 1 147 ? 11.601 -21.390 -11.876 1.00 70.50 147 PRO A O 1
ATOM 1178 N N . LYS A 1 148 ? 11.292 -19.170 -11.793 1.00 67.31 148 LYS A N 1
ATOM 1179 C CA . LYS A 1 148 ? 12.653 -18.777 -12.205 1.00 67.31 148 LYS A CA 1
ATOM 1180 C C . LYS A 1 148 ? 13.550 -18.395 -11.022 1.00 67.31 148 LYS A C 1
ATOM 1182 O O . LYS A 1 148 ? 14.588 -17.766 -11.213 1.00 67.31 148 LYS A O 1
ATOM 1187 N N . SER A 1 149 ? 13.119 -18.690 -9.802 1.00 64.06 149 SER A N 1
ATOM 1188 C CA . SER A 1 149 ? 13.830 -18.272 -8.604 1.00 64.06 149 SER A CA 1
ATOM 1189 C C . SER A 1 149 ? 14.992 -19.214 -8.276 1.00 64.06 149 SER A C 1
ATOM 1191 O O . SER A 1 149 ? 14.831 -20.423 -8.422 1.00 64.06 149 SER A O 1
ATOM 1193 N N . PRO A 1 150 ? 16.153 -18.700 -7.829 1.00 58.62 150 PRO A N 1
ATOM 1194 C CA . PRO A 1 150 ? 17.250 -19.539 -7.363 1.00 58.62 150 PRO A CA 1
ATOM 1195 C C . PRO A 1 150 ? 16.832 -20.325 -6.121 1.00 58.62 150 PRO A C 1
ATOM 1197 O O . PRO A 1 150 ? 16.164 -19.779 -5.241 1.00 58.62 150 PRO A O 1
ATOM 1200 N N . GLU A 1 151 ? 17.306 -21.564 -6.011 1.00 53.38 151 GLU A N 1
ATOM 1201 C CA . GLU A 1 151 ? 16.985 -22.485 -4.908 1.00 53.38 151 GLU A CA 1
ATOM 1202 C C . GLU A 1 151 ? 17.356 -21.924 -3.515 1.00 53.38 151 GLU A C 1
ATOM 1204 O O . GLU A 1 151 ? 16.685 -22.206 -2.529 1.00 53.38 151 GLU A O 1
ATOM 1209 N N . MET A 1 152 ? 18.345 -21.023 -3.429 1.00 48.81 152 MET A N 1
ATOM 1210 C CA . MET A 1 152 ? 18.915 -20.544 -2.157 1.00 48.81 152 MET A CA 1
ATOM 1211 C C . MET A 1 152 ? 17.988 -19.706 -1.243 1.00 48.81 152 MET A C 1
ATOM 1213 O O . MET A 1 152 ? 18.343 -19.471 -0.086 1.00 48.81 152 MET A O 1
ATOM 1217 N N . TYR A 1 153 ? 16.843 -19.194 -1.713 1.00 53.16 153 TYR A N 1
ATOM 1218 C CA . TYR A 1 153 ? 16.056 -18.208 -0.942 1.00 53.16 153 TYR A CA 1
ATOM 1219 C C . TYR A 1 153 ? 15.211 -18.803 0.191 1.00 53.16 153 TYR A C 1
ATOM 1221 O O . TYR A 1 153 ? 15.048 -18.161 1.228 1.00 53.16 153 TYR A O 1
ATOM 1229 N N . GLU A 1 154 ? 14.654 -19.999 0.005 1.00 53.44 154 GLU A N 1
ATOM 1230 C CA . GLU A 1 154 ? 13.810 -20.637 1.024 1.00 53.44 154 GLU A CA 1
ATOM 1231 C C . GLU A 1 154 ? 14.662 -21.318 2.106 1.00 53.44 154 GLU A C 1
ATOM 1233 O O . GLU A 1 154 ? 14.323 -21.257 3.284 1.00 53.44 154 GLU A O 1
ATOM 1238 N N . GLU A 1 155 ? 15.811 -21.882 1.724 1.00 54.28 155 GLU A N 1
ATOM 1239 C CA . GLU A 1 155 ? 16.693 -22.649 2.616 1.00 54.28 155 GLU A CA 1
ATOM 1240 C C . GLU A 1 155 ? 17.475 -21.787 3.616 1.00 54.28 155 GLU A C 1
ATOM 1242 O O . GLU A 1 155 ? 17.879 -22.265 4.673 1.00 54.28 155 GLU A O 1
ATOM 1247 N N . THR A 1 156 ? 17.694 -20.508 3.303 1.00 57.03 156 THR A N 1
ATOM 1248 C CA . THR A 1 156 ? 18.520 -19.606 4.124 1.00 57.03 156 THR A CA 1
ATOM 1249 C C . THR A 1 156 ? 17.714 -18.706 5.061 1.00 57.03 156 THR A C 1
ATOM 1251 O O . THR A 1 156 ? 18.302 -17.988 5.876 1.00 57.03 156 THR A O 1
ATOM 1254 N N . PHE A 1 157 ? 16.380 -18.729 4.969 1.00 66.38 157 PHE A N 1
ATOM 1255 C CA . PHE A 1 157 ? 15.505 -17.917 5.808 1.00 66.38 157 PHE A CA 1
ATOM 1256 C C . PHE A 1 157 ? 15.082 -18.670 7.070 1.00 66.38 157 PHE A C 1
ATOM 1258 O O . PHE A 1 157 ? 14.379 -19.678 7.009 1.00 66.38 157 PHE A O 1
ATOM 1265 N N . GLU A 1 158 ? 15.434 -18.126 8.232 1.00 71.19 158 GLU A N 1
ATOM 1266 C CA . GLU A 1 158 ? 14.947 -18.623 9.514 1.00 71.19 158 GLU A CA 1
ATOM 1267 C C . GLU A 1 158 ? 13.645 -17.907 9.893 1.00 71.19 158 GLU A C 1
ATOM 1269 O O . GLU A 1 158 ? 13.611 -16.686 10.066 1.00 71.19 158 GLU A O 1
ATOM 1274 N N . GLU A 1 159 ? 12.546 -18.663 10.006 1.00 78.81 159 GLU A N 1
ATOM 1275 C CA . GLU A 1 159 ? 11.265 -18.096 10.430 1.00 78.81 159 GLU A CA 1
ATOM 1276 C C . GLU A 1 159 ? 11.391 -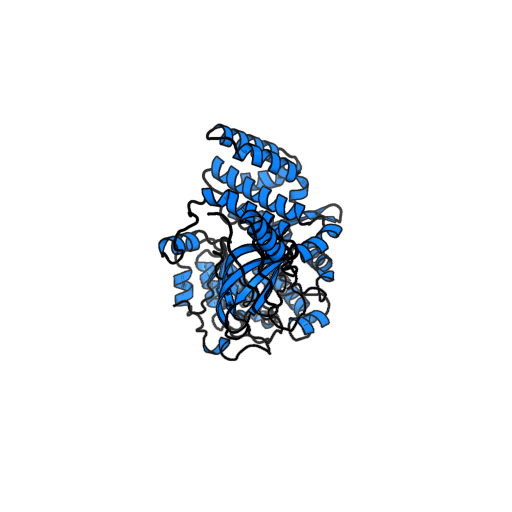17.468 11.833 1.00 78.81 159 GLU A C 1
ATOM 1278 O O . GLU A 1 159 ? 11.790 -18.162 12.770 1.00 78.81 159 GLU A O 1
ATOM 1283 N N . PRO A 1 160 ? 11.008 -16.186 12.033 1.00 78.56 160 PRO A N 1
ATOM 1284 C CA . PRO A 1 160 ? 11.050 -15.572 13.354 1.00 78.56 160 PRO A CA 1
ATOM 1285 C C . PRO A 1 160 ? 10.282 -16.395 14.373 1.00 78.56 160 PRO A C 1
ATOM 1287 O O . PRO A 1 160 ? 9.091 -16.656 14.171 1.00 78.56 160 PRO A O 1
ATOM 1290 N N . SER A 1 161 ? 10.887 -16.689 15.520 1.00 83.25 161 SER A N 1
ATOM 1291 C CA . SER A 1 161 ? 10.116 -17.202 16.648 1.00 83.25 161 SER A CA 1
ATOM 1292 C C . SER A 1 161 ? 9.099 -16.156 17.122 1.00 83.25 161 SER A C 1
ATOM 1294 O O . SER A 1 161 ? 9.276 -14.942 16.955 1.00 83.25 161 SER A O 1
ATOM 1296 N N . LEU A 1 162 ? 8.019 -16.618 17.756 1.00 83.44 162 LEU A N 1
ATOM 1297 C CA . LEU A 1 162 ? 7.045 -15.722 18.377 1.00 83.44 162 LEU A CA 1
ATOM 1298 C C . LEU A 1 162 ? 7.714 -14.784 19.399 1.00 83.44 162 LEU A C 1
ATOM 1300 O O . LEU A 1 162 ? 7.305 -13.634 19.530 1.00 83.44 162 LEU A O 1
ATOM 1304 N N . GLU A 1 163 ? 8.756 -15.246 20.092 1.00 82.69 163 GLU A N 1
ATOM 1305 C CA . GLU A 1 163 ? 9.495 -14.447 21.071 1.00 82.69 163 GLU A CA 1
ATOM 1306 C C . GLU A 1 163 ? 10.274 -13.294 20.422 1.00 82.69 163 GLU A C 1
ATOM 1308 O O . GLU A 1 163 ? 10.250 -12.172 20.926 1.00 82.69 163 GLU A O 1
ATOM 1313 N N . VAL A 1 164 ? 10.874 -13.513 19.247 1.00 81.81 164 VAL A N 1
ATOM 1314 C CA . VAL A 1 164 ? 11.516 -12.436 18.472 1.00 81.81 164 VAL A CA 1
ATOM 1315 C C . VAL A 1 164 ? 10.488 -11.375 18.070 1.00 81.81 164 VAL A C 1
ATOM 1317 O O . VAL A 1 164 ? 10.716 -10.181 18.271 1.00 81.81 164 VAL A O 1
ATOM 1320 N N . ILE A 1 165 ? 9.317 -11.796 17.579 1.00 82.25 165 ILE A N 1
ATOM 1321 C CA . ILE A 1 165 ? 8.227 -10.875 17.211 1.00 82.25 165 ILE A CA 1
ATOM 1322 C C . ILE A 1 165 ? 7.732 -10.099 18.441 1.00 82.25 165 ILE A C 1
ATOM 1324 O O . ILE A 1 165 ? 7.490 -8.891 18.364 1.00 82.25 165 ILE A O 1
ATOM 1328 N N . LYS A 1 166 ? 7.598 -10.772 19.590 1.00 83.44 166 LYS A N 1
ATOM 1329 C CA . LYS A 1 166 ? 7.193 -10.145 20.853 1.00 83.44 166 LYS A CA 1
ATOM 1330 C C . LYS A 1 166 ? 8.170 -9.068 21.293 1.00 83.44 166 LYS A C 1
ATOM 1332 O O . LYS A 1 166 ? 7.739 -7.963 21.618 1.00 83.44 166 LYS A O 1
ATOM 1337 N N . ASN A 1 167 ? 9.463 -9.372 21.260 1.00 79.50 167 ASN A N 1
ATOM 1338 C CA . ASN A 1 167 ? 10.511 -8.435 21.644 1.00 79.50 167 ASN A CA 1
ATOM 1339 C C . ASN A 1 167 ? 10.585 -7.238 20.694 1.00 79.50 167 ASN A C 1
ATOM 1341 O O . ASN A 1 167 ? 10.681 -6.105 21.163 1.00 79.50 167 ASN A O 1
ATOM 1345 N N . LEU A 1 168 ? 10.419 -7.456 19.386 1.00 77.06 168 LEU A N 1
ATOM 1346 C CA . LEU A 1 168 ? 10.378 -6.380 18.394 1.00 77.06 168 LEU A CA 1
ATOM 1347 C C . LEU A 1 168 ? 9.235 -5.382 18.645 1.00 77.06 168 LEU A C 1
ATOM 1349 O O . LEU A 1 168 ? 9.398 -4.178 18.459 1.00 77.06 168 LEU A O 1
ATOM 1353 N N . LEU A 1 169 ? 8.067 -5.878 19.058 1.00 79.38 169 LEU A N 1
ATOM 1354 C CA . LEU A 1 169 ? 6.881 -5.052 19.297 1.00 79.38 169 LEU A CA 1
ATOM 1355 C C . LEU A 1 169 ? 6.765 -4.559 20.747 1.00 79.38 169 LEU A C 1
ATOM 1357 O O . LEU A 1 169 ? 5.829 -3.824 21.074 1.00 79.38 169 LEU A O 1
ATOM 1361 N N . LYS A 1 170 ? 7.691 -4.942 21.631 1.00 81.00 170 LYS A N 1
ATOM 1362 C CA . LYS A 1 170 ? 7.679 -4.542 23.039 1.00 81.00 170 LYS A CA 1
ATOM 1363 C C . LYS A 1 170 ? 7.803 -3.022 23.154 1.00 81.00 170 LYS A C 1
ATOM 1365 O O . LYS A 1 170 ? 8.651 -2.395 22.530 1.00 81.00 170 LYS A O 1
ATOM 1370 N N . GLY A 1 171 ? 6.917 -2.412 23.941 1.00 77.25 171 GLY A N 1
ATOM 1371 C CA . GLY A 1 171 ? 6.862 -0.954 24.113 1.00 77.25 171 GLY A CA 1
ATOM 1372 C C . GLY A 1 171 ? 6.229 -0.187 22.943 1.00 77.25 171 GLY A C 1
ATOM 1373 O O . GLY A 1 171 ? 5.871 0.976 23.117 1.00 77.25 171 GLY A O 1
ATOM 1374 N N . GLN A 1 172 ? 5.999 -0.830 21.794 1.00 75.56 172 GLN A N 1
ATOM 1375 C CA . GLN A 1 172 ? 5.340 -0.216 20.644 1.00 75.56 172 GLN A CA 1
ATOM 1376 C C . GLN A 1 172 ? 3.820 -0.279 20.806 1.00 75.56 172 GLN A C 1
ATOM 1378 O O . GLN A 1 172 ? 3.251 -1.350 21.022 1.00 75.56 172 GLN A O 1
ATOM 1383 N N . LYS A 1 173 ? 3.139 0.865 20.686 1.00 75.62 173 LYS A N 1
ATOM 1384 C CA . LYS A 1 173 ? 1.675 0.959 20.798 1.00 75.62 173 LYS A CA 1
ATOM 1385 C C . LYS A 1 173 ? 1.086 1.768 19.655 1.00 75.62 173 LYS A C 1
ATOM 1387 O O . LYS A 1 173 ? 1.714 2.687 19.134 1.00 75.62 173 LYS A O 1
ATOM 1392 N N . ARG A 1 174 ? -0.178 1.481 19.327 1.00 72.38 174 ARG A N 1
ATOM 1393 C CA . ARG A 1 174 ? -0.965 2.189 18.304 1.00 72.38 174 ARG A CA 1
ATOM 1394 C C . ARG A 1 174 ? -0.352 2.106 16.902 1.00 72.38 174 ARG A C 1
ATOM 1396 O O . ARG A 1 174 ? -0.646 2.971 16.076 1.00 72.38 174 ARG A O 1
ATOM 1403 N N . LYS A 1 175 ? 0.416 1.059 16.613 1.00 73.50 175 LYS A N 1
ATOM 1404 C CA . LYS A 1 175 ? 1.053 0.824 15.316 1.00 73.50 175 LYS A CA 1
ATOM 1405 C C . LYS A 1 175 ? 0.187 -0.078 14.437 1.00 73.50 175 LYS A C 1
ATOM 1407 O O . LYS A 1 175 ? -0.538 -0.933 14.953 1.00 73.50 175 LYS A O 1
ATOM 1412 N N . LEU A 1 176 ? 0.229 0.113 13.120 1.00 76.06 176 LEU A N 1
ATOM 1413 C CA . LEU A 1 176 ? -0.251 -0.892 12.168 1.00 76.06 176 LEU A CA 1
ATOM 1414 C C . LEU A 1 176 ? 0.853 -1.942 12.015 1.00 76.06 176 LEU A C 1
ATOM 1416 O O . LEU A 1 176 ? 2.013 -1.581 11.849 1.00 76.06 176 LEU A O 1
ATOM 1420 N N . VAL A 1 177 ? 0.519 -3.226 12.087 1.00 83.38 177 VAL A N 1
ATOM 1421 C CA . VAL A 1 177 ? 1.491 -4.313 11.904 1.00 83.38 177 VAL A CA 1
ATOM 1422 C C . VAL A 1 177 ? 0.994 -5.195 10.767 1.00 83.38 177 VAL A C 1
ATOM 1424 O O . VAL A 1 177 ? 0.000 -5.900 10.913 1.00 83.38 177 VAL A O 1
ATOM 1427 N N . GLY A 1 178 ? 1.628 -5.076 9.607 1.00 86.12 178 GLY A N 1
ATOM 1428 C CA . GLY A 1 178 ? 1.412 -5.883 8.417 1.00 86.12 178 GLY A CA 1
ATOM 1429 C C . GLY A 1 178 ? 2.207 -7.175 8.480 1.00 86.12 178 GLY A C 1
ATOM 1430 O O . GLY A 1 178 ? 3.431 -7.156 8.425 1.00 86.12 178 GLY A O 1
ATOM 1431 N N . LEU A 1 179 ? 1.502 -8.292 8.573 1.00 89.88 179 LEU A N 1
ATOM 1432 C CA . LEU A 1 179 ? 2.059 -9.625 8.416 1.00 89.88 179 LEU A CA 1
ATOM 1433 C C . LEU A 1 179 ? 2.233 -9.902 6.921 1.00 89.88 179 LEU A C 1
ATOM 1435 O O . LEU A 1 179 ? 1.255 -9.884 6.168 1.00 89.88 179 LEU A O 1
ATOM 1439 N N . ILE A 1 180 ? 3.480 -10.099 6.503 1.00 86.44 180 ILE A N 1
ATOM 1440 C CA . ILE A 1 180 ? 3.889 -10.397 5.128 1.00 86.44 180 ILE A CA 1
ATOM 1441 C C . ILE A 1 180 ? 4.803 -11.631 5.120 1.00 86.44 180 ILE A C 1
ATOM 1443 O O . ILE A 1 180 ? 5.154 -12.163 6.172 1.00 86.44 180 ILE A O 1
ATOM 1447 N N . GLY A 1 181 ? 5.187 -12.105 3.942 1.00 81.25 181 GLY A N 1
ATOM 1448 C CA . GLY A 1 181 ? 5.971 -13.326 3.777 1.00 81.25 181 GLY A CA 1
ATOM 1449 C C . GLY A 1 181 ? 5.714 -13.933 2.411 1.00 81.25 181 GLY A C 1
ATOM 1450 O O . GLY A 1 181 ? 5.186 -13.242 1.537 1.00 81.25 181 GLY A O 1
ATOM 1451 N N . GLY A 1 182 ? 6.035 -15.216 2.253 1.00 84.38 182 GLY A N 1
ATOM 1452 C CA . GLY A 1 182 ? 5.586 -15.997 1.100 1.00 84.38 182 GLY A CA 1
ATOM 1453 C C . GLY A 1 182 ? 4.056 -16.037 1.056 1.00 84.38 182 GLY A C 1
ATOM 1454 O O . GLY A 1 182 ? 3.421 -15.344 0.265 1.00 84.38 182 GLY A O 1
ATOM 1455 N N . GLU A 1 183 ? 3.459 -16.805 1.960 1.00 93.00 183 GLU A N 1
ATOM 1456 C CA . GLU A 1 183 ? 2.041 -16.735 2.294 1.00 93.00 183 GLU A CA 1
ATOM 1457 C C . GLU A 1 183 ? 1.882 -16.810 3.826 1.00 93.00 183 GLU A C 1
ATOM 1459 O O . GLU A 1 183 ? 2.020 -17.889 4.418 1.00 93.00 183 GLU A O 1
ATOM 1464 N N . PRO A 1 184 ? 1.592 -15.677 4.500 1.00 93.38 184 PRO A N 1
ATOM 1465 C CA . PRO A 1 184 ? 1.510 -15.612 5.961 1.00 93.38 184 PRO A CA 1
ATOM 1466 C C . PRO A 1 184 ? 0.536 -16.619 6.573 1.00 93.38 184 PRO A C 1
ATOM 1468 O O . PRO A 1 184 ? 0.770 -17.113 7.674 1.00 93.38 184 PRO A O 1
ATOM 1471 N N . THR A 1 185 ? -0.545 -16.943 5.860 1.00 96.25 185 THR A N 1
ATOM 1472 C CA . THR A 1 185 ? -1.578 -17.866 6.348 1.00 96.25 185 THR A CA 1
ATOM 1473 C C . THR A 1 185 ? -1.135 -19.327 6.422 1.00 96.25 185 THR A C 1
ATOM 1475 O O . THR A 1 185 ? -1.824 -20.121 7.051 1.00 96.25 185 THR A O 1
ATOM 1478 N N . LEU A 1 186 ? 0.015 -19.691 5.843 1.00 95.19 186 LEU A N 1
ATOM 1479 C CA . LEU A 1 186 ? 0.582 -21.042 5.968 1.00 95.19 186 LEU A CA 1
ATOM 1480 C C . LEU A 1 186 ? 1.327 -21.266 7.289 1.00 95.19 186 LEU A C 1
ATOM 1482 O O . LEU A 1 186 ? 1.755 -22.383 7.584 1.00 95.19 186 LEU A O 1
ATOM 1486 N N . ARG A 1 187 ? 1.528 -20.213 8.085 1.00 93.75 187 ARG A N 1
ATOM 1487 C CA . ARG A 1 187 ? 2.239 -20.309 9.355 1.00 93.75 187 ARG A CA 1
ATOM 1488 C C . ARG A 1 187 ? 1.317 -20.868 10.449 1.00 93.75 187 ARG A C 1
ATOM 1490 O O . ARG A 1 187 ? 0.234 -20.339 10.675 1.00 93.75 187 ARG A O 1
ATOM 1497 N N . LYS A 1 188 ? 1.762 -21.914 11.157 1.00 92.62 188 LYS A N 1
ATOM 1498 C CA . LYS A 1 188 ? 0.932 -22.662 12.126 1.00 92.62 188 LYS A CA 1
ATOM 1499 C C . LYS A 1 188 ? 0.454 -21.822 13.320 1.00 92.62 188 LYS A C 1
ATOM 1501 O O . LYS A 1 188 ? -0.674 -21.985 13.758 1.00 92.62 188 LYS A O 1
ATOM 1506 N N . ASP A 1 189 ? 1.287 -20.917 13.830 1.00 94.69 189 ASP A N 1
ATOM 1507 C CA . ASP A 1 189 ? 1.006 -20.039 14.980 1.00 94.69 189 ASP A CA 1
ATOM 1508 C C . ASP A 1 189 ? 0.474 -18.649 14.561 1.00 94.69 189 ASP A C 1
ATOM 1510 O O . ASP A 1 189 ? 0.532 -17.688 15.334 1.00 94.69 189 ASP A O 1
ATOM 1514 N N . ILE A 1 190 ? -0.062 -18.500 13.339 1.00 96.75 190 ILE A N 1
ATOM 1515 C CA . ILE A 1 190 ? -0.493 -17.196 12.801 1.00 96.75 190 ILE A CA 1
ATOM 1516 C C . ILE A 1 190 ? -1.543 -16.499 13.678 1.00 96.75 190 ILE A C 1
ATOM 1518 O O . ILE A 1 190 ? -1.468 -15.287 13.904 1.00 96.75 190 ILE A O 1
ATOM 1522 N N . THR A 1 191 ? -2.493 -17.250 14.236 1.00 97.62 191 THR A N 1
ATOM 1523 C CA . THR A 1 191 ? -3.515 -16.718 15.146 1.00 97.62 191 THR A CA 1
ATOM 1524 C C . THR A 1 191 ? -2.904 -16.199 16.446 1.00 97.62 191 THR A C 1
ATOM 1526 O O . THR A 1 191 ? -3.363 -15.186 16.972 1.00 97.62 191 THR A O 1
ATOM 1529 N N . ASP A 1 192 ? -1.841 -16.825 16.957 1.00 96.94 192 ASP A N 1
ATOM 1530 C CA . ASP A 1 192 ? -1.151 -16.375 18.172 1.00 96.94 192 ASP A CA 1
ATOM 1531 C C . ASP A 1 192 ? -0.392 -15.073 17.953 1.00 96.94 192 ASP A C 1
ATOM 1533 O O . ASP A 1 192 ? -0.462 -14.167 18.789 1.00 96.94 192 ASP A O 1
ATOM 1537 N N . ILE A 1 193 ? 0.250 -14.933 16.792 1.00 95.38 193 ILE A N 1
ATOM 1538 C CA . ILE A 1 193 ? 0.906 -13.689 16.381 1.00 95.38 193 ILE A CA 1
ATOM 1539 C C . ILE A 1 193 ? -0.119 -12.552 16.309 1.00 95.38 193 ILE A C 1
ATOM 1541 O O . ILE A 1 193 ? 0.095 -11.483 16.887 1.00 95.38 193 ILE A O 1
ATOM 1545 N N . ILE A 1 194 ? -1.263 -12.781 15.656 1.00 97.38 194 ILE A N 1
ATOM 1546 C CA . ILE A 1 194 ? -2.337 -11.782 15.535 1.00 97.38 194 ILE A CA 1
ATOM 1547 C C . ILE A 1 194 ? -2.887 -11.406 16.919 1.00 97.38 194 ILE A C 1
ATOM 1549 O O . ILE A 1 194 ? -2.990 -10.212 17.229 1.00 97.38 194 ILE A O 1
ATOM 1553 N N . ARG A 1 195 ? -3.175 -12.401 17.775 1.00 97.25 195 ARG A N 1
ATOM 1554 C CA . ARG A 1 195 ? -3.635 -12.184 19.157 1.00 97.25 195 ARG A CA 1
ATOM 1555 C C . ARG A 1 195 ? -2.646 -11.335 19.942 1.00 97.25 195 ARG A C 1
ATOM 1557 O O . ARG A 1 195 ? -3.056 -10.407 20.641 1.00 97.25 195 ARG A O 1
ATOM 1564 N N . PHE A 1 196 ? -1.353 -11.624 19.824 1.00 94.75 196 PHE A N 1
ATOM 1565 C CA . PHE A 1 196 ? -0.317 -10.860 20.504 1.00 94.75 196 PHE A CA 1
ATOM 1566 C C . PHE A 1 196 ? -0.257 -9.409 20.010 1.00 94.75 196 PHE A C 1
ATOM 1568 O O . PHE A 1 196 ? -0.310 -8.493 20.829 1.00 94.75 196 PHE A O 1
ATOM 1575 N N . ILE A 1 197 ? -0.226 -9.177 18.692 1.00 93.12 197 ILE A N 1
ATOM 1576 C CA . ILE A 1 197 ? -0.226 -7.819 18.117 1.00 93.12 197 ILE A CA 1
ATOM 1577 C C . ILE A 1 197 ? -1.410 -7.014 18.660 1.00 93.12 197 ILE A C 1
ATOM 1579 O O . ILE A 1 197 ? -1.246 -5.865 19.083 1.00 93.12 197 ILE A O 1
ATOM 1583 N N . LYS A 1 198 ? -2.599 -7.626 18.685 1.00 93.81 198 LYS A N 1
ATOM 1584 C CA . LYS A 1 198 ? -3.816 -6.990 19.186 1.00 93.81 198 LYS A CA 1
ATOM 1585 C C . LYS A 1 198 ? -3.724 -6.665 20.680 1.00 93.81 198 LYS A C 1
ATOM 1587 O O . LYS A 1 198 ? -4.026 -5.534 21.066 1.00 93.81 198 LYS A O 1
ATOM 1592 N N . LYS A 1 199 ? -3.286 -7.622 21.508 1.00 93.19 199 LYS A N 1
ATOM 1593 C CA . LYS A 1 199 ? -3.106 -7.447 22.964 1.00 93.19 199 LYS A CA 1
ATOM 1594 C C . LYS A 1 199 ? -2.073 -6.368 23.303 1.00 93.19 199 LYS A C 1
ATOM 1596 O O . LYS A 1 199 ? -2.264 -5.631 24.263 1.00 93.19 199 LYS A O 1
ATOM 1601 N N . SER A 1 200 ? -1.047 -6.202 22.472 1.00 89.12 200 SER A N 1
ATOM 1602 C CA . SER A 1 200 ? -0.013 -5.168 22.623 1.00 89.12 200 SER A CA 1
ATOM 1603 C C . SER A 1 200 ? -0.490 -3.747 22.277 1.00 89.12 200 SER A C 1
ATOM 1605 O O . SER A 1 200 ? 0.292 -2.801 22.309 1.00 89.12 200 SER A O 1
ATOM 1607 N N . GLY A 1 201 ? -1.774 -3.554 21.948 1.00 87.06 201 GLY A N 1
ATOM 1608 C CA . GLY A 1 201 ? -2.325 -2.245 21.585 1.00 87.06 201 GLY A CA 1
ATOM 1609 C C . GLY A 1 201 ? -1.996 -1.818 20.152 1.00 87.06 201 GLY A C 1
ATOM 1610 O O . GLY A 1 201 ? -2.133 -0.638 19.811 1.00 87.06 201 GLY A O 1
ATOM 1611 N N . ASN A 1 202 ? -1.571 -2.766 19.313 1.00 87.94 202 ASN A N 1
ATOM 1612 C CA . ASN A 1 202 ? -1.303 -2.573 17.893 1.00 87.94 202 ASN A CA 1
ATOM 1613 C C . ASN A 1 202 ? -2.446 -3.145 17.039 1.00 87.94 202 ASN A C 1
ATOM 1615 O O . ASN A 1 202 ? -3.394 -3.760 17.526 1.00 87.94 202 ASN A O 1
ATOM 1619 N N . THR A 1 203 ? -2.416 -2.849 15.744 1.00 88.12 203 THR A N 1
ATOM 1620 C CA . THR A 1 203 ? -3.485 -3.175 14.796 1.00 88.12 203 THR A CA 1
ATOM 1621 C C . THR A 1 203 ? -2.963 -4.165 13.750 1.00 88.12 203 THR A C 1
ATOM 1623 O O . THR A 1 203 ? -2.204 -3.742 12.876 1.00 88.12 203 THR A O 1
ATOM 1626 N N . PRO A 1 204 ? -3.335 -5.458 13.826 1.00 92.75 204 PRO A N 1
ATOM 1627 C CA . PRO A 1 204 ? -2.840 -6.474 12.902 1.00 92.75 204 PRO A CA 1
ATOM 1628 C C . PRO A 1 204 ? -3.523 -6.374 11.534 1.00 92.75 204 PRO A C 1
ATOM 1630 O O . PRO A 1 204 ? -4.751 -6.337 11.421 1.00 92.75 204 PRO A O 1
ATOM 1633 N N . THR A 1 205 ? -2.709 -6.371 10.490 1.00 92.69 205 THR A N 1
ATOM 1634 C CA . THR A 1 205 ? -3.107 -6.426 9.081 1.00 92.69 205 THR A CA 1
ATOM 1635 C C . THR A 1 205 ? -2.304 -7.520 8.385 1.00 92.69 205 THR A C 1
ATOM 1637 O O . THR A 1 205 ? -1.269 -7.932 8.903 1.00 92.69 205 THR A O 1
ATOM 1640 N N . MET A 1 206 ? -2.763 -8.014 7.240 1.00 94.50 206 MET A N 1
ATOM 1641 C CA . MET A 1 206 ? -2.097 -9.123 6.550 1.00 94.50 206 MET A CA 1
ATOM 1642 C C . MET A 1 206 ? -2.088 -8.909 5.042 1.00 94.50 206 MET A C 1
ATOM 1644 O O . MET A 1 206 ? -3.128 -8.577 4.479 1.00 94.50 206 MET A O 1
ATOM 1648 N N . SER A 1 207 ? -0.945 -9.127 4.396 1.00 91.56 207 SER A N 1
ATOM 1649 C CA . SER A 1 207 ? -0.839 -9.206 2.935 1.00 91.56 207 SER A CA 1
ATOM 1650 C C . SER A 1 207 ? -0.833 -10.665 2.514 1.00 91.56 207 SER A C 1
ATOM 1652 O O . SER A 1 207 ? 0.036 -11.417 2.936 1.00 91.56 207 SER A O 1
ATOM 1654 N N . THR A 1 208 ? -1.805 -11.072 1.706 1.00 94.94 208 THR A N 1
ATOM 1655 C CA . THR A 1 208 ? -2.024 -12.485 1.371 1.00 94.94 208 THR A CA 1
ATOM 1656 C C . THR A 1 208 ? -2.656 -12.607 -0.009 1.00 94.94 208 THR A C 1
ATOM 1658 O O . THR A 1 208 ? -3.425 -11.739 -0.441 1.00 94.94 208 THR A O 1
ATOM 1661 N N . HIS A 1 209 ? -2.365 -13.704 -0.706 1.00 94.62 209 HIS A N 1
ATOM 1662 C CA . HIS A 1 209 ? -3.125 -14.068 -1.899 1.00 94.62 209 HIS A CA 1
ATOM 1663 C C . HIS A 1 209 ? -4.469 -14.716 -1.546 1.00 94.62 209 HIS A C 1
ATOM 1665 O O . HIS A 1 209 ? -5.284 -14.960 -2.429 1.00 94.62 209 HIS A O 1
ATOM 1671 N N . GLY A 1 210 ? -4.728 -15.019 -0.280 1.00 96.06 210 GLY A N 1
ATOM 1672 C CA . GLY A 1 210 ? -6.055 -15.275 0.260 1.00 96.06 210 GLY A CA 1
ATOM 1673 C C . GLY A 1 210 ? -6.681 -16.630 -0.070 1.00 96.06 210 GLY A C 1
ATOM 1674 O O . GLY A 1 210 ? -7.845 -16.824 0.257 1.00 96.06 210 GLY A O 1
ATOM 1675 N N . LEU A 1 211 ? -5.969 -17.573 -0.702 1.00 97.56 211 LEU A N 1
ATOM 1676 C CA . LEU A 1 211 ? -6.569 -18.872 -1.070 1.00 97.56 211 LEU A CA 1
ATOM 1677 C C . LEU A 1 211 ? -7.016 -19.674 0.160 1.00 97.56 211 LEU A C 1
ATOM 1679 O O . LEU A 1 211 ? -8.070 -20.299 0.127 1.00 97.56 211 LEU A O 1
ATOM 1683 N N . THR A 1 212 ? -6.269 -19.589 1.259 1.00 97.19 212 THR A N 1
ATOM 1684 C CA . THR A 1 212 ? -6.637 -20.172 2.560 1.00 97.19 212 THR A CA 1
ATOM 1685 C C . THR A 1 212 ? -7.899 -19.538 3.154 1.00 97.19 212 THR A C 1
ATOM 1687 O O . THR A 1 212 ? -8.627 -20.193 3.884 1.00 97.19 212 THR A O 1
ATOM 1690 N N . LEU A 1 213 ? -8.234 -18.296 2.781 1.00 97.81 213 LEU A N 1
ATOM 1691 C CA . LEU A 1 213 ? -9.426 -17.573 3.255 1.00 97.81 213 LEU A CA 1
ATOM 1692 C C . LEU A 1 213 ? -10.725 -18.024 2.559 1.00 97.81 213 LEU A C 1
ATOM 1694 O O . LEU A 1 213 ? -11.810 -17.497 2.829 1.00 97.81 213 LEU A O 1
ATOM 1698 N N . LEU A 1 214 ? -10.630 -18.978 1.627 1.00 98.06 214 LEU A N 1
ATOM 1699 C CA . LEU A 1 214 ? -11.791 -19.704 1.115 1.00 98.06 214 LEU A CA 1
ATOM 1700 C C . LEU A 1 214 ? -12.408 -20.601 2.194 1.00 98.06 214 LEU A C 1
ATOM 1702 O O . LEU A 1 214 ? -13.625 -20.810 2.165 1.00 98.06 214 LEU A O 1
ATOM 1706 N N . ASP A 1 215 ? -11.588 -21.078 3.134 1.00 98.12 215 ASP A N 1
ATOM 1707 C CA . ASP A 1 215 ? -12.027 -21.736 4.358 1.00 98.12 215 ASP A CA 1
ATOM 1708 C C . ASP A 1 215 ? -12.588 -20.685 5.327 1.00 98.12 215 ASP A C 1
ATOM 1710 O O . ASP A 1 215 ? -11.875 -19.829 5.859 1.00 98.12 215 ASP A O 1
ATOM 1714 N N . LYS A 1 216 ? -13.907 -20.736 5.535 1.00 97.88 216 LYS A N 1
ATOM 1715 C CA . LYS A 1 216 ? -14.611 -19.798 6.414 1.00 97.88 216 LYS A CA 1
ATOM 1716 C C . LYS A 1 216 ? -14.295 -20.026 7.891 1.00 97.88 216 LYS A C 1
ATOM 1718 O O . LYS A 1 216 ? -14.263 -19.047 8.630 1.00 97.88 216 LYS A O 1
ATOM 1723 N N . SER A 1 217 ? -14.059 -21.269 8.323 1.00 98.12 217 SER A N 1
ATOM 1724 C CA . SER A 1 217 ? -13.661 -21.562 9.708 1.00 98.12 217 SER A CA 1
ATOM 1725 C C . SER A 1 217 ? -12.331 -20.896 10.017 1.00 98.12 217 SER A C 1
ATOM 1727 O O . SER A 1 217 ? -12.239 -20.121 10.965 1.00 98.12 217 SER A O 1
ATOM 1729 N N . PHE A 1 218 ? -11.341 -21.097 9.149 1.00 98.25 218 PHE A N 1
ATOM 1730 C CA . PHE A 1 218 ? -10.033 -20.481 9.326 1.00 98.25 218 PHE A CA 1
ATOM 1731 C C . PHE A 1 218 ? -10.098 -18.946 9.256 1.00 98.25 218 PHE A C 1
ATOM 1733 O O . PHE A 1 218 ? -9.511 -18.248 10.082 1.00 98.25 218 PHE A O 1
ATOM 1740 N N . LEU A 1 219 ? -10.873 -18.380 8.322 1.00 98.19 219 LEU A N 1
ATOM 1741 C CA . LEU A 1 219 ? -11.077 -16.929 8.264 1.00 98.19 219 LEU A CA 1
ATOM 1742 C C . LEU A 1 219 ? -11.698 -16.372 9.559 1.00 98.19 219 LEU A C 1
ATOM 1744 O O . LEU A 1 219 ? -11.303 -15.296 10.020 1.00 98.19 219 LEU A O 1
ATOM 1748 N N . LYS A 1 220 ? -12.645 -17.104 10.154 1.00 98.19 220 LYS A N 1
ATOM 1749 C CA . LYS A 1 220 ? -13.267 -16.751 11.432 1.00 98.19 220 LYS A CA 1
ATOM 1750 C C . LYS A 1 220 ? -12.259 -16.804 12.584 1.00 98.19 220 LYS A C 1
ATOM 1752 O O . LYS A 1 220 ? -12.220 -15.869 13.380 1.00 98.19 220 LYS A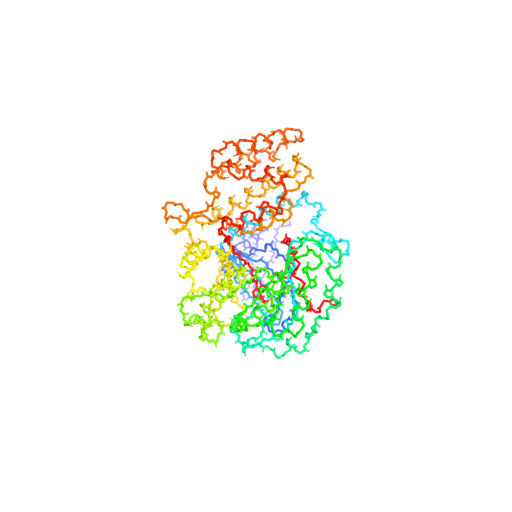 O 1
ATOM 1757 N N . GLU A 1 221 ? -11.376 -17.799 12.627 1.00 98.38 221 GLU A N 1
ATOM 1758 C CA . GLU A 1 221 ? -10.285 -17.851 13.613 1.00 98.38 221 GLU A CA 1
ATOM 1759 C C . GLU A 1 221 ? -9.357 -16.630 13.508 1.00 98.38 221 GLU A C 1
ATOM 1761 O O . GLU A 1 221 ? -9.013 -16.008 14.517 1.00 98.38 221 GLU A O 1
ATOM 1766 N N . LEU A 1 222 ? -9.000 -16.214 12.286 1.00 98.44 222 LEU A N 1
ATOM 1767 C CA . LEU A 1 222 ? -8.210 -14.997 12.063 1.00 98.44 222 LEU A CA 1
ATOM 1768 C C . LEU A 1 222 ? -8.953 -13.739 12.544 1.00 98.44 222 LEU A C 1
ATOM 1770 O O . LEU A 1 222 ? -8.345 -12.838 13.136 1.00 98.44 222 LEU A O 1
ATOM 1774 N N . LYS A 1 223 ? -10.270 -13.668 12.306 1.00 97.75 223 LYS A N 1
ATOM 1775 C CA . LYS A 1 223 ? -11.124 -12.573 12.783 1.00 97.75 223 LYS A CA 1
ATOM 1776 C C . LYS A 1 223 ? -11.141 -12.504 14.309 1.00 97.75 223 LYS A C 1
ATOM 1778 O O . LYS A 1 223 ? -10.924 -11.425 14.864 1.00 97.75 223 LYS A O 1
ATOM 1783 N N . GLU A 1 224 ? -11.374 -13.632 14.969 1.00 98.06 224 GLU A N 1
ATOM 1784 C CA . GLU A 1 224 ? -11.424 -13.761 16.429 1.00 98.06 224 GLU A CA 1
ATOM 1785 C C . GLU A 1 224 ? -10.069 -13.463 17.078 1.00 98.06 224 GLU A C 1
ATOM 1787 O O . GLU A 1 224 ? -10.006 -12.804 18.117 1.00 98.06 224 GLU A O 1
ATOM 1792 N N . ALA A 1 225 ? -8.968 -13.841 16.420 1.00 98.06 225 ALA A N 1
ATOM 1793 C CA . ALA A 1 225 ? -7.620 -13.469 16.837 1.00 98.06 225 ALA A CA 1
ATOM 1794 C C . ALA A 1 225 ? -7.385 -11.946 16.813 1.00 98.06 225 ALA A C 1
ATOM 1796 O O . ALA A 1 225 ? -6.526 -11.435 17.537 1.00 98.06 225 ALA A O 1
ATOM 1797 N N . GLY A 1 226 ? -8.164 -11.206 16.017 1.00 97.12 226 GLY A N 1
ATOM 1798 C CA . GLY A 1 226 ? -8.180 -9.746 15.995 1.00 97.12 226 GLY A CA 1
ATOM 1799 C C . GLY A 1 226 ? -7.735 -9.115 14.678 1.00 97.12 226 GLY A C 1
ATOM 1800 O O . GLY A 1 226 ? -7.502 -7.902 14.669 1.00 97.12 226 GLY A O 1
ATOM 1801 N N . LEU A 1 227 ? -7.617 -9.887 13.588 1.00 97.31 227 LEU A N 1
ATOM 1802 C CA . LEU A 1 227 ? -7.273 -9.376 12.258 1.00 97.31 227 LEU A CA 1
ATOM 1803 C C . LEU A 1 227 ? -8.296 -8.322 11.802 1.00 97.31 227 LEU A C 1
ATOM 1805 O O . LEU A 1 227 ? -9.506 -8.566 11.806 1.00 97.31 227 LEU A O 1
ATOM 1809 N N . VAL A 1 228 ? -7.822 -7.136 11.399 1.00 91.19 228 VAL A N 1
ATOM 1810 C CA . VAL A 1 228 ? -8.728 -6.029 11.021 1.00 91.19 228 VAL A CA 1
ATOM 1811 C C . VAL A 1 228 ? -8.805 -5.766 9.520 1.00 91.19 228 VAL A C 1
ATOM 1813 O O . VAL A 1 228 ? -9.833 -5.281 9.033 1.00 91.19 228 VAL A O 1
ATOM 1816 N N . GLN A 1 229 ? -7.726 -6.045 8.787 1.00 93.00 229 GLN A N 1
ATOM 1817 C CA . GLN A 1 229 ? -7.617 -5.709 7.372 1.00 93.00 229 GLN A CA 1
ATOM 1818 C C . GLN A 1 229 ? -6.732 -6.697 6.620 1.00 93.00 229 GLN A C 1
ATOM 1820 O O . GLN A 1 229 ? -5.649 -7.050 7.089 1.00 93.00 229 GLN A O 1
ATOM 1825 N N . VAL A 1 230 ? -7.177 -7.057 5.419 1.00 96.62 230 VAL A N 1
ATOM 1826 C CA . VAL A 1 230 ? -6.418 -7.847 4.450 1.00 96.62 230 VAL A CA 1
ATOM 1827 C C . VAL A 1 230 ? -6.023 -6.971 3.258 1.00 96.62 230 VAL A C 1
ATOM 1829 O O . VAL A 1 230 ? -6.859 -6.275 2.684 1.00 96.62 230 VAL A O 1
ATOM 1832 N N . TYR A 1 231 ? -4.748 -7.014 2.884 1.00 94.19 231 TYR A N 1
ATOM 1833 C CA . TYR A 1 231 ? -4.199 -6.506 1.631 1.00 94.19 231 TYR A CA 1
ATOM 1834 C C . TYR A 1 231 ? -4.239 -7.657 0.617 1.00 94.19 231 TYR A C 1
ATOM 1836 O O . TYR A 1 231 ? -3.393 -8.550 0.656 1.00 94.19 231 TYR A O 1
ATOM 1844 N N . LEU A 1 232 ? -5.271 -7.667 -0.230 1.00 96.56 232 LEU A N 1
ATOM 1845 C CA . LEU A 1 232 ? -5.608 -8.781 -1.118 1.00 96.56 232 LEU A CA 1
ATOM 1846 C C . LEU A 1 232 ? -5.200 -8.483 -2.560 1.00 96.56 232 LEU A C 1
ATOM 1848 O O . LEU A 1 232 ? -5.623 -7.473 -3.127 1.00 96.56 232 LEU A O 1
ATOM 1852 N N . TRP A 1 233 ? -4.482 -9.414 -3.186 1.00 91.50 233 TRP A N 1
ATOM 1853 C CA . TRP A 1 233 ? -4.173 -9.330 -4.615 1.00 91.50 233 TRP A CA 1
ATOM 1854 C C . TRP A 1 233 ? -5.457 -9.442 -5.443 1.00 91.50 233 TRP A C 1
ATOM 1856 O O . TRP A 1 233 ? -6.170 -10.451 -5.377 1.00 91.50 233 TRP A O 1
ATOM 1866 N N . PHE A 1 234 ? -5.734 -8.415 -6.239 1.00 96.50 234 PHE A N 1
ATOM 1867 C CA . PHE A 1 234 ? -6.867 -8.359 -7.157 1.00 96.50 234 PHE A CA 1
ATOM 1868 C C . PHE A 1 234 ? -6.416 -7.614 -8.411 1.00 96.50 234 PHE A C 1
ATOM 1870 O O . PHE A 1 234 ? -6.646 -6.417 -8.538 1.00 96.50 234 PHE A O 1
ATOM 1877 N N . ASP A 1 235 ? -5.667 -8.305 -9.269 1.00 95.75 235 ASP A N 1
ATOM 1878 C CA . ASP A 1 235 ? -4.941 -7.674 -10.373 1.00 95.75 235 ASP A CA 1
ATOM 1879 C C . ASP A 1 235 ? -5.830 -7.320 -11.576 1.00 95.75 235 ASP A C 1
ATOM 1881 O O . ASP A 1 235 ? -5.466 -6.419 -12.329 1.00 95.75 235 ASP A O 1
ATOM 1885 N N . SER A 1 236 ? -6.961 -8.010 -11.779 1.00 97.06 236 SER A N 1
ATOM 1886 C CA . SER A 1 236 ? -7.802 -7.835 -12.970 1.00 97.06 236 SER A CA 1
ATOM 1887 C C . SER A 1 236 ? -9.185 -8.491 -12.833 1.00 97.06 236 SER A C 1
ATOM 1889 O O . SER A 1 236 ? -9.431 -9.279 -11.922 1.00 97.06 236 SER A O 1
ATOM 1891 N N . PHE A 1 237 ? -10.100 -8.171 -13.746 1.00 98.06 237 PHE A N 1
ATOM 1892 C CA . PHE A 1 237 ? -11.373 -8.875 -13.949 1.00 98.06 237 PHE A CA 1
ATOM 1893 C C . PHE A 1 237 ? -11.294 -10.045 -14.946 1.00 98.06 237 PHE A C 1
ATOM 1895 O O . PHE A 1 237 ? -12.333 -10.596 -15.301 1.00 98.06 237 PHE A O 1
ATOM 1902 N N . HIS A 1 238 ? -10.092 -10.430 -15.377 1.00 97.50 238 HIS A N 1
ATOM 1903 C CA . HIS A 1 238 ? -9.840 -11.405 -16.436 1.00 97.50 238 HIS A CA 1
ATOM 1904 C C . HIS A 1 238 ? -8.789 -12.423 -15.970 1.00 97.50 238 HIS A C 1
ATOM 1906 O O . HIS A 1 238 ? -7.751 -12.063 -15.408 1.00 97.50 238 HIS A O 1
ATOM 1912 N N . ASP A 1 239 ? -9.059 -13.715 -16.168 1.00 97.62 239 ASP A N 1
ATOM 1913 C CA . ASP A 1 239 ? -8.172 -14.794 -15.707 1.00 97.62 239 ASP A CA 1
ATOM 1914 C C . ASP A 1 239 ? -6.825 -14.794 -16.437 1.00 97.62 239 ASP A C 1
ATOM 1916 O O . ASP A 1 239 ? -5.811 -15.146 -15.842 1.00 97.62 239 ASP A O 1
ATOM 1920 N N . GLU A 1 240 ? -6.792 -14.328 -17.682 1.00 96.56 240 GLU A N 1
ATOM 1921 C CA . GLU A 1 240 ? -5.600 -14.267 -18.531 1.00 96.56 240 GLU A CA 1
ATOM 1922 C C . GLU A 1 240 ? -4.508 -13.387 -17.898 1.00 96.56 240 GLU A C 1
ATOM 1924 O O . GLU A 1 240 ? -3.309 -13.637 -18.048 1.00 96.56 240 GLU A O 1
ATOM 1929 N N . VAL A 1 241 ? -4.908 -12.359 -17.142 1.00 95.00 241 VAL A N 1
ATOM 1930 C CA . VAL A 1 241 ? -3.979 -11.529 -16.369 1.00 95.00 241 VAL A CA 1
ATOM 1931 C C . VAL A 1 241 ? -3.414 -12.315 -15.186 1.00 95.00 241 VAL A C 1
ATOM 1933 O O . VAL A 1 241 ? -2.210 -12.264 -14.940 1.00 95.00 241 VAL A O 1
ATOM 1936 N N . TYR A 1 242 ? -4.241 -13.071 -14.461 1.00 95.69 242 TYR A N 1
ATOM 1937 C CA . TYR A 1 242 ? -3.773 -13.902 -13.348 1.00 95.69 242 TYR A CA 1
ATOM 1938 C C . TYR A 1 242 ? -2.871 -15.046 -13.818 1.00 95.69 242 TYR A C 1
ATOM 1940 O O . TYR A 1 242 ? -1.885 -15.347 -13.148 1.00 95.69 242 TYR A O 1
ATOM 1948 N N . GLU A 1 243 ? -3.135 -15.639 -14.979 1.00 94.19 243 GLU A N 1
ATOM 1949 C CA . GLU A 1 243 ? -2.260 -16.647 -15.581 1.00 94.19 243 GLU A CA 1
ATOM 1950 C C . GLU A 1 243 ? -0.868 -16.061 -15.839 1.00 94.19 243 GLU A C 1
ATOM 1952 O O . GLU A 1 243 ? 0.130 -16.612 -15.372 1.00 94.19 243 GLU A O 1
ATOM 1957 N N . LYS A 1 244 ? -0.800 -14.883 -16.475 1.00 90.62 244 LYS A N 1
ATOM 1958 C CA . LYS A 1 244 ? 0.464 -14.183 -16.760 1.00 90.62 244 LYS A CA 1
ATOM 1959 C C . LYS A 1 244 ? 1.199 -13.731 -15.498 1.00 90.62 244 LYS A C 1
ATOM 1961 O O . LYS A 1 244 ? 2.414 -13.881 -15.399 1.00 90.62 244 LYS A O 1
ATOM 1966 N N . LEU A 1 245 ? 0.483 -13.141 -14.542 1.00 89.69 245 LEU A N 1
ATOM 1967 C CA . LEU A 1 245 ? 1.085 -12.498 -13.373 1.00 89.69 245 LEU A CA 1
ATOM 1968 C C . LEU A 1 245 ? 1.317 -13.475 -12.215 1.00 89.69 245 LEU A C 1
ATOM 1970 O O . LEU A 1 245 ? 2.351 -13.427 -11.550 1.00 89.69 245 LEU A O 1
ATOM 1974 N N . ARG A 1 246 ? 0.366 -14.368 -11.951 1.00 91.56 246 ARG A N 1
ATOM 1975 C CA . ARG A 1 246 ? 0.324 -15.238 -10.763 1.00 91.56 246 ARG A CA 1
ATOM 1976 C C . ARG A 1 246 ? 0.502 -16.722 -11.078 1.00 91.56 246 ARG A C 1
ATOM 1978 O O . ARG A 1 246 ? 0.666 -17.497 -10.141 1.00 91.56 246 ARG A O 1
ATOM 1985 N N . GLY A 1 247 ? 0.523 -17.110 -12.355 1.00 91.88 247 GLY A N 1
ATOM 1986 C CA . GLY A 1 247 ? 0.747 -18.494 -12.779 1.00 91.88 247 GLY A CA 1
ATOM 1987 C C . GLY A 1 247 ? -0.490 -19.386 -12.664 1.00 91.88 247 GLY A C 1
ATOM 1988 O O . GLY A 1 247 ? -0.347 -20.598 -12.541 1.00 91.88 247 GLY A O 1
ATOM 1989 N N . GLY A 1 248 ? -1.699 -18.814 -12.659 1.00 94.38 248 GLY A N 1
ATOM 1990 C CA . GLY A 1 248 ? -2.933 -19.600 -12.628 1.00 94.38 248 GLY A CA 1
ATOM 1991 C C . GLY A 1 248 ? -4.211 -18.774 -12.755 1.00 94.38 248 GLY A C 1
ATOM 1992 O O . GLY A 1 248 ? -4.187 -17.549 -12.658 1.00 94.38 248 GLY A O 1
ATOM 1993 N N . ARG A 1 249 ? -5.339 -19.466 -12.944 1.00 97.25 249 ARG A N 1
ATOM 1994 C CA . ARG A 1 249 ? -6.684 -18.878 -13.034 1.00 97.25 249 ARG A CA 1
ATOM 1995 C C . ARG A 1 249 ? -7.272 -18.699 -11.644 1.00 97.25 249 ARG A C 1
ATOM 1997 O O . ARG A 1 249 ? -7.561 -19.676 -10.952 1.00 97.25 249 ARG A O 1
ATOM 2004 N N . PHE A 1 250 ? -7.430 -17.454 -11.208 1.00 97.31 250 PHE A N 1
ATOM 2005 C CA . PHE A 1 250 ? -7.798 -17.148 -9.826 1.00 97.31 250 PHE A CA 1
ATOM 2006 C C . PHE A 1 250 ? -9.020 -16.245 -9.687 1.00 97.31 250 PHE A C 1
ATOM 2008 O O . PHE A 1 250 ? -9.473 -16.069 -8.551 1.00 97.31 250 PHE A O 1
ATOM 2015 N N . LEU A 1 251 ? -9.600 -15.716 -10.768 1.00 97.75 251 LEU A N 1
ATOM 2016 C CA . LEU A 1 251 ? -10.666 -14.712 -10.713 1.00 97.75 251 LEU A CA 1
ATOM 2017 C C . LEU A 1 251 ? -11.867 -15.169 -9.872 1.00 97.75 251 LEU A C 1
ATOM 2019 O O . LEU A 1 251 ? -12.290 -14.468 -8.949 1.00 97.75 251 LEU A O 1
ATOM 2023 N N . ALA A 1 252 ? -12.370 -16.383 -10.118 1.00 98.06 252 ALA A N 1
ATOM 2024 C CA . ALA A 1 252 ? -13.487 -16.948 -9.359 1.00 98.06 252 ALA A CA 1
ATOM 2025 C C . ALA A 1 252 ? -13.177 -17.028 -7.851 1.00 98.06 252 ALA A C 1
ATOM 2027 O O . ALA A 1 252 ? -14.006 -16.667 -7.009 1.00 98.06 252 ALA A O 1
ATOM 2028 N N . SER A 1 253 ? -11.947 -17.428 -7.499 1.00 97.81 253 SER A N 1
ATOM 2029 C CA . SER A 1 253 ? -11.502 -17.455 -6.103 1.00 97.81 253 SER A CA 1
ATOM 2030 C C . SER A 1 253 ? -11.466 -16.052 -5.494 1.00 97.81 253 SER A C 1
ATOM 2032 O O . SER A 1 253 ? -11.886 -15.891 -4.352 1.00 97.81 253 SER A O 1
ATOM 2034 N N . ARG A 1 254 ? -11.045 -15.020 -6.247 1.00 97.62 254 ARG A N 1
ATOM 2035 C CA . ARG A 1 254 ? -10.983 -13.633 -5.753 1.00 97.62 254 ARG A CA 1
ATOM 2036 C C . ARG A 1 254 ? -12.353 -13.141 -5.310 1.00 97.62 254 ARG A C 1
ATOM 2038 O O . ARG A 1 254 ? -12.485 -12.615 -4.207 1.00 97.62 254 ARG A O 1
ATOM 2045 N N . PHE A 1 255 ? -13.380 -13.347 -6.134 1.00 98.38 255 PHE A N 1
ATOM 2046 C CA . PHE A 1 255 ? -14.743 -12.941 -5.793 1.00 98.38 255 PHE A CA 1
ATOM 2047 C C . PHE A 1 255 ? -15.293 -13.706 -4.588 1.00 98.38 255 PHE A C 1
ATOM 2049 O O . PHE A 1 255 ? -15.922 -13.099 -3.718 1.00 98.38 255 PHE A O 1
ATOM 2056 N N . LYS A 1 256 ? -15.010 -15.011 -4.484 1.00 98.56 256 LYS A N 1
ATOM 2057 C CA . LYS A 1 256 ? -15.402 -15.813 -3.316 1.00 98.56 256 LYS A CA 1
ATOM 2058 C C . LYS A 1 256 ? -14.695 -15.343 -2.037 1.00 98.56 256 LYS A C 1
ATOM 2060 O O . LYS A 1 256 ? -15.353 -15.187 -1.013 1.00 98.56 256 LYS A O 1
ATOM 2065 N N . ILE A 1 257 ? -13.402 -15.026 -2.106 1.00 98.50 257 ILE A N 1
ATOM 2066 C CA . ILE A 1 257 ? -12.631 -14.462 -0.986 1.00 98.50 257 ILE A CA 1
ATOM 2067 C C . ILE A 1 257 ? -13.199 -13.100 -0.567 1.00 98.50 257 ILE A C 1
ATOM 2069 O O . ILE A 1 257 ? -13.438 -12.876 0.616 1.00 98.50 257 ILE A O 1
ATOM 2073 N N . LEU A 1 258 ? -13.478 -12.199 -1.516 1.00 98.50 258 LEU A N 1
ATOM 2074 C CA . LEU A 1 258 ? -14.087 -10.897 -1.220 1.00 98.50 258 LEU A CA 1
ATOM 2075 C C . LEU A 1 258 ? -15.460 -11.039 -0.554 1.00 98.50 258 LEU A C 1
ATOM 2077 O O . LEU A 1 258 ? -15.763 -10.294 0.379 1.00 98.50 258 LEU A O 1
ATOM 2081 N N . LYS A 1 259 ? -16.276 -12.004 -0.998 1.00 98.38 259 LYS A N 1
ATOM 2082 C CA . LYS A 1 259 ? -17.559 -12.328 -0.363 1.00 98.38 259 LYS A CA 1
ATOM 2083 C C . LYS A 1 259 ? -17.359 -12.791 1.084 1.00 98.38 259 LYS A C 1
ATOM 2085 O O . LYS A 1 259 ? -17.988 -12.225 1.974 1.00 98.38 259 LYS A O 1
ATOM 2090 N N . ASN A 1 260 ? -16.455 -13.742 1.323 1.00 98.44 260 ASN A N 1
ATOM 2091 C CA . ASN A 1 260 ? -16.149 -14.237 2.668 1.00 98.44 260 ASN A CA 1
ATOM 2092 C C . ASN A 1 260 ? -15.650 -13.105 3.590 1.00 98.44 260 ASN A C 1
ATOM 2094 O O . ASN A 1 260 ? -16.163 -12.931 4.690 1.00 98.44 260 ASN A O 1
ATOM 2098 N N . LEU A 1 261 ? -14.710 -12.276 3.123 1.00 98.25 261 LEU A N 1
ATOM 2099 C CA . LEU A 1 261 ? -14.176 -11.137 3.885 1.00 98.25 261 LEU A CA 1
ATOM 2100 C C . LEU A 1 261 ? -15.261 -10.112 4.242 1.00 98.25 261 LEU A C 1
ATOM 2102 O O . LEU A 1 261 ? -15.267 -9.572 5.351 1.00 98.25 261 LEU A O 1
ATOM 2106 N N . LYS A 1 262 ? -16.197 -9.862 3.318 1.00 97.31 262 LYS A N 1
ATOM 2107 C CA . LYS A 1 262 ? -17.358 -9.000 3.557 1.00 97.31 262 LYS A CA 1
ATOM 2108 C C . LYS A 1 262 ? -18.275 -9.576 4.639 1.00 97.31 262 LYS A C 1
ATOM 2110 O O . LYS A 1 262 ? -18.675 -8.829 5.529 1.00 97.31 262 LYS A O 1
ATOM 2115 N N . GLU A 1 263 ? -18.601 -10.867 4.562 1.00 97.31 263 GLU A N 1
ATOM 2116 C CA . GLU A 1 263 ? -19.453 -11.566 5.537 1.00 97.31 263 GLU A CA 1
ATOM 2117 C C . GLU A 1 263 ? -18.828 -11.550 6.944 1.00 97.31 263 GLU A C 1
ATOM 2119 O O . GLU A 1 263 ? -19.495 -11.164 7.904 1.00 97.31 263 GLU A O 1
ATOM 2124 N N . GLU A 1 264 ? -17.523 -11.818 7.049 1.00 96.81 264 GLU A N 1
ATOM 2125 C CA . GLU A 1 264 ? -16.761 -11.807 8.312 1.00 96.81 264 GLU A CA 1
ATOM 2126 C C . GLU A 1 264 ? -16.394 -10.395 8.814 1.00 96.81 264 GLU A C 1
ATOM 2128 O O . GLU A 1 264 ? -15.741 -10.214 9.850 1.00 96.81 264 GLU A O 1
ATOM 2133 N N . LYS A 1 265 ? -16.814 -9.346 8.090 1.00 95.19 265 LYS A N 1
ATOM 2134 C CA . LYS A 1 265 ? -16.548 -7.934 8.419 1.00 95.19 265 LYS A CA 1
ATOM 2135 C C . LYS A 1 265 ? -15.049 -7.663 8.609 1.00 95.19 265 LYS A C 1
ATOM 2137 O O . LYS A 1 265 ? -14.636 -6.975 9.555 1.00 95.19 265 LYS A O 1
ATOM 2142 N N . ILE A 1 266 ? -14.222 -8.217 7.727 1.00 95.88 266 ILE A N 1
ATOM 2143 C CA . ILE A 1 266 ? -12.800 -7.890 7.606 1.00 95.88 266 ILE A CA 1
ATOM 2144 C C . ILE A 1 266 ? -12.651 -6.896 6.458 1.00 95.88 266 ILE A C 1
ATOM 2146 O O . ILE A 1 266 ? -13.140 -7.112 5.351 1.00 95.88 266 ILE A O 1
ATOM 2150 N N . SER A 1 267 ? -11.996 -5.769 6.732 1.00 94.81 267 SER A N 1
ATOM 2151 C CA . SER A 1 267 ? -11.796 -4.747 5.706 1.00 94.81 267 SER A CA 1
ATOM 2152 C C . SER A 1 267 ? -10.745 -5.172 4.681 1.00 94.81 267 SER A C 1
ATOM 2154 O O . SER A 1 267 ? -9.829 -5.932 4.991 1.00 94.81 267 SER A O 1
ATOM 2156 N N . VAL A 1 268 ? -10.853 -4.653 3.461 1.00 96.69 268 VAL A N 1
ATOM 2157 C CA . VAL A 1 268 ? -9.962 -5.006 2.352 1.00 96.69 268 VAL A CA 1
ATOM 2158 C C . VAL A 1 268 ? -9.236 -3.772 1.828 1.00 96.69 268 VAL A C 1
ATOM 2160 O O . VAL A 1 268 ? -9.827 -2.703 1.668 1.00 96.69 268 VAL A O 1
ATOM 2163 N N . CYS A 1 269 ? -7.945 -3.928 1.567 1.00 94.50 269 CYS A N 1
ATOM 2164 C CA . CYS A 1 269 ? -7.169 -3.092 0.665 1.00 94.50 269 CYS A CA 1
ATOM 2165 C C . CYS A 1 269 ? -6.894 -3.926 -0.592 1.00 94.50 269 CYS A C 1
ATOM 2167 O O . CYS A 1 269 ? -6.223 -4.951 -0.494 1.00 94.50 269 CYS A O 1
ATOM 2169 N N . LEU A 1 270 ? -7.431 -3.540 -1.752 1.00 97.19 270 LEU A N 1
ATOM 2170 C CA . LEU A 1 270 ? -7.069 -4.212 -3.004 1.00 97.19 270 LEU A CA 1
ATOM 2171 C C . LEU A 1 270 ? -5.642 -3.818 -3.377 1.00 97.19 270 LEU A C 1
ATOM 2173 O O . LEU A 1 270 ? -5.321 -2.632 -3.377 1.00 97.19 270 LEU A O 1
ATOM 2177 N N . THR A 1 271 ? -4.795 -4.787 -3.705 1.00 92.88 271 THR A N 1
ATOM 2178 C CA . THR A 1 271 ? -3.391 -4.563 -4.075 1.00 92.88 271 THR A CA 1
ATOM 2179 C C . THR A 1 271 ? -3.071 -5.098 -5.477 1.00 92.88 271 THR A C 1
ATOM 2181 O O . THR A 1 271 ? -2.274 -6.030 -5.602 1.00 92.88 271 THR A O 1
ATOM 2184 N N . PRO A 1 272 ? -3.699 -4.558 -6.542 1.00 94.44 272 PRO A N 1
ATOM 2185 C CA . PRO A 1 272 ? -3.344 -4.906 -7.916 1.00 94.44 272 PRO A CA 1
ATOM 2186 C C . PRO A 1 272 ? -1.886 -4.556 -8.217 1.00 94.44 272 PRO A C 1
ATOM 2188 O O . PRO A 1 272 ? -1.462 -3.408 -8.041 1.00 94.44 272 PRO A O 1
ATOM 2191 N N . VAL A 1 273 ? -1.140 -5.531 -8.730 1.00 91.12 273 VAL A N 1
ATOM 2192 C CA . VAL A 1 273 ? 0.131 -5.276 -9.404 1.00 91.12 273 VAL A CA 1
ATOM 2193 C C . VAL A 1 273 ? -0.164 -4.916 -10.856 1.00 91.12 273 VAL A C 1
ATOM 2195 O O . VAL A 1 273 ? -0.822 -5.669 -11.568 1.00 91.12 273 VAL A O 1
ATOM 2198 N N . ILE A 1 274 ? 0.299 -3.743 -11.274 1.00 92.31 274 ILE A N 1
ATOM 2199 C CA . ILE A 1 274 ? 0.067 -3.175 -12.597 1.00 92.31 274 ILE A CA 1
ATOM 2200 C C . ILE A 1 274 ? 1.282 -3.446 -13.472 1.00 92.31 274 ILE A C 1
ATOM 2202 O O . ILE A 1 274 ? 2.349 -2.880 -13.243 1.00 92.31 274 ILE A O 1
ATOM 2206 N N . ALA A 1 275 ? 1.109 -4.289 -14.482 1.00 90.06 275 ALA A N 1
ATOM 2207 C CA . ALA A 1 275 ? 2.078 -4.520 -15.538 1.00 90.06 275 ALA A CA 1
ATOM 2208 C C . ALA A 1 275 ? 1.620 -3.809 -16.818 1.00 90.06 275 ALA A C 1
ATOM 2210 O O . ALA A 1 275 ? 0.476 -3.951 -17.269 1.00 90.06 275 ALA A O 1
ATOM 2211 N N . LYS A 1 276 ? 2.533 -3.022 -17.390 1.00 88.88 276 LYS A N 1
ATOM 2212 C CA . LYS A 1 276 ? 2.277 -2.216 -18.581 1.00 88.88 276 LYS A CA 1
ATOM 2213 C C . LYS A 1 276 ? 1.960 -3.113 -19.780 1.00 88.88 276 LYS A C 1
ATOM 2215 O O . LYS A 1 276 ? 2.625 -4.127 -19.982 1.00 88.88 276 LYS A O 1
ATOM 2220 N N . GLY A 1 277 ? 0.918 -2.771 -20.536 1.00 90.69 277 GLY A N 1
ATOM 2221 C CA . GLY A 1 277 ? 0.411 -3.577 -21.650 1.00 90.69 277 GLY A CA 1
ATOM 2222 C C . GLY A 1 277 ? -0.253 -4.903 -21.249 1.00 90.69 277 GLY A C 1
ATOM 2223 O O . GLY A 1 277 ? -0.632 -5.678 -22.125 1.00 90.69 277 GLY A O 1
ATOM 2224 N N . VAL A 1 278 ? -0.398 -5.191 -19.948 1.00 92.38 278 VAL A N 1
ATOM 2225 C CA . VAL A 1 278 ? -1.048 -6.414 -19.447 1.00 92.38 278 VAL A CA 1
ATOM 2226 C C . VAL A 1 278 ? -2.386 -6.087 -18.794 1.00 92.38 278 VAL A C 1
ATOM 2228 O O . VAL A 1 278 ? -3.400 -6.641 -19.199 1.00 92.38 278 VAL A O 1
ATOM 2231 N N . ASN A 1 279 ? -2.400 -5.202 -17.793 1.00 95.06 279 ASN A N 1
ATOM 2232 C CA . ASN A 1 279 ? -3.605 -4.845 -17.028 1.00 95.06 279 ASN A CA 1
ATOM 2233 C C . ASN A 1 279 ? -3.679 -3.358 -16.634 1.00 95.06 279 ASN A C 1
ATOM 2235 O O . ASN A 1 279 ? -4.563 -2.953 -15.884 1.00 95.06 279 ASN A O 1
ATOM 2239 N N . ASP A 1 280 ? -2.771 -2.526 -17.134 1.00 94.81 280 ASP A N 1
ATOM 2240 C CA . ASP A 1 280 ? -2.777 -1.070 -16.957 1.00 94.81 280 ASP A CA 1
ATOM 2241 C C . ASP A 1 280 ? -4.079 -0.405 -17.435 1.00 94.81 280 ASP A C 1
ATOM 2243 O O . ASP A 1 280 ? -4.628 0.461 -16.754 1.00 94.81 280 ASP A O 1
ATOM 2247 N N . HIS A 1 281 ? -4.645 -0.872 -18.542 1.00 95.25 281 HIS A N 1
ATOM 2248 C CA . HIS A 1 281 ? -5.945 -0.418 -19.039 1.00 95.25 281 HIS A CA 1
ATOM 2249 C C . HIS A 1 281 ? -7.119 -0.693 -18.071 1.00 95.25 281 HIS A C 1
ATOM 2251 O O . HIS A 1 281 ? -8.168 -0.056 -18.179 1.00 95.25 281 HIS A O 1
ATOM 2257 N N . GLU A 1 282 ? -6.969 -1.597 -17.092 1.00 96.56 282 GLU A N 1
ATOM 2258 C CA . GLU A 1 282 ? -8.017 -1.907 -16.111 1.00 96.56 282 GLU A CA 1
ATOM 2259 C C . GLU A 1 282 ? -8.036 -0.986 -14.888 1.00 96.56 282 GLU A C 1
ATOM 2261 O O . GLU A 1 282 ? -9.014 -1.004 -14.131 1.00 96.56 282 GLU A O 1
ATOM 2266 N N . ILE A 1 283 ? -7.005 -0.157 -14.687 1.00 98.06 283 ILE A N 1
ATOM 2267 C CA . ILE A 1 283 ? -6.887 0.765 -13.543 1.00 98.06 283 ILE A CA 1
ATOM 2268 C C . ILE A 1 283 ? -8.205 1.516 -13.258 1.00 98.06 283 ILE A C 1
ATOM 2270 O O . ILE A 1 283 ? -8.645 1.527 -12.098 1.00 98.06 283 ILE A O 1
ATOM 2274 N N . PRO A 1 284 ? -8.910 2.091 -14.258 1.00 98.31 284 PRO A N 1
ATOM 2275 C CA . PRO A 1 284 ? -10.156 2.803 -14.000 1.00 98.31 284 PRO A CA 1
ATOM 2276 C C . PRO A 1 284 ? -11.291 1.899 -13.508 1.00 98.31 284 PRO A C 1
ATOM 2278 O O . PRO A 1 284 ? -12.089 2.309 -12.660 1.00 98.31 284 PRO A O 1
ATOM 2281 N N . ASN A 1 285 ? -11.368 0.666 -14.010 1.00 98.31 285 ASN A N 1
ATOM 2282 C CA . ASN A 1 285 ? -12.395 -0.300 -13.625 1.00 98.31 285 ASN A CA 1
ATOM 2283 C C . ASN A 1 285 ? -12.139 -0.853 -12.222 1.00 98.31 285 ASN A C 1
ATOM 2285 O O . ASN A 1 285 ? -13.074 -0.949 -11.426 1.00 98.31 285 ASN A O 1
ATOM 2289 N N . LEU A 1 286 ? -10.877 -1.117 -11.877 1.00 98.50 286 LEU A N 1
ATOM 2290 C CA . LEU A 1 286 ? -10.466 -1.513 -10.530 1.00 98.50 286 LEU A CA 1
ATOM 2291 C C . LEU A 1 286 ? -10.822 -0.429 -9.499 1.00 98.50 286 LEU A C 1
ATOM 2293 O O . LEU A 1 286 ? -11.391 -0.732 -8.446 1.00 98.50 286 LEU A O 1
ATOM 2297 N N . LEU A 1 287 ? -10.573 0.848 -9.820 1.00 98.06 287 LEU A N 1
ATOM 2298 C CA . LEU A 1 287 ? -10.923 1.968 -8.942 1.00 98.06 287 LEU A CA 1
ATOM 2299 C C . LEU A 1 287 ? -12.442 2.118 -8.768 1.00 98.06 287 LEU A C 1
ATOM 2301 O O . LEU A 1 287 ? -12.927 2.284 -7.645 1.00 98.06 287 LEU A O 1
ATOM 2305 N N . ARG A 1 288 ? -13.207 2.017 -9.865 1.00 98.19 288 ARG A N 1
ATOM 2306 C CA . ARG A 1 288 ? -14.680 2.041 -9.831 1.00 98.19 288 ARG A CA 1
ATOM 2307 C C . ARG A 1 288 ? -15.247 0.887 -9.010 1.00 98.19 288 ARG A C 1
ATOM 2309 O O . ARG A 1 288 ? -16.146 1.098 -8.197 1.00 98.19 288 ARG A O 1
ATOM 2316 N N . PHE A 1 289 ? -14.700 -0.315 -9.165 1.00 98.38 289 PHE A N 1
ATOM 2317 C CA . PHE A 1 289 ? -15.098 -1.481 -8.383 1.00 98.38 289 PHE A CA 1
ATOM 2318 C C . PHE A 1 289 ? -14.823 -1.293 -6.888 1.00 98.38 289 PHE A C 1
ATOM 2320 O O . PHE A 1 289 ? -15.703 -1.572 -6.068 1.00 98.38 289 PHE A O 1
ATOM 2327 N N . ALA A 1 290 ? -13.647 -0.770 -6.529 1.00 97.75 290 ALA A N 1
ATOM 2328 C CA . ALA A 1 290 ? -13.314 -0.452 -5.145 1.00 97.75 290 ALA A CA 1
ATOM 2329 C C . ALA A 1 290 ? -14.288 0.582 -4.553 1.00 97.75 290 ALA A C 1
ATOM 2331 O O . ALA A 1 290 ? -14.788 0.386 -3.447 1.00 97.75 290 ALA A O 1
ATOM 2332 N N . MET A 1 291 ? -14.636 1.633 -5.309 1.00 96.56 291 MET A N 1
ATOM 2333 C CA . MET A 1 291 ? -15.591 2.656 -4.863 1.00 96.56 291 MET A CA 1
ATOM 2334 C C . MET A 1 291 ? -17.004 2.093 -4.670 1.00 96.56 291 MET A C 1
ATOM 2336 O O . MET A 1 291 ? -17.623 2.314 -3.625 1.00 96.56 291 MET A O 1
ATOM 2340 N N . LYS A 1 292 ? -17.494 1.300 -5.632 1.00 96.44 292 LYS A N 1
ATOM 2341 C CA . LYS A 1 292 ? -18.804 0.633 -5.551 1.00 96.44 292 LYS A CA 1
ATOM 2342 C C . LYS A 1 292 ? -18.911 -0.269 -4.315 1.00 96.44 292 LYS A C 1
ATOM 2344 O O . LYS A 1 292 ? -19.980 -0.396 -3.727 1.00 96.44 292 LYS A O 1
ATOM 2349 N N . ASN A 1 293 ? -17.795 -0.857 -3.887 1.00 96.38 293 ASN A N 1
ATOM 2350 C CA . ASN A 1 293 ? -17.711 -1.775 -2.751 1.00 96.38 293 ASN A CA 1
ATOM 2351 C C . ASN A 1 293 ? -17.085 -1.145 -1.488 1.00 96.38 293 ASN A C 1
ATOM 2353 O O . ASN A 1 293 ? -16.672 -1.871 -0.575 1.00 96.38 293 ASN A O 1
ATOM 2357 N N . ARG A 1 294 ? -17.058 0.195 -1.383 1.00 93.19 294 ARG A N 1
ATOM 2358 C CA . ARG A 1 294 ? -16.346 0.926 -0.312 1.00 93.19 294 ARG A CA 1
ATOM 2359 C C . ARG A 1 294 ? -16.773 0.593 1.123 1.00 93.19 294 ARG A C 1
ATOM 2361 O O . ARG A 1 294 ? -16.078 0.929 2.077 1.00 93.19 294 ARG A O 1
ATOM 2368 N N . ALA A 1 295 ? -17.933 -0.049 1.290 1.00 90.56 295 ALA A N 1
ATOM 2369 C CA . ALA A 1 295 ? -18.436 -0.489 2.589 1.00 90.56 295 ALA A CA 1
ATOM 2370 C C . ALA A 1 295 ? -17.452 -1.431 3.310 1.00 90.56 295 ALA A C 1
ATOM 2372 O O . ALA A 1 295 ? -17.340 -1.383 4.535 1.00 90.56 295 ALA A O 1
ATOM 2373 N N . PHE A 1 296 ? -16.715 -2.251 2.552 1.00 92.94 296 PHE A N 1
ATOM 2374 C CA . PHE A 1 296 ? -15.698 -3.156 3.095 1.00 92.94 296 PHE A CA 1
ATOM 2375 C C . PHE A 1 296 ? -14.339 -3.038 2.387 1.00 92.94 296 PHE A C 1
ATOM 2377 O O . PHE A 1 296 ? -13.316 -3.289 3.024 1.00 92.94 296 PHE A O 1
ATOM 2384 N N . ILE A 1 297 ? -14.294 -2.575 1.132 1.00 96.12 297 ILE A N 1
ATOM 2385 C CA . ILE A 1 297 ? -13.044 -2.220 0.444 1.00 96.12 297 ILE A CA 1
ATOM 2386 C C . ILE A 1 297 ? -12.660 -0.788 0.827 1.00 96.12 297 ILE A C 1
ATOM 2388 O O . ILE A 1 297 ? -13.202 0.182 0.311 1.00 96.12 297 ILE A O 1
ATOM 2392 N N . ARG A 1 298 ? -11.736 -0.639 1.776 1.00 91.06 298 ARG A N 1
ATOM 2393 C CA . ARG A 1 298 ? -11.355 0.668 2.344 1.00 91.06 298 ARG A CA 1
ATOM 2394 C C . ARG A 1 298 ? -10.258 1.367 1.553 1.00 91.06 298 ARG A C 1
ATOM 2396 O O . ARG A 1 298 ? -10.096 2.581 1.662 1.00 91.06 298 ARG A O 1
ATOM 2403 N N . ALA A 1 299 ? -9.497 0.606 0.776 1.00 91.69 299 ALA A N 1
ATOM 2404 C CA . ALA A 1 299 ? -8.413 1.142 -0.021 1.00 91.69 299 ALA A CA 1
ATOM 2405 C C . ALA A 1 299 ? -8.173 0.328 -1.294 1.00 91.69 299 ALA A C 1
ATOM 2407 O O . ALA A 1 299 ? -8.509 -0.854 -1.372 1.00 91.69 299 ALA A O 1
ATOM 2408 N N . ILE A 1 300 ? -7.538 0.975 -2.261 1.00 94.94 300 ILE A N 1
ATOM 2409 C CA . ILE A 1 300 ? -6.883 0.346 -3.399 1.00 94.94 300 ILE A CA 1
ATOM 2410 C C . ILE A 1 300 ? -5.466 0.902 -3.498 1.00 94.94 300 ILE A C 1
ATOM 2412 O O . ILE A 1 300 ? -5.246 2.110 -3.426 1.00 94.94 300 ILE A O 1
ATOM 2416 N N . ASN A 1 301 ? -4.500 0.006 -3.608 1.00 91.75 301 ASN A N 1
ATOM 2417 C CA . ASN A 1 301 ? -3.090 0.317 -3.690 1.00 91.75 301 ASN A CA 1
ATOM 2418 C C . ASN A 1 301 ? -2.526 -0.294 -4.968 1.00 91.75 301 ASN A C 1
ATOM 2420 O O . ASN A 1 301 ? -2.229 -1.487 -4.998 1.00 91.75 301 ASN A O 1
ATOM 2424 N N . PHE A 1 302 ? -2.386 0.524 -6.006 1.00 91.50 302 PHE A N 1
ATOM 2425 C CA . PHE A 1 302 ? -1.728 0.096 -7.230 1.00 91.50 302 PHE A CA 1
ATOM 2426 C C . PHE A 1 302 ? -0.230 -0.054 -6.982 1.00 91.50 302 PHE A C 1
ATOM 2428 O O . PHE A 1 302 ? 0.416 0.821 -6.400 1.00 91.50 302 PHE A O 1
ATOM 2435 N N . VAL A 1 303 ? 0.320 -1.176 -7.422 1.00 85.88 303 VAL A N 1
ATOM 2436 C CA . VAL A 1 303 ? 1.744 -1.478 -7.323 1.00 85.88 303 VAL A CA 1
ATOM 2437 C C . VAL A 1 303 ? 2.290 -1.561 -8.745 1.00 85.88 303 VAL A C 1
ATOM 2439 O O . VAL A 1 303 ? 1.992 -2.539 -9.424 1.00 85.88 303 VAL A O 1
ATOM 2442 N N . PRO A 1 304 ? 3.051 -0.569 -9.236 1.00 85.06 304 PRO A N 1
ATOM 2443 C CA . PRO A 1 304 ? 3.696 -0.680 -10.536 1.00 85.06 304 PRO A CA 1
ATOM 2444 C C . PRO A 1 304 ? 4.658 -1.873 -10.539 1.00 85.06 304 PRO A C 1
ATOM 2446 O O . PRO A 1 304 ? 5.478 -2.023 -9.630 1.00 85.06 304 PRO A O 1
ATOM 2449 N N . PHE A 1 305 ? 4.550 -2.735 -11.546 1.00 83.31 305 PHE A N 1
ATOM 2450 C CA . PHE A 1 305 ? 5.486 -3.826 -11.754 1.00 83.31 305 PHE A CA 1
ATOM 2451 C C . PHE A 1 305 ? 6.778 -3.289 -12.363 1.00 83.31 305 PHE A C 1
ATOM 2453 O O . PHE A 1 305 ? 6.768 -2.677 -13.429 1.00 83.31 305 PHE A O 1
ATOM 2460 N N . TYR A 1 306 ? 7.900 -3.566 -11.706 1.00 73.31 306 TYR A N 1
ATOM 2461 C CA . TYR A 1 306 ? 9.225 -3.230 -12.209 1.00 73.31 306 TYR A CA 1
ATOM 2462 C C . TYR A 1 306 ? 9.848 -4.462 -12.857 1.00 73.31 306 TYR A C 1
ATOM 2464 O O . TYR A 1 306 ? 10.091 -5.457 -12.167 1.00 73.31 306 TYR A O 1
ATOM 2472 N N . SER A 1 307 ? 10.156 -4.387 -14.153 1.00 65.25 307 SER A N 1
ATOM 2473 C CA . SER A 1 307 ? 10.837 -5.466 -14.862 1.00 65.25 307 SER A CA 1
ATOM 2474 C C . SER A 1 307 ? 12.241 -5.652 -14.272 1.00 65.25 307 SER A C 1
ATOM 2476 O O . SER A 1 307 ? 13.134 -4.823 -14.453 1.00 65.25 307 SER A O 1
ATOM 2478 N N . GLY A 1 308 ? 12.419 -6.713 -13.487 1.00 53.19 308 GLY A N 1
ATOM 2479 C CA . GLY A 1 308 ? 13.732 -7.228 -13.073 1.00 53.19 308 GLY A CA 1
ATOM 2480 C C . GLY A 1 308 ? 14.026 -8.616 -13.645 1.00 53.19 308 GLY A C 1
ATOM 2481 O O . GLY A 1 308 ? 15.165 -9.061 -13.617 1.00 53.19 308 GLY A O 1
ATOM 2482 N N . TYR A 1 309 ? 12.999 -9.275 -14.177 1.00 49.28 309 TYR A N 1
ATOM 2483 C CA . TYR A 1 309 ? 13.063 -10.581 -14.815 1.00 49.28 309 TYR A CA 1
ATOM 2484 C C . TYR A 1 309 ? 12.605 -10.399 -16.262 1.00 49.28 309 TYR A C 1
ATOM 2486 O O . TYR A 1 309 ? 11.660 -9.644 -16.494 1.00 49.28 309 TYR A O 1
ATOM 2494 N N . GLU A 1 310 ? 13.215 -11.107 -17.212 1.00 50.00 310 GLU A N 1
ATOM 2495 C CA . GLU A 1 310 ? 12.875 -11.141 -18.653 1.00 50.00 310 GLU A CA 1
ATOM 2496 C C . GLU A 1 310 ? 11.443 -11.656 -18.959 1.00 50.00 310 GLU A C 1
ATOM 2498 O O . GLU A 1 310 ? 11.172 -12.210 -20.017 1.00 50.00 310 GLU A O 1
ATOM 2503 N N . ILE A 1 311 ? 10.514 -11.566 -18.006 1.00 54.84 311 ILE A N 1
ATOM 2504 C CA . ILE A 1 311 ? 9.133 -12.045 -18.108 1.00 54.84 311 ILE A CA 1
ATOM 2505 C C . ILE A 1 311 ? 8.247 -10.976 -18.758 1.00 54.84 311 ILE A C 1
ATOM 2507 O O . ILE A 1 311 ? 7.354 -11.315 -19.528 1.00 54.84 311 ILE A O 1
ATOM 2511 N N . PHE A 1 312 ? 8.512 -9.693 -18.484 1.00 61.34 312 PHE A N 1
ATOM 2512 C CA . PHE A 1 312 ? 7.813 -8.575 -19.120 1.00 61.34 312 PHE A CA 1
ATOM 2513 C C . PHE A 1 312 ? 8.826 -7.556 -19.651 1.00 61.34 312 PHE A C 1
ATOM 2515 O O . PHE A 1 312 ? 9.754 -7.203 -18.918 1.00 61.34 312 PHE A O 1
ATOM 2522 N N . PRO A 1 313 ? 8.657 -7.072 -20.895 1.00 58.00 313 PRO A N 1
ATOM 2523 C CA . PRO A 1 313 ? 9.635 -6.201 -21.544 1.00 58.00 313 PRO A CA 1
ATOM 2524 C C . PRO A 1 313 ? 9.664 -4.776 -20.971 1.00 58.00 313 PRO A C 1
ATOM 2526 O O . PRO A 1 313 ? 10.679 -4.097 -21.104 1.00 58.00 313 PRO A O 1
ATOM 2529 N N . GLU A 1 314 ? 8.590 -4.314 -20.316 1.00 75.62 314 GLU A N 1
ATOM 2530 C CA . GLU A 1 314 ? 8.487 -2.941 -19.809 1.00 75.62 314 GLU A CA 1
ATOM 2531 C C . GLU A 1 314 ? 8.052 -2.880 -18.336 1.00 75.62 314 GLU A C 1
ATOM 2533 O O . GLU A 1 314 ? 7.076 -3.513 -17.927 1.00 75.62 314 GLU A O 1
ATOM 2538 N N . SER A 1 315 ? 8.750 -2.063 -17.537 1.00 82.50 315 SER A N 1
ATOM 2539 C CA . SER A 1 315 ? 8.264 -1.625 -16.222 1.00 82.50 315 SER A CA 1
ATOM 2540 C C . SER A 1 315 ? 7.058 -0.696 -16.375 1.00 82.50 315 SER A C 1
ATOM 2542 O O . SER A 1 315 ? 7.062 0.188 -17.232 1.00 82.50 315 SER A O 1
ATOM 2544 N N . ALA A 1 316 ? 6.088 -0.815 -15.473 1.00 87.88 316 ALA A N 1
ATOM 2545 C CA . ALA A 1 316 ? 5.125 0.246 -15.204 1.00 87.88 316 ALA A CA 1
ATOM 2546 C C . ALA A 1 316 ? 5.706 1.235 -14.182 1.00 87.88 316 ALA A C 1
ATOM 2548 O O . ALA A 1 316 ? 6.412 0.836 -13.252 1.00 87.88 316 ALA A O 1
ATOM 2549 N N . THR A 1 317 ? 5.379 2.520 -14.312 1.00 88.00 317 THR A N 1
ATOM 2550 C CA . THR A 1 317 ? 5.802 3.560 -13.360 1.00 88.00 317 THR A CA 1
ATOM 2551 C C . THR A 1 317 ? 4.623 4.230 -12.655 1.00 88.00 317 THR A C 1
ATOM 2553 O O . THR A 1 317 ? 3.455 3.957 -12.938 1.00 88.00 317 THR A O 1
ATOM 2556 N N . THR A 1 318 ? 4.913 5.125 -11.701 1.00 88.88 318 THR A N 1
ATOM 2557 C CA . THR A 1 318 ? 3.855 5.932 -11.069 1.00 88.88 318 THR A CA 1
ATOM 2558 C C . THR A 1 318 ? 3.193 6.828 -12.109 1.00 88.88 318 THR A C 1
ATOM 2560 O O . THR A 1 318 ? 1.969 6.925 -12.131 1.00 88.88 318 THR A O 1
ATOM 2563 N N . SER A 1 319 ? 3.987 7.451 -12.985 1.00 92.31 319 SER A N 1
ATOM 2564 C CA . SER A 1 319 ? 3.461 8.302 -14.054 1.00 92.31 319 SER A CA 1
ATOM 2565 C C . SER A 1 319 ? 2.566 7.536 -15.021 1.00 92.31 319 SER A C 1
ATOM 2567 O O . SER A 1 319 ? 1.534 8.077 -15.395 1.00 92.31 319 SER A O 1
ATOM 2569 N N . ASP A 1 320 ? 2.888 6.286 -15.377 1.00 94.00 320 ASP A N 1
ATOM 2570 C CA . ASP A 1 320 ? 2.005 5.466 -16.225 1.00 94.00 320 ASP A CA 1
ATOM 2571 C C . ASP A 1 320 ? 0.609 5.324 -15.606 1.00 94.00 320 ASP A C 1
ATOM 2573 O O . ASP A 1 320 ? -0.401 5.583 -16.258 1.00 94.00 320 ASP A O 1
ATOM 2577 N N . ILE A 1 321 ? 0.544 4.994 -14.314 1.00 94.69 321 ILE A N 1
ATOM 2578 C CA . ILE A 1 321 ? -0.727 4.863 -13.592 1.00 94.69 321 ILE A CA 1
ATOM 2579 C C . ILE A 1 321 ? -1.460 6.209 -13.522 1.00 94.69 321 ILE A C 1
ATOM 2581 O O . ILE A 1 321 ? -2.674 6.256 -13.719 1.00 94.69 321 ILE A O 1
ATOM 2585 N N . LEU A 1 322 ? -0.750 7.308 -13.248 1.00 95.62 322 LEU A N 1
ATOM 2586 C CA . LEU A 1 322 ? -1.351 8.644 -13.180 1.00 95.62 322 LEU A CA 1
ATOM 2587 C C . LEU A 1 322 ? -1.892 9.107 -14.535 1.00 95.62 322 LEU A C 1
ATOM 2589 O O . LEU A 1 322 ? -2.992 9.648 -14.583 1.00 95.62 322 LEU A O 1
ATOM 2593 N N . ASN A 1 323 ? -1.184 8.829 -15.630 1.00 96.88 323 ASN A N 1
ATOM 2594 C CA . ASN A 1 323 ? -1.644 9.143 -16.983 1.00 96.88 323 ASN A CA 1
ATOM 2595 C C . ASN A 1 323 ? -2.953 8.408 -17.314 1.00 96.88 323 ASN A C 1
ATOM 2597 O O . ASN A 1 323 ? -3.823 8.969 -17.974 1.00 96.88 323 ASN A O 1
ATOM 2601 N N . VAL A 1 324 ? -3.125 7.174 -16.822 1.00 97.81 324 VAL A N 1
ATOM 2602 C CA . VAL A 1 324 ? -4.389 6.433 -16.966 1.00 97.81 324 VAL A CA 1
ATOM 2603 C C . VAL A 1 324 ? -5.482 7.011 -16.062 1.00 97.81 324 VAL A C 1
ATOM 2605 O O . VAL A 1 324 ? -6.637 7.101 -16.466 1.00 97.81 324 VAL A O 1
ATOM 2608 N N . LEU A 1 325 ? -5.163 7.421 -14.834 1.00 97.62 325 LEU A N 1
ATOM 2609 C CA . LEU A 1 325 ? -6.157 7.949 -13.893 1.00 97.62 325 LEU A CA 1
ATOM 2610 C C . LEU A 1 325 ? -6.658 9.359 -14.247 1.00 97.62 325 LEU A C 1
ATOM 2612 O O . LEU A 1 325 ? -7.814 9.685 -13.964 1.00 97.62 325 LEU A O 1
ATOM 2616 N N . GLU A 1 326 ? -5.809 10.199 -14.834 1.00 96.94 326 GLU A N 1
ATOM 2617 C CA . GLU A 1 326 ? -6.084 11.607 -15.122 1.00 96.94 326 GLU A CA 1
ATOM 2618 C C . GLU A 1 326 ? -7.358 11.852 -15.950 1.00 96.94 326 GLU A C 1
ATOM 2620 O O . GLU A 1 326 ? -8.250 12.533 -15.432 1.00 96.94 326 GLU A O 1
ATOM 2625 N N . PRO A 1 327 ? -7.538 11.273 -17.154 1.00 97.19 327 PRO A N 1
ATOM 2626 C CA . PRO A 1 327 ? -8.723 11.536 -17.974 1.00 97.19 327 PRO A CA 1
ATOM 2627 C C . PRO A 1 327 ? -10.026 11.014 -17.349 1.00 97.19 327 PRO A C 1
ATOM 2629 O O . PRO A 1 327 ? -11.109 11.475 -17.702 1.00 97.19 327 PRO A O 1
ATOM 2632 N N . HIS A 1 328 ? -9.950 10.060 -16.415 1.00 96.69 328 HIS A N 1
ATOM 2633 C CA . HIS A 1 328 ? -11.132 9.458 -15.793 1.00 96.69 328 HIS A CA 1
ATOM 2634 C C . HIS A 1 328 ? -11.531 10.100 -14.463 1.00 96.69 328 HIS A C 1
ATOM 2636 O O . HIS A 1 328 ? -12.718 10.117 -14.133 1.00 96.69 328 HIS A O 1
ATOM 2642 N N . PHE A 1 329 ? -10.560 10.577 -13.683 1.00 96.38 329 PHE A N 1
ATOM 2643 C CA . PHE A 1 329 ? -10.778 10.992 -12.293 1.00 96.38 329 PHE A CA 1
ATOM 2644 C C . PHE A 1 329 ? -10.126 12.335 -11.941 1.00 96.38 329 PHE A C 1
ATOM 2646 O O . PHE A 1 329 ? -10.242 12.780 -10.800 1.00 96.38 329 PHE A O 1
ATOM 2653 N N . GLY A 1 330 ? -9.419 12.978 -12.877 1.00 94.38 330 GLY A N 1
ATOM 2654 C CA . GLY A 1 330 ? -8.653 14.201 -12.614 1.00 94.38 330 GLY A CA 1
ATOM 2655 C C . GLY A 1 330 ? -7.447 13.974 -11.696 1.00 94.38 330 GLY A C 1
ATOM 2656 O O . GLY A 1 330 ? -7.021 14.889 -10.993 1.00 94.38 330 GLY A O 1
ATOM 2657 N N . ILE A 1 331 ? -6.924 12.744 -11.650 1.00 95.00 331 ILE A N 1
ATOM 2658 C CA . ILE A 1 331 ? -5.779 12.353 -10.815 1.00 95.00 331 ILE A CA 1
ATOM 2659 C C . ILE A 1 331 ? -4.537 12.229 -11.700 1.00 95.00 331 ILE A C 1
ATOM 2661 O O . ILE A 1 331 ? -4.097 11.130 -12.019 1.00 95.00 331 ILE A O 1
ATOM 2665 N N . GLY A 1 332 ? -3.999 13.375 -12.110 1.00 94.50 332 GLY A N 1
ATOM 2666 C CA . GLY A 1 332 ? -2.743 13.471 -12.855 1.00 94.50 332 GLY A CA 1
ATOM 2667 C C . GLY A 1 332 ? -1.531 13.771 -11.974 1.00 94.50 332 GLY A C 1
ATOM 2668 O O . GLY A 1 332 ? -1.640 13.956 -10.755 1.00 94.50 332 GLY A O 1
ATOM 2669 N N . LYS A 1 333 ? -0.364 13.885 -12.614 1.00 93.12 333 LYS A N 1
ATOM 2670 C CA . LYS A 1 333 ? 0.923 14.219 -11.971 1.00 93.12 333 LYS A CA 1
ATOM 2671 C C . LYS A 1 333 ? 0.881 15.538 -11.203 1.00 93.12 333 LYS A C 1
ATOM 2673 O O . LYS A 1 333 ? 1.362 15.612 -10.073 1.00 93.12 333 LYS A O 1
ATOM 2678 N N . GLU A 1 334 ? 0.257 16.566 -11.774 1.00 91.88 334 GLU A N 1
ATOM 2679 C CA . GLU A 1 334 ? 0.159 17.869 -11.116 1.00 91.88 334 GLU A CA 1
ATOM 2680 C C . GLU A 1 334 ? -0.689 17.785 -9.839 1.00 91.88 334 GLU A C 1
ATOM 2682 O O . GLU A 1 334 ? -0.245 18.210 -8.771 1.00 91.88 334 GLU A O 1
ATOM 2687 N N . TYR A 1 335 ? -1.883 17.182 -9.911 1.00 91.88 335 TYR A N 1
ATOM 2688 C CA . TYR A 1 335 ? -2.726 16.990 -8.727 1.00 91.88 335 TYR A CA 1
ATOM 2689 C C . TYR A 1 335 ? -2.001 16.163 -7.661 1.00 91.88 335 TYR A C 1
ATOM 2691 O O . TYR A 1 335 ? -2.067 16.494 -6.478 1.00 91.88 335 TYR A O 1
ATOM 2699 N N . TRP A 1 336 ? -1.281 15.117 -8.072 1.00 89.38 336 TRP A N 1
ATOM 2700 C CA . TRP A 1 336 ? -0.493 14.274 -7.179 1.00 89.38 336 TRP A CA 1
ATOM 2701 C C . TRP A 1 336 ? 0.524 15.078 -6.361 1.00 89.38 336 TRP A C 1
ATOM 2703 O O . TRP A 1 336 ? 0.521 14.999 -5.130 1.00 89.38 336 TRP A O 1
ATOM 2713 N N . ILE A 1 337 ? 1.333 15.903 -7.036 1.00 87.25 337 ILE A N 1
ATOM 2714 C CA . ILE A 1 337 ? 2.331 16.781 -6.410 1.00 87.25 337 ILE A CA 1
ATOM 2715 C C . ILE A 1 337 ? 1.655 17.783 -5.467 1.00 87.25 337 ILE A C 1
ATOM 2717 O O . ILE A 1 337 ? 2.074 17.951 -4.322 1.00 87.25 337 ILE A O 1
ATOM 2721 N N . GLN A 1 338 ? 0.587 18.436 -5.926 1.00 87.94 338 GLN A N 1
ATOM 2722 C CA . GLN A 1 338 ? -0.105 19.472 -5.157 1.00 87.94 338 GLN A CA 1
ATOM 2723 C C . GLN A 1 338 ? -0.809 18.898 -3.922 1.00 87.94 338 GLN A C 1
ATOM 2725 O O . GLN A 1 338 ? -0.806 19.520 -2.861 1.00 87.94 338 GLN A O 1
ATOM 2730 N N . ASN A 1 339 ? -1.376 17.698 -4.027 1.00 86.56 339 ASN A N 1
ATOM 2731 C CA . ASN A 1 339 ? -1.977 16.992 -2.902 1.00 86.56 339 ASN A CA 1
ATOM 2732 C C . ASN A 1 339 ? -0.924 16.618 -1.851 1.00 86.56 339 ASN A C 1
ATOM 2734 O O . ASN A 1 339 ? -1.179 16.782 -0.661 1.00 86.56 339 ASN A O 1
ATOM 2738 N N . ASP A 1 340 ? 0.252 16.145 -2.270 1.00 79.56 340 ASP A N 1
ATOM 2739 C CA . ASP A 1 340 ? 1.340 15.817 -1.343 1.00 79.56 340 ASP A CA 1
ATOM 2740 C C . ASP A 1 340 ? 1.854 17.070 -0.611 1.00 79.56 340 ASP A C 1
ATOM 2742 O O . ASP A 1 340 ? 1.879 17.090 0.621 1.00 79.56 340 ASP A O 1
ATOM 2746 N N . LYS A 1 341 ? 2.120 18.161 -1.350 1.00 82.88 341 LYS A N 1
ATOM 2747 C CA . LYS A 1 341 ? 2.481 19.475 -0.782 1.00 82.88 341 LYS A CA 1
ATOM 2748 C C . LYS A 1 341 ? 1.445 19.984 0.220 1.00 82.88 341 LYS A C 1
ATOM 2750 O O . LYS A 1 341 ? 1.795 20.344 1.341 1.00 82.88 341 LYS A O 1
ATOM 2755 N N . PHE A 1 342 ? 0.167 19.962 -0.160 1.00 83.88 342 PHE A N 1
ATOM 2756 C CA . PHE A 1 342 ? -0.936 20.421 0.687 1.00 83.88 342 PHE A CA 1
ATOM 2757 C C . PHE A 1 342 ? -0.949 19.687 2.022 1.00 83.88 342 PHE A C 1
ATOM 2759 O O . PHE A 1 342 ? -1.008 20.294 3.089 1.00 83.88 342 PHE A O 1
ATOM 2766 N N . ARG A 1 343 ? -0.844 18.361 1.968 1.00 77.38 343 ARG A N 1
ATOM 2767 C CA . ARG A 1 343 ? -0.858 17.514 3.159 1.00 77.38 343 ARG A CA 1
ATOM 2768 C C . ARG A 1 343 ? 0.341 17.777 4.056 1.00 77.38 343 ARG A C 1
ATOM 2770 O O . ARG A 1 343 ? 0.172 17.832 5.274 1.00 77.38 343 ARG A O 1
ATOM 2777 N N . HIS A 1 344 ? 1.513 17.979 3.458 1.00 76.44 344 HIS A N 1
ATOM 2778 C CA . HIS A 1 344 ? 2.707 18.345 4.200 1.00 76.44 344 HIS A CA 1
ATOM 2779 C C . HIS A 1 344 ? 2.512 19.672 4.944 1.00 76.44 344 HIS A C 1
ATOM 2781 O O . HIS A 1 344 ? 2.707 19.731 6.157 1.00 76.44 344 HIS A O 1
ATOM 2787 N N . TYR A 1 345 ? 2.040 20.710 4.251 1.00 81.50 345 TYR A N 1
ATOM 2788 C CA . TYR A 1 345 ? 1.796 22.016 4.856 1.00 81.50 345 TYR A CA 1
ATOM 2789 C C . TYR A 1 345 ? 0.783 21.976 5.992 1.00 81.50 345 TYR A C 1
ATOM 2791 O O . TYR A 1 345 ? 1.010 22.581 7.038 1.00 81.50 345 TYR A O 1
ATOM 2799 N N . ILE A 1 346 ? -0.310 21.227 5.831 1.00 78.88 346 ILE A N 1
ATOM 2800 C CA . ILE A 1 346 ? -1.288 21.047 6.907 1.00 78.88 346 ILE A CA 1
ATOM 2801 C C . ILE A 1 346 ? -0.639 20.406 8.132 1.00 78.88 346 ILE A C 1
ATOM 2803 O O . ILE A 1 346 ? -0.829 20.902 9.241 1.00 78.88 346 ILE A O 1
ATOM 2807 N N . ASN A 1 347 ? 0.139 19.335 7.955 1.00 73.62 347 ASN A N 1
ATOM 2808 C CA . ASN A 1 347 ? 0.797 18.677 9.081 1.00 73.62 347 ASN A CA 1
ATOM 2809 C C . ASN A 1 347 ? 1.815 19.606 9.760 1.00 73.62 347 ASN A C 1
ATOM 2811 O O . ASN A 1 347 ? 1.813 19.730 10.984 1.00 73.62 347 ASN A O 1
ATOM 2815 N N . TYR A 1 348 ? 2.628 20.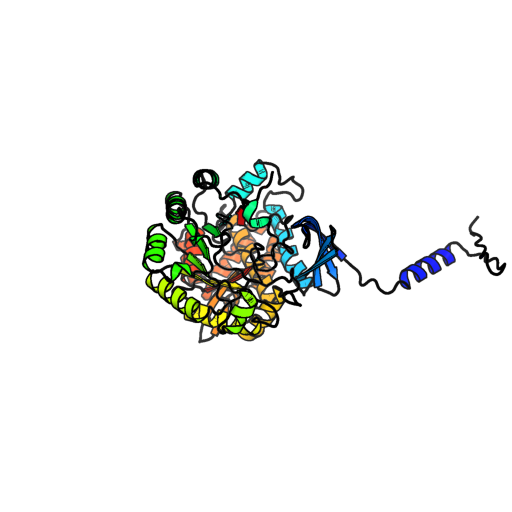310 8.968 1.00 77.19 348 TYR A N 1
ATOM 2816 C CA . TYR A 1 348 ? 3.620 21.262 9.458 1.00 77.19 348 TYR A CA 1
ATOM 2817 C C . TYR A 1 348 ? 2.979 22.395 10.268 1.00 77.19 348 TYR A C 1
ATOM 2819 O O . TYR A 1 348 ? 3.346 22.627 11.420 1.00 77.19 348 TYR A O 1
ATOM 2827 N N . PHE A 1 349 ? 1.970 23.068 9.708 1.00 80.50 349 PHE A N 1
ATOM 2828 C CA . PHE A 1 349 ? 1.306 24.180 10.383 1.00 80.50 349 PHE A CA 1
ATOM 2829 C C . PHE A 1 349 ? 0.540 23.733 11.623 1.00 80.50 349 PHE A C 1
ATOM 2831 O O . PHE A 1 349 ? 0.575 24.431 12.632 1.00 80.50 349 PHE A O 1
ATOM 2838 N N . VAL A 1 350 ? -0.104 22.564 11.606 1.00 75.31 350 VAL A N 1
ATOM 2839 C CA . VAL A 1 350 ? -0.762 22.049 12.813 1.00 75.31 350 VAL A CA 1
ATOM 2840 C C . VAL A 1 350 ? 0.244 21.665 13.891 1.00 75.31 350 VAL A C 1
ATOM 2842 O O . VAL A 1 350 ? 0.034 22.039 15.044 1.00 75.31 350 VAL A O 1
ATOM 2845 N N . LYS A 1 351 ? 1.368 21.033 13.527 1.00 74.44 351 LYS A N 1
ATOM 2846 C CA . LYS A 1 351 ? 2.474 20.772 14.459 1.00 74.44 351 LYS A CA 1
ATOM 2847 C C . LYS A 1 351 ? 2.976 22.054 15.109 1.00 74.44 351 LYS A C 1
ATOM 2849 O O . LYS A 1 351 ? 3.124 22.103 16.327 1.00 74.44 351 LYS A O 1
ATOM 2854 N N . MET A 1 352 ? 3.192 23.089 14.303 1.00 77.88 352 MET A N 1
ATOM 2855 C CA . MET A 1 352 ? 3.658 24.388 14.774 1.00 77.88 352 MET A CA 1
ATOM 2856 C C . MET A 1 352 ? 2.653 25.066 15.719 1.00 77.88 352 MET A C 1
ATOM 2858 O O . MET A 1 352 ? 3.065 25.654 16.713 1.00 77.88 352 MET A O 1
ATOM 2862 N N . LEU A 1 353 ? 1.350 24.997 15.427 1.00 77.50 353 LEU A N 1
ATOM 2863 C CA . LEU A 1 353 ? 0.315 25.698 16.199 1.00 77.50 353 LEU A CA 1
ATOM 2864 C C . LEU A 1 353 ? -0.099 24.968 17.480 1.00 77.50 353 LEU A C 1
ATOM 2866 O O . LEU A 1 353 ? -0.437 25.616 18.465 1.00 77.50 353 LEU A O 1
ATOM 2870 N N . LEU A 1 354 ? -0.123 23.633 17.466 1.00 73.00 354 LEU A N 1
ATOM 2871 C CA . LEU A 1 354 ? -0.666 22.827 18.565 1.00 73.00 354 LEU A CA 1
ATOM 2872 C C . LEU A 1 354 ? 0.411 22.093 19.375 1.00 73.00 354 LEU A C 1
ATOM 2874 O O . LEU A 1 354 ? 0.071 21.350 20.294 1.00 73.00 354 LEU A O 1
ATOM 2878 N N . GLY A 1 355 ? 1.690 22.224 19.005 1.00 66.00 355 GLY A N 1
ATOM 2879 C CA . GLY A 1 355 ? 2.806 21.490 19.616 1.00 66.00 355 GLY A CA 1
ATOM 2880 C C . GLY A 1 355 ? 2.780 19.976 19.365 1.00 66.00 355 GLY A C 1
ATOM 2881 O O . GLY A 1 355 ? 3.702 19.265 19.749 1.00 66.00 355 GLY A O 1
ATOM 2882 N N . ASN A 1 356 ? 1.744 19.480 18.690 1.00 58.44 356 ASN A N 1
ATOM 2883 C CA . ASN A 1 356 ? 1.569 18.099 18.279 1.00 58.44 356 ASN A CA 1
ATOM 2884 C C . ASN A 1 356 ? 1.378 18.086 16.771 1.00 58.44 356 ASN A C 1
ATOM 2886 O O . ASN A 1 356 ? 0.549 18.837 16.253 1.00 58.44 356 ASN A O 1
ATOM 2890 N N . SER A 1 357 ? 2.083 17.204 16.062 1.00 54.78 357 SER A N 1
ATOM 2891 C CA . SER A 1 357 ? 1.665 16.880 14.700 1.00 54.78 357 SER A CA 1
ATOM 2892 C C . SER A 1 357 ? 0.231 16.365 14.745 1.00 54.78 357 SER A C 1
ATOM 2894 O O . SER A 1 357 ? -0.230 15.833 15.767 1.00 54.78 357 SER A O 1
ATOM 2896 N N . PHE A 1 358 ? -0.482 16.439 13.622 1.00 49.09 358 PHE A N 1
ATOM 2897 C CA . PHE A 1 358 ? -1.509 15.434 13.449 1.00 49.09 358 PHE A CA 1
ATOM 2898 C C . PHE A 1 358 ? -0.745 14.102 13.402 1.00 49.09 358 PHE A C 1
ATOM 2900 O O . PHE A 1 358 ? -0.234 13.744 12.349 1.00 49.09 358 PHE A O 1
ATOM 2907 N N . GLY A 1 359 ? -0.569 13.441 14.558 1.00 42.62 359 GLY A N 1
ATOM 2908 C CA . GLY A 1 359 ? 0.353 12.314 14.744 1.00 42.62 359 GLY A CA 1
ATOM 2909 C C . GLY A 1 359 ? 0.256 11.259 13.649 1.00 42.62 359 GLY A C 1
ATOM 2910 O O . GLY A 1 359 ? -0.735 11.235 12.927 1.00 42.62 359 GLY A O 1
ATOM 2911 N N . ASP A 1 360 ? 1.236 10.363 13.578 1.00 41.91 360 ASP A N 1
ATOM 2912 C CA . ASP A 1 360 ? 1.612 9.471 12.461 1.00 41.91 360 ASP A CA 1
ATOM 2913 C C . ASP A 1 360 ? 0.498 8.721 11.682 1.00 41.91 360 ASP A C 1
ATOM 2915 O O . ASP A 1 360 ? 0.773 8.024 10.708 1.00 41.91 360 ASP A O 1
ATOM 2919 N N . ARG A 1 361 ? -0.779 8.821 12.083 1.00 41.16 361 ARG A N 1
ATOM 2920 C CA . ARG A 1 361 ? -1.974 8.361 11.360 1.00 41.16 361 ARG A CA 1
ATOM 2921 C C . ARG A 1 361 ? -2.762 9.420 10.582 1.00 41.16 361 ARG A C 1
ATOM 2923 O O . ARG A 1 361 ? -3.539 9.039 9.713 1.00 41.16 361 ARG A O 1
ATOM 2930 N N . PHE A 1 362 ? -2.566 10.710 10.813 1.00 34.44 362 PHE A N 1
ATOM 2931 C CA . PHE A 1 362 ? -2.831 11.686 9.751 1.00 34.44 362 PHE A CA 1
ATOM 2932 C C . PHE A 1 362 ? -1.678 11.645 8.742 1.00 34.44 362 PHE A C 1
ATOM 2934 O O . PHE A 1 362 ? -1.915 11.756 7.553 1.00 34.44 362 PHE A O 1
ATOM 2941 N N . ASP A 1 363 ? -0.481 11.259 9.192 1.00 36.44 363 ASP A N 1
ATOM 2942 C CA . ASP A 1 363 ? 0.624 10.754 8.359 1.00 36.44 363 ASP A CA 1
ATOM 2943 C C . ASP A 1 363 ? 0.406 9.304 7.841 1.00 36.44 363 ASP A C 1
ATOM 2945 O O . ASP A 1 363 ? 1.192 8.778 7.054 1.00 36.44 363 ASP A O 1
ATOM 2949 N N . ASN A 1 364 ? -0.715 8.641 8.197 1.00 37.75 364 ASN A N 1
ATOM 2950 C CA . ASN A 1 364 ? -1.240 7.510 7.405 1.00 37.75 364 ASN A CA 1
ATOM 2951 C C . ASN A 1 364 ? -1.966 7.993 6.143 1.00 37.75 364 ASN A C 1
ATOM 2953 O O . ASN A 1 364 ? -2.286 7.177 5.269 1.00 37.75 364 ASN A O 1
ATOM 2957 N N . MET A 1 365 ? -2.161 9.306 5.995 1.00 35.16 365 MET A N 1
ATOM 2958 C CA . MET A 1 365 ? -1.913 9.906 4.701 1.00 35.16 365 MET A CA 1
ATOM 2959 C C . MET A 1 365 ? -0.391 9.814 4.512 1.00 35.16 365 MET A C 1
ATOM 2961 O O . MET A 1 365 ? 0.359 10.708 4.887 1.00 35.16 365 MET A O 1
ATOM 2965 N N . LYS A 1 366 ? 0.076 8.687 3.979 1.00 46.66 366 LYS A N 1
ATOM 2966 C CA . LYS A 1 366 ? 1.480 8.485 3.606 1.00 46.66 366 LYS A CA 1
ATOM 2967 C C . LYS A 1 366 ? 1.742 9.215 2.290 1.00 46.66 366 LYS A C 1
ATOM 2969 O O . LYS A 1 366 ? 0.778 9.575 1.598 1.00 46.66 366 LYS A O 1
ATOM 2974 N N . ARG A 1 367 ? 3.006 9.434 1.907 1.00 53.25 367 ARG A N 1
ATOM 2975 C CA . ARG A 1 367 ? 3.364 9.791 0.514 1.00 53.25 367 ARG A CA 1
ATOM 2976 C C . ARG A 1 367 ? 2.471 8.986 -0.439 1.00 53.25 367 ARG A C 1
ATOM 2978 O O . ARG A 1 367 ? 2.203 7.819 -0.151 1.00 53.25 367 ARG A O 1
ATOM 2985 N N . ASN A 1 368 ? 1.965 9.595 -1.508 1.00 66.00 368 ASN A N 1
ATOM 2986 C CA . ASN A 1 368 ? 1.175 8.888 -2.529 1.00 66.00 368 ASN A CA 1
ATOM 2987 C C . ASN A 1 368 ? -0.256 8.468 -2.129 1.00 66.00 368 ASN A C 1
ATOM 2989 O O . ASN A 1 368 ? -0.796 7.531 -2.711 1.00 66.00 368 ASN A O 1
ATOM 2993 N N . THR A 1 369 ? -0.883 9.116 -1.138 1.00 76.94 369 THR A N 1
ATOM 2994 C CA . THR A 1 369 ? -2.284 8.845 -0.757 1.00 76.94 369 THR A CA 1
ATOM 2995 C C . THR A 1 369 ? -3.248 9.911 -1.284 1.00 76.94 369 THR A C 1
ATOM 2997 O O . THR A 1 369 ? -3.048 11.108 -1.052 1.00 76.94 369 THR A O 1
ATOM 3000 N N . ILE A 1 370 ? -4.336 9.471 -1.918 1.00 86.81 370 ILE A N 1
ATOM 3001 C CA . ILE A 1 370 ? -5.471 10.302 -2.333 1.00 86.81 370 ILE A CA 1
ATOM 3002 C C . ILE A 1 370 ? -6.753 9.719 -1.739 1.00 86.81 370 ILE A C 1
ATOM 3004 O O . ILE A 1 370 ? -7.018 8.526 -1.854 1.00 86.81 370 ILE A O 1
ATOM 3008 N N . HIS A 1 371 ? -7.571 10.563 -1.115 1.00 87.94 371 HIS A N 1
ATOM 3009 C CA . HIS A 1 371 ? -8.907 10.177 -0.667 1.00 87.94 371 HIS A CA 1
ATOM 3010 C C . HIS A 1 371 ? -9.926 10.498 -1.749 1.00 87.94 371 HIS A C 1
ATOM 3012 O O . HIS A 1 371 ? -9.910 11.596 -2.305 1.00 87.94 371 HIS A O 1
ATOM 3018 N N . LEU A 1 372 ? -10.810 9.551 -2.031 1.00 92.31 372 LEU A N 1
ATOM 3019 C CA . LEU A 1 372 ? -11.811 9.646 -3.080 1.00 92.31 372 LEU A CA 1
ATOM 3020 C C . LEU A 1 372 ? -13.214 9.639 -2.483 1.00 92.31 372 LEU A C 1
ATOM 3022 O O . LEU A 1 372 ? -13.501 8.908 -1.528 1.00 92.31 372 LEU A O 1
ATOM 3026 N N . ILE A 1 373 ? -14.089 10.426 -3.100 1.00 91.31 373 ILE A N 1
ATOM 3027 C CA . ILE A 1 373 ? -15.534 10.401 -2.880 1.00 91.31 373 ILE A CA 1
ATOM 3028 C C . ILE A 1 373 ? -16.261 10.125 -4.181 1.00 91.31 373 ILE A C 1
ATOM 3030 O O . ILE A 1 373 ? -15.754 10.410 -5.263 1.00 91.31 373 ILE A O 1
ATOM 3034 N N . GLU A 1 374 ? -17.485 9.641 -4.041 1.00 91.38 374 GLU A N 1
ATOM 3035 C CA . GLU A 1 374 ? -18.486 9.724 -5.089 1.00 91.38 374 GLU A CA 1
ATOM 3036 C C . GLU A 1 374 ? -19.339 10.974 -4.856 1.00 91.38 374 GLU A C 1
ATOM 3038 O O . GLU A 1 374 ? -19.893 11.168 -3.770 1.00 91.38 374 GLU A O 1
ATOM 3043 N N . LYS A 1 375 ? -19.410 11.846 -5.860 1.00 86.81 375 LYS A N 1
ATOM 3044 C CA . LYS A 1 375 ? -20.230 13.055 -5.853 1.00 86.81 375 LYS A CA 1
ATOM 3045 C C . LYS A 1 375 ? -20.899 13.197 -7.215 1.00 86.81 375 LYS A C 1
ATOM 3047 O O . LYS A 1 375 ? -20.206 13.210 -8.225 1.00 86.81 375 LYS A O 1
ATOM 3052 N N . GLU A 1 376 ? -22.230 13.303 -7.231 1.00 88.81 376 GLU A N 1
ATOM 3053 C CA . GLU A 1 376 ? -23.019 13.481 -8.467 1.00 88.81 376 GLU A CA 1
ATOM 3054 C C . GLU A 1 376 ? -22.693 12.408 -9.531 1.00 88.81 376 GLU A C 1
ATOM 3056 O O . GLU A 1 376 ? -22.495 12.703 -10.706 1.00 88.81 376 GLU A O 1
ATOM 3061 N N . GLY A 1 377 ? -22.554 11.147 -9.099 1.00 88.56 377 GLY A N 1
ATOM 3062 C CA . GLY A 1 377 ? -22.220 10.012 -9.972 1.00 88.56 377 GLY A CA 1
ATOM 3063 C C . GLY A 1 377 ? -20.773 9.981 -10.485 1.00 88.56 377 GLY A C 1
ATOM 3064 O O . GLY A 1 377 ? -20.423 9.105 -11.272 1.00 88.56 377 GLY A O 1
ATOM 3065 N N . LYS A 1 378 ? -19.912 10.911 -10.049 1.00 93.31 378 LYS A N 1
ATOM 3066 C CA . LYS A 1 378 ? -18.492 10.969 -10.423 1.00 93.31 378 LYS A CA 1
ATOM 3067 C C . LYS A 1 378 ? -17.594 10.640 -9.238 1.00 93.31 378 LYS A C 1
ATOM 3069 O O . LYS A 1 378 ? -17.837 11.075 -8.113 1.00 93.31 378 LYS A O 1
ATOM 3074 N N . ILE A 1 379 ? -16.518 9.905 -9.506 1.00 95.88 379 ILE A N 1
ATOM 3075 C CA . ILE A 1 379 ? -15.449 9.664 -8.532 1.00 95.88 379 ILE A CA 1
ATOM 3076 C C . ILE A 1 379 ? -14.447 10.805 -8.649 1.00 95.88 379 ILE A C 1
ATOM 3078 O O . ILE A 1 379 ? -13.850 10.983 -9.708 1.00 95.88 379 ILE A O 1
ATOM 3082 N N . ILE A 1 380 ? -14.258 11.561 -7.569 1.00 93.62 380 ILE A N 1
ATOM 3083 C CA . ILE A 1 380 ? -13.335 12.700 -7.541 1.00 93.62 380 ILE A CA 1
ATOM 3084 C C . ILE A 1 380 ? -12.425 12.656 -6.308 1.00 93.62 380 ILE A C 1
ATOM 3086 O O . ILE A 1 380 ? -12.824 12.137 -5.256 1.00 93.62 380 ILE A O 1
ATOM 3090 N N . PRO A 1 381 ? -11.218 13.244 -6.387 1.00 92.19 381 PRO A N 1
ATOM 3091 C CA . PRO A 1 381 ? -10.386 13.472 -5.217 1.00 92.19 381 PRO A CA 1
ATOM 3092 C C . PRO A 1 381 ? -11.085 14.393 -4.229 1.00 92.19 381 PRO A C 1
ATOM 3094 O O . PRO A 1 381 ? -11.534 15.472 -4.596 1.00 92.19 381 PRO A O 1
ATOM 3097 N N . TYR A 1 382 ? -11.144 14.003 -2.961 1.00 86.38 382 TYR A N 1
ATOM 3098 C CA . TYR A 1 382 ? -11.806 14.788 -1.924 1.00 86.38 382 TYR A CA 1
ATOM 3099 C C . TYR A 1 382 ? -11.209 16.194 -1.807 1.00 86.38 382 TYR A C 1
ATOM 3101 O O . TYR A 1 382 ? -11.945 17.175 -1.714 1.00 86.38 382 TYR A O 1
ATOM 3109 N N . PHE A 1 383 ? -9.876 16.309 -1.865 1.00 83.75 383 PHE A N 1
ATOM 3110 C CA . PHE A 1 383 ? -9.224 17.603 -1.693 1.00 83.75 383 PHE A CA 1
ATOM 3111 C C . PHE A 1 383 ? -9.283 18.517 -2.919 1.00 83.75 383 PHE A C 1
ATOM 3113 O O . PHE A 1 383 ? -9.046 19.717 -2.780 1.00 83.75 383 PHE A O 1
ATOM 3120 N N . SER A 1 384 ? -9.690 18.018 -4.092 1.00 85.12 384 SER A N 1
ATOM 3121 C CA . SER A 1 384 ? -9.924 18.886 -5.257 1.00 85.12 384 SER A CA 1
ATOM 3122 C C . SER A 1 384 ? -11.027 19.922 -4.994 1.00 85.12 384 SER A C 1
ATOM 3124 O O . SER A 1 384 ? -11.070 20.964 -5.640 1.00 85.12 384 SER A O 1
ATOM 3126 N N . LEU A 1 385 ? -11.863 19.700 -3.973 1.00 82.69 385 LEU A N 1
ATOM 3127 C CA . LEU A 1 385 ? -12.909 20.617 -3.531 1.00 82.69 385 LEU A CA 1
ATOM 3128 C C . LEU A 1 385 ? -12.403 21.905 -2.850 1.00 82.69 385 LEU A C 1
ATOM 3130 O O . LEU A 1 385 ? -13.238 22.765 -2.551 1.00 82.69 385 LEU A O 1
ATOM 3134 N N . TYR A 1 386 ? -11.097 22.039 -2.575 1.00 80.69 386 TYR A N 1
ATOM 3135 C CA . TYR A 1 386 ? -10.549 23.099 -1.710 1.00 80.69 386 TYR A CA 1
ATOM 3136 C C . TYR A 1 386 ? -9.539 24.045 -2.362 1.00 80.69 386 TYR A C 1
ATOM 3138 O O . TYR A 1 386 ? -8.976 24.872 -1.647 1.00 80.69 386 TYR A O 1
ATOM 3146 N N . GLU A 1 387 ? -9.343 23.978 -3.683 1.00 84.06 387 GLU A N 1
ATOM 3147 C CA . GLU A 1 387 ? -8.351 24.801 -4.406 1.00 84.06 387 GLU A CA 1
ATOM 3148 C C . GLU A 1 387 ? -6.942 24.650 -3.809 1.00 84.06 387 GLU A C 1
ATOM 3150 O O . GLU A 1 387 ? -6.255 25.622 -3.501 1.00 84.06 387 GLU A O 1
ATOM 3155 N N . ILE A 1 388 ? -6.503 23.402 -3.622 1.00 86.94 388 ILE A N 1
ATOM 3156 C CA . ILE A 1 388 ? -5.226 23.082 -2.961 1.00 86.94 388 ILE A CA 1
ATOM 3157 C C . ILE A 1 388 ? -4.007 23.774 -3.588 1.00 86.94 388 ILE A C 1
ATOM 3159 O O . ILE A 1 388 ? -3.044 24.045 -2.880 1.00 86.94 388 ILE A O 1
ATOM 3163 N N . LYS A 1 389 ? -4.055 24.113 -4.884 1.00 89.31 389 LYS A N 1
ATOM 3164 C CA . LYS A 1 389 ? -2.991 24.864 -5.568 1.00 89.31 389 LYS A CA 1
ATOM 3165 C C . LYS A 1 389 ? -2.810 26.265 -4.979 1.00 89.31 389 LYS A C 1
ATOM 3167 O O . LYS A 1 389 ? -1.690 26.668 -4.683 1.00 89.31 389 LYS A O 1
ATOM 3172 N N . GLU A 1 390 ? -3.911 26.983 -4.771 1.00 89.81 390 GLU A N 1
ATOM 3173 C CA . GLU A 1 390 ? -3.881 28.337 -4.210 1.00 89.81 390 GLU A CA 1
ATOM 3174 C C . GLU A 1 390 ? -3.456 28.305 -2.739 1.00 89.81 390 GLU A C 1
ATOM 3176 O O . GLU A 1 390 ? -2.636 29.112 -2.305 1.00 89.81 390 GLU A O 1
ATOM 3181 N N . PHE A 1 391 ? -3.931 27.307 -1.984 1.00 90.00 391 PHE A N 1
ATOM 3182 C CA . PHE A 1 391 ? -3.446 27.076 -0.625 1.00 90.00 391 PHE A CA 1
ATOM 3183 C C . PHE A 1 391 ? -1.927 26.870 -0.599 1.00 90.00 391 PHE A C 1
ATOM 3185 O O . PHE A 1 391 ? -1.244 27.510 0.196 1.00 90.00 391 PHE A O 1
ATOM 3192 N N . ASN A 1 392 ? -1.392 26.006 -1.469 1.00 90.62 392 ASN A N 1
ATOM 3193 C CA . ASN A 1 392 ? 0.040 25.713 -1.508 1.00 90.62 392 ASN A CA 1
ATOM 3194 C C . ASN A 1 392 ? 0.866 26.955 -1.841 1.00 90.62 392 ASN A C 1
ATOM 3196 O O . ASN A 1 392 ? 1.863 27.201 -1.175 1.00 90.62 392 ASN A O 1
ATOM 3200 N N . LYS A 1 393 ? 0.410 27.790 -2.781 1.00 91.94 393 LYS A N 1
ATOM 3201 C CA . LYS A 1 393 ? 1.067 29.063 -3.104 1.00 91.94 393 LYS A CA 1
ATOM 3202 C C . LYS A 1 393 ? 1.148 29.995 -1.887 1.00 91.94 393 L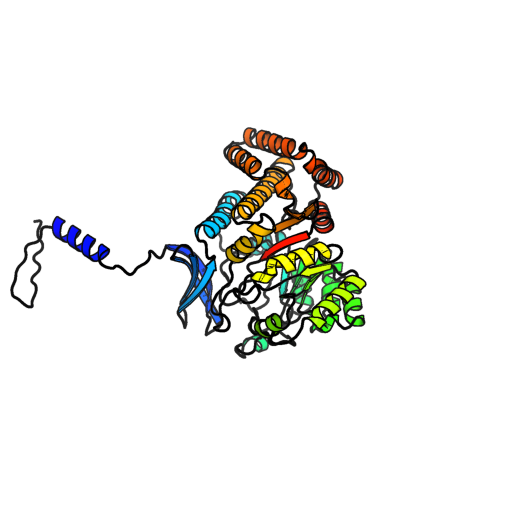YS A C 1
ATOM 3204 O O . LYS A 1 393 ? 2.187 30.595 -1.622 1.00 91.94 393 LYS A O 1
ATOM 3209 N N . GLN A 1 394 ? 0.066 30.103 -1.115 1.00 91.62 394 GLN A N 1
ATOM 3210 C CA . GLN A 1 394 ? 0.049 30.900 0.119 1.00 91.62 394 GLN A CA 1
ATOM 3211 C C . GLN A 1 394 ? 0.898 30.271 1.233 1.00 91.62 394 GLN A C 1
ATOM 3213 O O . GLN A 1 394 ? 1.506 30.988 2.035 1.00 91.62 394 GLN A O 1
ATOM 3218 N N . ALA A 1 395 ? 0.961 28.941 1.281 1.00 88.81 395 ALA A N 1
ATOM 3219 C CA . ALA A 1 395 ? 1.804 28.204 2.209 1.00 88.81 395 ALA A CA 1
ATOM 3220 C C . ALA A 1 395 ? 3.297 28.390 1.894 1.00 88.81 395 ALA A C 1
ATOM 3222 O O . ALA A 1 395 ? 4.056 28.676 2.816 1.00 88.81 395 ALA A O 1
ATOM 3223 N N . ASP A 1 396 ? 3.701 28.353 0.619 1.00 89.75 396 ASP A N 1
ATOM 3224 C CA . ASP A 1 396 ? 5.070 28.650 0.171 1.00 89.75 396 ASP A CA 1
ATOM 3225 C C . ASP A 1 396 ? 5.503 30.053 0.654 1.00 89.75 396 ASP A C 1
ATOM 3227 O O . ASP A 1 396 ? 6.546 30.216 1.286 1.00 89.75 396 ASP A O 1
ATOM 3231 N N . ILE A 1 397 ? 4.651 31.070 0.460 1.00 91.19 397 ILE A N 1
ATOM 3232 C CA . ILE A 1 397 ? 4.893 32.438 0.962 1.00 91.19 397 ILE A CA 1
ATOM 3233 C C . ILE A 1 397 ? 5.008 32.456 2.493 1.00 91.19 397 ILE A C 1
ATOM 3235 O O . ILE A 1 397 ? 5.818 33.191 3.057 1.00 91.19 397 ILE A O 1
ATOM 3239 N N . THR A 1 398 ? 4.188 31.661 3.182 1.00 88.31 398 THR A N 1
ATOM 3240 C CA . THR A 1 398 ? 4.200 31.560 4.646 1.00 88.31 398 THR A CA 1
ATOM 3241 C C . THR A 1 398 ? 5.502 30.947 5.162 1.00 88.31 398 THR A C 1
ATOM 3243 O O . THR A 1 398 ? 6.033 31.432 6.161 1.00 88.31 398 THR A O 1
ATOM 3246 N N . MET A 1 399 ? 6.050 29.939 4.478 1.00 84.06 399 MET A N 1
ATOM 3247 C CA . MET A 1 399 ? 7.305 29.284 4.867 1.00 84.06 399 MET A CA 1
ATOM 3248 C C . MET A 1 399 ? 8.506 30.229 4.863 1.00 84.06 399 MET A C 1
ATOM 3250 O O . MET A 1 399 ? 9.383 30.075 5.713 1.00 84.06 399 MET A O 1
ATOM 3254 N N . ASN A 1 400 ? 8.504 31.227 3.976 1.00 87.50 400 ASN A N 1
ATOM 3255 C CA . ASN A 1 400 ? 9.569 32.228 3.855 1.00 87.50 400 ASN A CA 1
ATOM 3256 C C . ASN A 1 400 ? 9.541 33.306 4.955 1.00 87.50 400 ASN A C 1
ATOM 3258 O O . ASN A 1 400 ? 10.435 34.146 5.022 1.00 87.50 400 ASN A O 1
ATOM 3262 N N . LYS A 1 401 ? 8.510 33.327 5.809 1.00 87.69 401 LYS A N 1
ATOM 3263 C CA . LYS A 1 401 ? 8.429 34.249 6.954 1.00 87.69 401 LYS A CA 1
ATOM 3264 C C . LYS A 1 401 ? 9.201 33.686 8.146 1.00 87.69 401 LYS A C 1
ATOM 3266 O O . LYS A 1 401 ? 9.374 32.481 8.252 1.00 87.69 401 LYS A O 1
ATOM 3271 N N . ASN A 1 402 ? 9.570 34.534 9.104 1.00 86.12 402 ASN A N 1
ATOM 3272 C CA . ASN A 1 402 ? 10.297 34.115 10.309 1.00 86.12 402 ASN A CA 1
ATOM 3273 C C . ASN A 1 402 ? 9.467 34.279 11.590 1.00 86.12 402 ASN A C 1
ATOM 3275 O O . ASN A 1 402 ? 8.582 35.137 11.670 1.00 86.12 402 ASN A O 1
ATOM 3279 N N . GLY A 1 403 ? 9.771 33.445 12.590 1.00 83.50 403 GLY A N 1
ATOM 3280 C CA . GLY A 1 403 ? 9.241 33.533 13.955 1.00 83.50 403 GLY A CA 1
ATOM 3281 C C . GLY A 1 403 ? 7.719 33.691 14.033 1.00 83.50 403 GLY A C 1
ATOM 3282 O O . GLY A 1 403 ? 6.958 32.955 13.401 1.00 83.50 403 GLY A O 1
ATOM 3283 N N . LEU A 1 404 ? 7.275 34.694 14.793 1.00 85.06 404 LEU A N 1
ATOM 3284 C CA . LEU A 1 404 ? 5.859 35.007 15.016 1.00 85.06 404 LEU A CA 1
ATOM 3285 C C . LEU A 1 404 ? 5.087 35.264 13.714 1.00 85.06 404 LEU A C 1
ATOM 3287 O O . LEU A 1 404 ? 3.949 34.819 13.586 1.00 85.06 404 LEU A O 1
ATOM 3291 N N . MET A 1 405 ? 5.690 35.914 12.712 1.00 86.75 405 MET A N 1
ATOM 3292 C CA . MET A 1 405 ? 5.000 36.195 11.445 1.00 86.75 405 MET A CA 1
ATOM 3293 C C . MET A 1 405 ? 4.647 34.921 10.670 1.00 86.75 405 MET A C 1
ATOM 3295 O O . MET A 1 405 ? 3.576 34.862 10.055 1.00 86.75 405 MET A O 1
ATOM 3299 N N . LYS A 1 406 ? 5.514 33.897 10.712 1.00 88.06 406 LYS A N 1
ATOM 3300 C CA . LYS A 1 406 ? 5.208 32.566 10.160 1.00 88.06 406 LYS A CA 1
ATOM 3301 C C . LYS A 1 406 ? 4.022 31.955 10.901 1.00 88.06 406 LYS A C 1
ATOM 3303 O O . LYS A 1 406 ? 3.064 31.527 10.261 1.00 88.06 406 LYS A O 1
ATOM 3308 N N . MET A 1 407 ? 4.049 32.000 12.234 1.00 85.31 407 MET A N 1
ATOM 3309 C CA . MET A 1 407 ? 2.993 31.452 13.090 1.00 85.31 407 MET A CA 1
ATOM 3310 C C . MET A 1 407 ? 1.624 32.095 12.825 1.00 85.31 407 MET A C 1
ATOM 3312 O O . MET A 1 407 ? 0.662 31.382 12.545 1.00 85.31 407 MET A O 1
ATOM 3316 N N . PHE A 1 408 ? 1.537 33.429 12.815 1.00 88.88 408 PHE A N 1
ATOM 3317 C CA . PHE A 1 408 ? 0.294 34.150 12.512 1.00 88.88 408 PHE A CA 1
ATOM 3318 C C . PHE A 1 408 ? -0.222 33.870 11.097 1.00 88.88 408 PHE A C 1
ATOM 3320 O O . PHE A 1 408 ? -1.424 33.692 10.893 1.00 88.88 408 PHE A O 1
ATOM 3327 N N . SER A 1 409 ? 0.676 33.802 10.111 1.00 88.88 409 SER A N 1
ATOM 3328 C CA . SER A 1 409 ? 0.295 33.541 8.717 1.00 88.88 409 SER A CA 1
ATOM 3329 C C . SER A 1 409 ? -0.224 32.117 8.528 1.00 88.88 409 SER A C 1
ATOM 3331 O O . SER A 1 409 ? -1.255 31.922 7.889 1.00 88.88 409 SER A O 1
ATOM 3333 N N . ALA A 1 410 ? 0.435 31.134 9.144 1.00 87.50 410 ALA A N 1
ATOM 3334 C CA . ALA A 1 410 ? -0.021 29.752 9.152 1.00 87.50 410 ALA A CA 1
ATOM 3335 C C . ALA A 1 410 ? -1.375 29.610 9.853 1.00 87.50 410 ALA A C 1
ATOM 3337 O O . ALA A 1 410 ? -2.275 28.968 9.316 1.00 87.50 410 ALA A O 1
ATOM 3338 N N . PHE A 1 411 ? -1.556 30.259 11.010 1.00 87.25 411 PHE A N 1
ATOM 3339 C CA . PHE A 1 411 ? -2.842 30.295 11.703 1.00 87.25 411 PHE A CA 1
ATOM 3340 C C . PHE A 1 411 ? -3.940 30.869 10.802 1.00 87.25 411 PHE A C 1
ATOM 3342 O O . PHE A 1 411 ? -4.970 30.227 10.607 1.00 87.25 411 PHE A O 1
ATOM 3349 N N . SER A 1 412 ? -3.696 32.028 10.179 1.00 88.44 412 SER A N 1
ATOM 3350 C CA . SER A 1 412 ? -4.637 32.651 9.241 1.00 88.44 412 SER A CA 1
ATOM 3351 C C . SER A 1 412 ? -5.001 31.718 8.083 1.00 88.44 412 SER A C 1
ATOM 3353 O O . SER A 1 412 ? -6.175 31.597 7.732 1.00 88.44 412 SER A O 1
ATOM 3355 N N . LEU A 1 413 ? -4.020 31.017 7.512 1.00 87.81 413 LEU A N 1
ATOM 3356 C CA . LEU A 1 413 ? -4.233 30.101 6.397 1.00 87.81 413 LEU A CA 1
ATOM 3357 C C . LEU A 1 413 ? -5.071 28.876 6.803 1.00 87.81 413 LEU A C 1
ATOM 3359 O O . LEU A 1 413 ? -6.019 28.517 6.101 1.00 87.81 413 LEU A O 1
ATOM 3363 N N . ILE A 1 414 ? -4.776 28.271 7.959 1.00 83.50 414 ILE A N 1
ATOM 3364 C CA . ILE A 1 414 ? -5.557 27.158 8.519 1.00 83.50 414 ILE A CA 1
ATOM 3365 C C . ILE A 1 414 ? -6.990 27.600 8.829 1.00 83.50 414 ILE A C 1
ATOM 3367 O O . ILE A 1 414 ? -7.937 26.889 8.499 1.00 83.50 414 ILE A O 1
ATOM 3371 N N . VAL A 1 415 ? -7.163 28.792 9.403 1.00 82.56 415 VAL A N 1
ATOM 3372 C CA . VAL A 1 415 ? -8.475 29.377 9.695 1.00 82.56 415 VAL A CA 1
ATOM 3373 C C . VAL A 1 415 ? -9.276 29.597 8.409 1.00 82.56 415 VAL A C 1
ATOM 3375 O O . VAL A 1 415 ? -10.406 2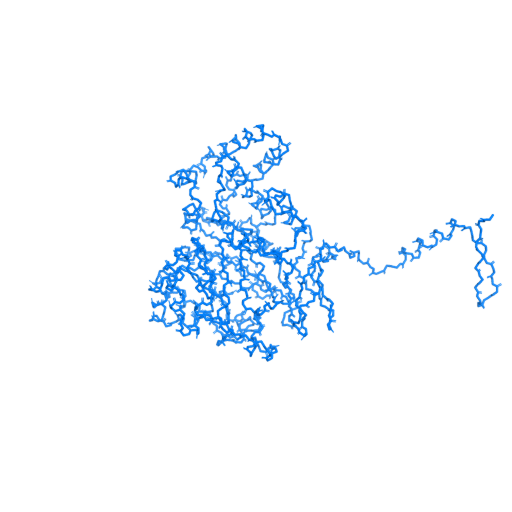9.121 8.306 1.00 82.56 415 VAL A O 1
ATOM 3378 N N . LYS A 1 416 ? -8.692 30.234 7.387 1.00 83.50 416 LYS A N 1
ATOM 3379 C CA . LYS A 1 416 ? -9.344 30.431 6.078 1.00 83.50 416 LYS A CA 1
ATOM 3380 C C . LYS A 1 416 ? -9.787 29.111 5.456 1.00 83.50 416 LYS A C 1
ATOM 3382 O O . LYS A 1 416 ? -10.898 29.011 4.939 1.00 83.50 416 LYS A O 1
ATOM 3387 N N . LEU A 1 417 ? -8.934 28.091 5.523 1.00 80.88 417 LEU A N 1
ATOM 3388 C CA . LEU A 1 417 ? -9.271 26.758 5.046 1.00 80.88 417 LEU A CA 1
ATOM 3389 C C . LEU A 1 417 ? -10.437 26.162 5.849 1.00 80.88 417 LEU A C 1
ATOM 3391 O O . LEU A 1 417 ? -11.365 25.614 5.257 1.00 80.88 417 LEU A O 1
ATOM 3395 N N . ALA A 1 418 ? -10.424 26.304 7.174 1.00 74.38 418 ALA A N 1
ATOM 3396 C CA . ALA A 1 418 ? -11.448 25.761 8.057 1.00 74.38 418 ALA A CA 1
ATOM 3397 C C . ALA A 1 418 ? -12.844 26.357 7.824 1.00 74.38 418 ALA A C 1
ATOM 3399 O O . ALA A 1 418 ? -13.840 25.641 7.946 1.00 74.38 418 ALA A O 1
ATOM 3400 N N . PHE A 1 419 ? -12.906 27.636 7.447 1.00 74.81 419 PHE A N 1
ATOM 3401 C CA . PHE A 1 419 ? -14.147 28.349 7.148 1.00 74.81 419 PHE A CA 1
ATOM 3402 C C . PHE A 1 419 ? -14.687 28.111 5.728 1.00 74.81 419 PHE A C 1
ATOM 3404 O O . PHE A 1 419 ? -15.800 28.546 5.428 1.00 74.81 419 PHE A O 1
ATOM 3411 N N . LYS A 1 420 ? -13.981 27.377 4.850 1.00 76.56 420 LYS A N 1
ATOM 3412 C CA . LYS A 1 420 ? -14.578 26.955 3.571 1.00 76.56 420 LYS A CA 1
ATOM 3413 C C . LYS A 1 420 ? -15.792 26.043 3.864 1.00 76.56 420 LYS A C 1
ATOM 3415 O O . LYS A 1 420 ? -15.628 25.052 4.578 1.00 76.56 420 LYS A O 1
ATOM 3420 N N . PRO A 1 421 ? -16.988 26.275 3.276 1.00 67.81 421 PRO A N 1
ATOM 3421 C CA . PRO A 1 421 ? -18.213 25.521 3.598 1.00 67.81 421 PRO A CA 1
ATOM 3422 C C . PRO A 1 421 ? -18.056 23.998 3.485 1.00 67.81 421 PRO A C 1
ATOM 3424 O O . PRO A 1 421 ? -18.597 23.228 4.275 1.00 67.81 421 PRO A O 1
ATOM 3427 N N . LYS A 1 422 ? -17.237 23.555 2.525 1.00 67.12 422 LYS A N 1
ATOM 3428 C CA . LYS A 1 422 ? -16.933 22.141 2.281 1.00 67.12 422 LYS A CA 1
ATOM 3429 C C . LYS A 1 422 ? -15.947 21.542 3.306 1.00 67.12 422 LYS A C 1
ATOM 3431 O O . LYS A 1 422 ? -15.860 20.322 3.392 1.00 67.12 422 LYS A O 1
ATOM 3436 N N . MET A 1 423 ? -15.174 22.348 4.048 1.00 67.88 423 MET A N 1
ATOM 3437 C CA . MET A 1 423 ? -14.213 21.894 5.077 1.00 67.88 423 MET A CA 1
ATOM 3438 C C . MET A 1 423 ? -14.862 21.745 6.448 1.00 67.88 423 MET A C 1
ATOM 3440 O O . MET A 1 423 ? -14.330 21.023 7.289 1.00 67.88 423 MET A O 1
ATOM 3444 N N . LEU A 1 424 ? -16.023 22.366 6.667 1.00 62.12 424 LEU A N 1
ATOM 3445 C CA . LEU A 1 424 ? -16.689 22.402 7.966 1.00 62.12 424 LEU A CA 1
ATOM 3446 C C . LEU A 1 424 ? -16.938 20.995 8.536 1.00 62.12 424 LEU A C 1
ATOM 3448 O O . LEU A 1 424 ? -16.752 20.772 9.726 1.00 62.12 424 LEU A O 1
ATOM 3452 N N . SER A 1 425 ? -17.281 20.008 7.695 1.00 61.62 425 SER A N 1
ATOM 3453 C CA . SER A 1 425 ? -17.459 18.612 8.134 1.00 61.62 425 SER A CA 1
ATOM 3454 C C . SER A 1 425 ? -16.145 17.948 8.566 1.00 61.62 425 SER A C 1
ATOM 3456 O O . SER A 1 425 ? -16.118 17.204 9.552 1.00 61.62 425 SER A O 1
ATOM 3458 N N . PHE A 1 426 ? -15.047 18.225 7.862 1.00 65.31 426 PHE A N 1
ATOM 3459 C CA . PHE A 1 426 ? -13.728 17.703 8.205 1.00 65.31 426 PHE A CA 1
ATOM 3460 C C . PHE A 1 426 ? -13.171 18.379 9.462 1.00 65.31 426 PHE A C 1
ATOM 3462 O O . PHE A 1 426 ? -12.759 17.693 10.393 1.00 65.31 426 PHE A O 1
ATOM 3469 N N . MET A 1 427 ? -13.273 19.705 9.553 1.00 64.31 427 MET A N 1
ATOM 3470 C CA . MET A 1 427 ? -12.866 20.476 10.728 1.00 64.31 427 MET A CA 1
ATOM 3471 C C . MET A 1 427 ? -13.703 20.152 11.959 1.00 64.31 427 MET A C 1
ATOM 3473 O O . MET A 1 427 ? -13.139 19.942 13.026 1.00 64.31 427 MET A O 1
ATOM 3477 N N . LYS A 1 428 ? -15.028 20.011 11.825 1.00 62.69 428 LYS A N 1
ATOM 3478 C CA . LYS A 1 428 ? -15.900 19.538 12.911 1.00 62.69 428 LYS A CA 1
ATOM 3479 C C . LYS A 1 428 ? -15.437 18.179 13.424 1.00 62.69 428 LYS A C 1
ATOM 3481 O O . LYS A 1 428 ? -15.394 17.961 14.626 1.00 62.69 428 LYS A O 1
ATOM 3486 N N . THR A 1 429 ? -15.038 17.282 12.528 1.00 59.78 429 THR A N 1
ATOM 3487 C CA . THR A 1 429 ? -14.493 15.976 12.916 1.00 59.78 429 THR A CA 1
ATOM 3488 C C . THR A 1 429 ? -13.169 16.114 13.658 1.00 59.78 429 THR A C 1
ATOM 3490 O O . THR A 1 429 ? -12.989 15.475 14.691 1.00 59.78 429 THR A O 1
ATOM 3493 N N . LEU A 1 430 ? -12.250 16.938 13.162 1.00 61.50 430 LEU A N 1
ATOM 3494 C CA . LEU A 1 430 ? -10.967 17.184 13.817 1.00 61.50 430 LEU A CA 1
ATOM 3495 C C . LEU A 1 430 ? -11.151 17.772 15.222 1.00 61.50 430 LEU A C 1
ATOM 3497 O O . LEU A 1 430 ? -10.573 17.259 16.178 1.00 61.50 430 LEU A O 1
ATOM 3501 N N . LEU A 1 431 ? -12.020 18.776 15.353 1.00 61.81 431 LEU A N 1
ATOM 3502 C CA . LEU A 1 431 ? -12.349 19.443 16.613 1.00 61.81 431 LEU A CA 1
ATOM 3503 C C . LEU A 1 431 ? -13.026 18.491 17.609 1.00 61.81 431 LEU A C 1
ATOM 3505 O O . LEU A 1 431 ? -12.584 18.393 18.752 1.00 61.81 431 LEU A O 1
ATOM 3509 N N . LEU A 1 432 ? -14.036 17.724 17.176 1.00 58.22 432 LEU A N 1
ATOM 3510 C CA . LEU A 1 432 ? -14.720 16.728 18.019 1.00 58.22 432 LEU A CA 1
ATOM 3511 C C . LEU A 1 432 ? -13.773 15.633 18.523 1.00 58.22 432 LEU A C 1
ATOM 3513 O O . LEU A 1 432 ? -13.975 15.076 19.598 1.00 58.22 432 LEU A O 1
ATOM 3517 N N . ASN A 1 433 ? -12.723 15.333 17.760 1.00 55.53 433 ASN A N 1
ATOM 3518 C CA . ASN A 1 433 ? -11.709 14.365 18.147 1.00 55.53 433 ASN A CA 1
ATOM 3519 C C . ASN A 1 433 ? -10.516 14.999 18.876 1.00 55.53 433 ASN A C 1
ATOM 3521 O O . ASN A 1 433 ? -9.523 14.311 19.073 1.00 55.53 433 ASN A O 1
ATOM 3525 N N . LYS A 1 434 ? -10.595 16.269 19.305 1.00 57.56 434 LYS A N 1
ATOM 3526 C CA . LYS A 1 434 ? -9.502 17.000 19.977 1.00 57.56 434 LYS A CA 1
ATOM 3527 C C . LYS A 1 434 ? -8.184 16.961 19.194 1.00 57.56 434 LYS A C 1
ATOM 3529 O O . LYS A 1 434 ? -7.120 16.814 19.784 1.00 57.56 434 LYS A O 1
ATOM 3534 N N . PHE A 1 435 ? -8.262 17.027 17.864 1.00 57.12 435 PHE A N 1
ATOM 3535 C CA . PHE A 1 435 ? -7.111 16.877 16.968 1.00 57.12 435 PHE A CA 1
ATOM 3536 C C . PHE A 1 435 ? -6.362 15.537 17.125 1.00 57.12 435 PHE A C 1
ATOM 3538 O O . PHE A 1 435 ? -5.225 15.402 16.680 1.00 57.12 435 PHE A O 1
ATOM 3545 N N . ASP A 1 436 ? -7.013 14.509 17.688 1.00 56.72 436 ASP A N 1
ATOM 3546 C CA . ASP A 1 436 ? -6.493 13.143 17.724 1.00 56.72 436 ASP A CA 1
ATOM 3547 C C . ASP A 1 436 ? -6.425 12.589 16.297 1.00 56.72 436 ASP A C 1
ATOM 3549 O O . ASP A 1 436 ? -7.420 12.174 15.688 1.00 56.72 436 ASP A O 1
ATOM 3553 N N . SER A 1 437 ? -5.211 12.570 15.765 1.00 52.25 437 SER A N 1
ATOM 3554 C CA . SER A 1 437 ? -4.892 12.085 14.428 1.00 52.25 437 SER A CA 1
ATOM 3555 C C . SER A 1 437 ? -5.245 10.617 14.204 1.00 52.25 437 SER A C 1
ATOM 3557 O O . SER A 1 437 ? -5.542 10.222 13.074 1.00 52.25 437 SER A O 1
ATOM 3559 N N . THR A 1 438 ? -5.276 9.803 15.264 1.00 53.47 438 THR A N 1
ATOM 3560 C CA . THR A 1 438 ? -5.693 8.399 15.182 1.00 53.47 438 THR A CA 1
ATOM 3561 C C . THR A 1 438 ? -7.177 8.312 14.863 1.00 53.47 438 THR A C 1
ATOM 3563 O O . THR A 1 438 ? -7.582 7.548 13.983 1.00 53.47 438 THR A O 1
ATOM 3566 N N . LYS A 1 439 ? -7.990 9.135 15.527 1.00 58.56 439 LYS A N 1
ATOM 3567 C CA . LYS A 1 439 ? -9.436 9.189 15.294 1.00 58.56 439 LYS A CA 1
ATOM 3568 C C . LYS A 1 439 ? -9.779 9.898 13.985 1.00 58.56 439 LYS A C 1
ATOM 3570 O O . LYS A 1 439 ? -10.665 9.439 13.268 1.00 58.56 439 LYS A O 1
ATOM 3575 N N . ALA A 1 440 ? -9.033 10.940 13.621 1.00 58.31 440 ALA A N 1
ATOM 3576 C CA . ALA A 1 440 ? -9.165 11.623 12.334 1.00 58.31 440 ALA A CA 1
ATOM 3577 C C . ALA A 1 440 ? -8.858 10.695 11.146 1.00 58.31 440 ALA A C 1
ATOM 3579 O O . ALA A 1 440 ? -9.659 10.592 10.217 1.00 58.31 440 ALA A O 1
ATOM 3580 N N . GLY A 1 441 ? -7.745 9.955 11.196 1.00 59.75 441 GLY A N 1
ATOM 3581 C CA . GLY A 1 441 ? -7.397 8.967 10.174 1.00 59.75 441 GLY A CA 1
ATOM 3582 C C . GLY A 1 441 ? -8.409 7.819 10.097 1.00 59.75 441 GLY A C 1
ATOM 3583 O O . GLY A 1 441 ? -8.744 7.360 9.005 1.00 59.75 441 GLY A O 1
ATOM 3584 N N . HIS A 1 442 ? -8.955 7.376 11.236 1.00 62.53 442 HIS A N 1
ATOM 3585 C CA . HIS A 1 442 ? -10.029 6.378 11.252 1.00 62.53 442 HIS A CA 1
ATOM 3586 C C . HIS A 1 442 ? -11.312 6.908 10.599 1.00 62.53 442 HIS A C 1
ATOM 3588 O O . HIS A 1 442 ? -11.917 6.215 9.787 1.00 62.53 442 HIS A O 1
ATOM 3594 N N . TYR A 1 443 ? -11.693 8.154 10.882 1.00 64.69 443 TYR A N 1
ATOM 3595 C CA . TYR A 1 443 ? -12.827 8.805 10.233 1.00 64.69 443 TYR A CA 1
ATOM 3596 C C . TYR A 1 443 ? -12.638 8.926 8.718 1.00 64.69 443 TYR A C 1
ATOM 3598 O O . TYR A 1 443 ? -13.548 8.576 7.968 1.00 64.69 443 TYR A O 1
ATOM 3606 N N . LEU A 1 444 ? -11.462 9.376 8.265 1.00 65.81 444 LEU A N 1
ATOM 3607 C CA . LEU A 1 444 ? -11.159 9.501 6.839 1.00 65.81 444 LEU A CA 1
ATOM 3608 C C . LEU A 1 444 ? -11.283 8.142 6.138 1.00 65.81 444 LEU A C 1
ATOM 3610 O O . LEU A 1 444 ? -12.051 8.003 5.193 1.00 65.81 444 LEU A O 1
ATOM 3614 N N . ASN A 1 445 ? -10.616 7.110 6.656 1.00 64.56 445 ASN A N 1
ATOM 3615 C CA . ASN A 1 445 ? -10.694 5.759 6.089 1.00 64.56 445 ASN A CA 1
ATOM 3616 C C . ASN A 1 445 ? -12.097 5.136 6.198 1.00 64.56 445 ASN A C 1
ATOM 3618 O O . ASN A 1 445 ? -12.423 4.203 5.464 1.00 64.56 445 ASN A O 1
ATOM 3622 N N . ASN A 1 446 ? -12.941 5.641 7.102 1.00 69.38 446 ASN A N 1
ATOM 3623 C CA . ASN A 1 446 ? -14.325 5.204 7.205 1.00 69.38 446 ASN A CA 1
ATOM 3624 C C . ASN A 1 446 ? -15.253 5.869 6.183 1.00 69.38 446 ASN A C 1
ATOM 3626 O O . ASN A 1 446 ? -16.244 5.250 5.792 1.00 69.38 446 ASN A O 1
ATOM 3630 N N . LYS A 1 447 ? -14.949 7.105 5.770 1.00 75.50 447 LYS A N 1
ATOM 3631 C CA . LYS A 1 447 ? -15.789 7.909 4.870 1.00 75.50 447 LYS A CA 1
ATOM 3632 C C . LYS A 1 447 ? -15.336 7.910 3.416 1.00 75.50 447 LYS A C 1
ATOM 3634 O O . LYS A 1 447 ? -16.176 8.080 2.535 1.00 75.50 447 LYS A O 1
ATOM 3639 N N . PHE A 1 448 ? -14.045 7.731 3.175 1.00 86.62 448 PHE A N 1
ATOM 3640 C CA . PHE A 1 448 ? -13.425 7.853 1.862 1.00 86.62 448 PHE A CA 1
ATOM 3641 C C . PHE A 1 448 ? -12.847 6.521 1.407 1.00 86.62 448 PHE A C 1
ATOM 3643 O O . PHE A 1 448 ? -12.376 5.727 2.223 1.00 86.62 448 PHE A O 1
ATOM 3650 N N . LEU A 1 449 ? -12.829 6.307 0.092 1.00 91.44 449 LEU A N 1
ATOM 3651 C CA . LEU A 1 449 ? -11.962 5.290 -0.488 1.00 91.44 449 LEU A CA 1
ATOM 3652 C C . LEU A 1 449 ? -10.541 5.854 -0.544 1.00 91.44 449 LEU A C 1
ATOM 3654 O O . LEU A 1 449 ? -10.322 6.952 -1.056 1.00 91.44 449 LEU A O 1
ATOM 3658 N N . THR A 1 450 ? -9.574 5.101 -0.038 1.00 89.62 450 THR A N 1
ATOM 3659 C CA . THR A 1 450 ? -8.166 5.498 -0.071 1.00 89.62 450 THR A CA 1
ATOM 3660 C C . THR A 1 450 ? -7.469 4.908 -1.301 1.00 89.62 450 THR A C 1
ATOM 3662 O O . THR A 1 450 ? -7.337 3.694 -1.415 1.00 89.62 450 THR A O 1
ATOM 3665 N N . LEU A 1 451 ? -6.999 5.759 -2.212 1.00 91.94 451 LEU A N 1
ATOM 3666 C CA . LEU A 1 451 ? -6.147 5.402 -3.346 1.00 91.94 451 LEU A CA 1
ATOM 3667 C C . LEU A 1 451 ? -4.675 5.582 -2.967 1.00 91.94 451 LEU A C 1
ATOM 3669 O O . LEU A 1 451 ? -4.291 6.625 -2.430 1.00 91.94 451 LEU A O 1
ATOM 3673 N N . ARG A 1 452 ? -3.852 4.580 -3.278 1.00 87.88 452 ARG A N 1
ATOM 3674 C CA . ARG A 1 452 ? -2.396 4.619 -3.135 1.00 87.88 452 ARG A CA 1
ATOM 3675 C C . ARG A 1 452 ? -1.707 4.107 -4.394 1.00 87.88 452 ARG A C 1
ATOM 3677 O O . ARG A 1 452 ? -2.243 3.241 -5.082 1.00 87.88 452 ARG A O 1
ATOM 3684 N N . ILE A 1 453 ? -0.510 4.627 -4.651 1.00 84.12 453 ILE A N 1
ATOM 3685 C CA . ILE A 1 453 ? 0.446 4.029 -5.586 1.00 84.12 453 ILE A CA 1
ATOM 3686 C C . ILE A 1 453 ? 1.723 3.747 -4.800 1.00 84.12 453 ILE A C 1
ATOM 3688 O O . ILE A 1 453 ? 2.434 4.671 -4.386 1.00 84.12 453 ILE A O 1
ATOM 3692 N N . SER A 1 454 ? 1.977 2.469 -4.532 1.00 74.38 454 SER A N 1
ATOM 3693 C CA . SER A 1 454 ? 3.145 2.040 -3.767 1.00 74.38 454 SER A CA 1
ATOM 3694 C C . SER A 1 454 ? 4.237 1.568 -4.700 1.00 74.38 454 SER A C 1
ATOM 3696 O O . SER A 1 454 ? 4.021 0.684 -5.519 1.00 74.38 454 SER A O 1
ATOM 3698 N N . GLN A 1 455 ? 5.445 2.079 -4.494 1.00 58.97 455 GLN A N 1
ATOM 3699 C CA . GLN A 1 455 ? 6.648 1.501 -5.079 1.00 58.97 455 GLN A CA 1
ATOM 3700 C C . GLN A 1 455 ? 7.036 0.266 -4.254 1.00 58.97 455 GLN A C 1
ATOM 3702 O O . GLN A 1 455 ? 7.992 0.314 -3.484 1.00 58.97 455 GLN A O 1
ATOM 3707 N N . ILE A 1 456 ? 6.256 -0.820 -4.330 1.00 53.22 456 ILE A N 1
ATOM 3708 C CA . ILE A 1 456 ? 6.741 -2.111 -3.826 1.00 53.22 456 ILE A CA 1
ATOM 3709 C C . ILE A 1 456 ? 7.712 -2.602 -4.881 1.00 53.22 456 ILE A C 1
ATOM 3711 O O . ILE A 1 456 ? 7.339 -3.101 -5.940 1.00 53.22 456 ILE A O 1
ATOM 3715 N N . CYS A 1 457 ? 8.975 -2.320 -4.611 1.00 46.97 457 CYS A N 1
ATOM 3716 C CA . CYS A 1 457 ? 10.061 -2.658 -5.487 1.00 46.97 457 CYS A CA 1
ATOM 3717 C C . CYS A 1 457 ? 10.094 -4.172 -5.686 1.00 46.97 457 CYS A C 1
ATOM 3719 O O . CYS A 1 457 ? 10.096 -4.937 -4.721 1.00 46.97 457 CYS A O 1
ATOM 3721 N N . SER A 1 458 ? 10.197 -4.593 -6.943 1.00 51.09 458 SER A N 1
ATOM 3722 C CA . SER A 1 458 ? 10.914 -5.827 -7.254 1.00 51.09 458 SER A CA 1
ATOM 3723 C C . SER A 1 458 ? 12.188 -5.862 -6.402 1.00 51.09 458 SER A C 1
ATOM 3725 O O . SER A 1 458 ? 12.873 -4.837 -6.341 1.00 51.09 458 SER A O 1
ATOM 3727 N N . ALA A 1 459 ? 12.508 -6.990 -5.752 1.00 47.41 459 ALA A N 1
ATOM 3728 C CA . ALA A 1 459 ? 13.736 -7.117 -4.955 1.00 47.41 459 ALA A CA 1
ATOM 3729 C C . ALA A 1 459 ? 14.970 -6.626 -5.732 1.00 47.41 459 ALA A C 1
ATOM 3731 O O . ALA A 1 459 ? 15.865 -6.006 -5.174 1.00 47.41 459 ALA A O 1
ATOM 3732 N N . LEU A 1 460 ? 14.970 -6.795 -7.055 1.00 53.72 460 LEU A N 1
ATOM 3733 C CA . LEU A 1 460 ? 16.061 -6.372 -7.924 1.00 53.72 460 LEU A CA 1
ATOM 3734 C C . LEU A 1 460 ? 16.115 -4.858 -8.147 1.00 53.72 460 LEU A C 1
ATOM 3736 O O . LEU A 1 460 ? 17.202 -4.297 -8.237 1.00 53.72 460 LEU A O 1
ATOM 3740 N N . ASN A 1 461 ? 14.971 -4.180 -8.211 1.00 53.16 461 ASN A N 1
ATOM 3741 C CA . ASN A 1 461 ? 14.894 -2.734 -8.443 1.00 53.16 461 ASN A CA 1
ATOM 3742 C C . ASN A 1 461 ? 14.537 -1.969 -7.158 1.00 53.16 461 ASN A C 1
ATOM 3744 O O . ASN A 1 461 ? 13.945 -0.888 -7.207 1.00 53.16 461 ASN A O 1
ATOM 3748 N N . HIS A 1 462 ? 14.875 -2.547 -6.000 1.00 58.88 462 HIS A N 1
ATOM 3749 C CA . HIS A 1 462 ? 14.700 -1.911 -4.704 1.00 58.88 462 HIS A CA 1
ATOM 3750 C C . HIS A 1 462 ? 15.865 -0.984 -4.380 1.00 58.88 462 HIS A C 1
ATOM 3752 O O . HIS A 1 462 ? 17.037 -1.309 -4.553 1.00 58.88 462 HIS A O 1
ATOM 3758 N N . ASP A 1 463 ? 15.501 0.190 -3.886 1.00 59.19 463 ASP A N 1
ATOM 3759 C CA . ASP A 1 463 ? 16.407 1.182 -3.335 1.00 59.19 463 ASP A CA 1
ATOM 3760 C C . ASP A 1 463 ? 16.740 0.760 -1.891 1.00 59.19 463 ASP A C 1
ATOM 3762 O O . ASP A 1 463 ? 16.136 1.262 -0.951 1.00 59.19 463 ASP A O 1
ATOM 3766 N N . TYR A 1 464 ? 17.659 -0.195 -1.698 1.00 55.38 464 TYR A N 1
ATOM 3767 C CA . TYR A 1 464 ? 18.029 -0.711 -0.363 1.00 55.38 464 TYR A CA 1
ATOM 3768 C C . TYR A 1 464 ? 18.766 0.324 0.490 1.00 55.38 464 TYR A C 1
ATOM 3770 O O . TYR A 1 464 ? 18.751 0.253 1.715 1.00 55.38 464 TYR A O 1
ATOM 3778 N N . GLY A 1 465 ? 19.404 1.309 -0.144 1.00 41.72 465 GLY A N 1
ATOM 3779 C CA . GLY A 1 465 ? 19.959 2.474 0.547 1.00 41.72 465 GLY A CA 1
ATOM 3780 C C . GLY A 1 465 ? 18.918 3.571 0.790 1.00 41.72 465 GLY A C 1
ATOM 3781 O O . GLY A 1 465 ? 19.238 4.592 1.409 1.00 41.72 465 GLY A O 1
ATOM 3782 N N . ARG A 1 466 ? 17.656 3.388 0.356 1.00 46.12 466 ARG A N 1
ATOM 3783 C CA . ARG A 1 466 ? 16.556 4.229 0.828 1.00 46.12 466 ARG A CA 1
ATOM 3784 C C . ARG A 1 466 ? 16.458 3.997 2.323 1.00 46.12 466 ARG A C 1
ATOM 3786 O O . ARG A 1 466 ? 15.943 2.984 2.779 1.00 46.12 466 ARG A O 1
ATOM 3793 N N . LYS A 1 467 ? 16.832 5.019 3.087 1.00 43.66 467 LYS A N 1
ATOM 3794 C CA . LYS A 1 467 ? 16.183 5.286 4.369 1.00 43.66 467 LYS A CA 1
ATOM 3795 C C . LYS A 1 467 ? 14.683 5.249 4.066 1.00 43.66 467 LYS A C 1
ATOM 3797 O O . LYS A 1 467 ? 14.194 6.177 3.404 1.00 43.66 467 LYS A O 1
ATOM 3802 N N . SER A 1 468 ? 13.954 4.188 4.424 1.00 34.19 468 SER A N 1
ATOM 3803 C CA . SER A 1 468 ? 12.496 4.245 4.384 1.00 34.19 468 SER A CA 1
ATOM 3804 C C . SER A 1 468 ? 12.105 5.313 5.407 1.00 34.19 468 SER A C 1
ATOM 3806 O O . SER A 1 468 ? 12.059 5.121 6.609 1.00 34.19 468 SER A O 1
ATOM 3808 N N . SER A 1 469 ? 11.986 6.536 4.902 1.00 34.12 469 SER A N 1
ATOM 3809 C CA . SER A 1 469 ? 11.406 7.687 5.586 1.00 34.12 469 SER A CA 1
ATOM 3810 C C . SER A 1 469 ? 9.889 7.692 5.416 1.00 34.12 469 SER A C 1
ATOM 3812 O O . SER A 1 469 ? 9.213 8.577 5.924 1.00 34.12 469 SER A O 1
ATOM 3814 N N . SER A 1 470 ? 9.334 6.709 4.694 1.00 30.64 470 SER A N 1
ATOM 3815 C CA . SER A 1 470 ? 8.034 6.181 5.077 1.00 30.64 470 SER A CA 1
ATOM 3816 C C . SER A 1 470 ? 8.225 5.582 6.459 1.00 30.64 470 SER A C 1
ATOM 3818 O O . SER A 1 470 ? 9.162 4.821 6.658 1.00 30.64 470 SER A O 1
ATOM 3820 N N . ALA A 1 471 ? 7.346 5.901 7.394 1.00 27.84 471 ALA A N 1
ATOM 3821 C CA . ALA A 1 471 ? 7.213 5.256 8.692 1.00 27.84 471 ALA A CA 1
ATOM 3822 C C . ALA A 1 471 ? 6.803 3.761 8.540 1.00 27.84 471 ALA A C 1
ATOM 3824 O O . ALA A 1 471 ? 5.862 3.286 9.166 1.00 27.84 471 ALA A O 1
ATOM 3825 N N . GLU A 1 472 ? 7.451 3.055 7.614 1.00 29.45 472 GLU A N 1
ATOM 3826 C CA . GLU A 1 472 ? 7.364 1.656 7.247 1.00 29.45 472 GLU A CA 1
ATOM 3827 C C . GLU A 1 472 ? 8.710 1.055 7.609 1.00 29.45 472 GLU A C 1
ATOM 3829 O O . GLU A 1 472 ? 9.668 1.099 6.831 1.00 29.45 472 GLU A O 1
ATOM 3834 N N . LEU A 1 473 ? 8.780 0.521 8.824 1.00 28.66 473 LEU A N 1
ATOM 3835 C CA . LEU A 1 473 ? 9.831 -0.414 9.161 1.00 28.66 473 LEU A CA 1
ATOM 3836 C C . LEU A 1 473 ? 9.459 -1.709 8.429 1.00 28.66 473 LEU A C 1
ATOM 3838 O O . LEU A 1 473 ? 8.645 -2.499 8.912 1.00 28.66 473 LEU A O 1
ATOM 3842 N N . GLN A 1 474 ? 9.971 -1.891 7.212 1.00 32.44 474 GLN A N 1
ATOM 3843 C CA . GLN A 1 474 ? 10.036 -3.229 6.642 1.00 32.44 474 GLN A CA 1
ATOM 3844 C C . GLN A 1 474 ? 11.118 -3.953 7.433 1.00 32.44 474 GLN A C 1
ATOM 3846 O O . GLN A 1 474 ? 12.300 -3.853 7.121 1.00 32.44 474 GLN A O 1
ATOM 3851 N N . VAL A 1 475 ? 10.715 -4.646 8.498 1.00 31.78 475 VAL A N 1
ATOM 3852 C CA . VAL A 1 475 ? 11.580 -5.659 9.094 1.00 31.78 475 VAL A CA 1
ATOM 3853 C C . VAL A 1 475 ? 11.468 -6.856 8.170 1.00 31.78 475 VAL A C 1
ATOM 3855 O O . VAL A 1 475 ? 10.703 -7.800 8.381 1.00 31.78 475 VAL A O 1
ATOM 3858 N N . VAL A 1 476 ? 12.199 -6.759 7.064 1.00 32.59 476 VAL A N 1
ATOM 3859 C CA . VAL A 1 476 ? 12.627 -7.939 6.340 1.00 32.59 476 VAL A CA 1
ATOM 3860 C C . VAL A 1 476 ? 13.604 -8.602 7.296 1.00 32.59 476 VAL A C 1
ATOM 3862 O O . VAL A 1 476 ? 14.754 -8.194 7.400 1.00 32.59 476 VAL A O 1
ATOM 3865 N N . MET A 1 477 ? 13.126 -9.580 8.062 1.00 30.34 477 MET A N 1
ATOM 3866 C CA . MET A 1 477 ? 13.989 -10.460 8.842 1.00 30.34 477 MET A CA 1
ATOM 3867 C C . MET A 1 477 ? 14.770 -11.411 7.919 1.00 30.34 477 MET A C 1
ATOM 3869 O O . MET A 1 477 ? 14.867 -12.599 8.177 1.00 30.34 477 MET A O 1
ATOM 3873 N N . CYS A 1 478 ? 15.305 -10.919 6.806 1.00 24.52 478 CYS A N 1
ATOM 3874 C CA . CYS A 1 478 ? 16.359 -11.626 6.101 1.00 24.52 478 CYS A CA 1
ATOM 3875 C C . CYS A 1 478 ? 17.650 -11.085 6.700 1.00 24.52 478 CYS A C 1
ATOM 3877 O O . CYS A 1 478 ? 17.888 -9.886 6.574 1.00 24.52 478 CYS A O 1
ATOM 3879 N N . ARG A 1 479 ? 18.396 -11.948 7.407 1.00 24.38 479 ARG A N 1
ATOM 3880 C CA . ARG A 1 479 ? 19.763 -11.735 7.917 1.00 24.38 479 ARG A CA 1
ATOM 3881 C C . ARG A 1 479 ? 20.378 -10.402 7.479 1.00 24.38 479 ARG A C 1
ATOM 3883 O O . ARG A 1 479 ? 20.850 -10.270 6.353 1.00 24.38 479 ARG A O 1
ATOM 3890 N N . VAL A 1 480 ? 20.400 -9.439 8.389 1.00 22.02 480 VAL A N 1
ATOM 3891 C CA . VAL A 1 480 ? 21.449 -8.425 8.380 1.00 22.02 480 VAL A CA 1
ATOM 3892 C C . VAL A 1 480 ? 22.273 -8.740 9.616 1.00 22.02 480 VAL A C 1
ATOM 3894 O O . VAL A 1 480 ? 21.907 -8.335 10.718 1.00 22.02 480 VAL A O 1
ATOM 3897 N N . GLU A 1 481 ? 23.287 -9.586 9.425 1.00 21.06 481 GLU A N 1
ATOM 3898 C CA . GLU A 1 481 ? 24.505 -9.464 10.232 1.00 21.06 481 GLU A CA 1
ATOM 3899 C C . GLU A 1 481 ? 25.094 -8.062 10.034 1.00 21.06 481 GLU A C 1
ATOM 3901 O O . GLU A 1 481 ? 25.057 -7.563 8.879 1.00 21.06 481 GLU A O 1
#

Sequence (481 aa):
MFYRLIVLKKNNIVILLSKTLLIIMAVQAVVQSEDTKSKLLLRKTLGACSKCFKLTEAYFVERDNKIFLEKECCTKDSGLIENDAQFFKDTKSNVNFFYEDSGLPLGHDIRSEEVKQKMRNDASLYCLTINMKCNLKCPICYLNLGPKSPEMYEETFEEPSLEVIKNLLKGQKRKLVGLIGGEPTLRKDITDIIRFIKKSGNTPTMSTHGLTLLDKSFLKELKEAGLVQVYLWFDSFHDEVYEKLRGGRFLASRFKILKNLKEEKISVCLTPVIAKGVNDHEIPNLLRFAMKNRAFIRAINFVPFYSGYEIFPESATTSDILNVLEPHFGIGKEYWIQNDKFRHYINYFVKMLLGNSFGDRFDNMKRNTIHLIEKEGKIIPYFSLYEIKEFNKQADITMNKNGLMKMFSAFSLIVKLAFKPKMLSFMKTLLLNKFDSTKAGHYLNNKFLTLRISQICSALNHDYGRKSSSAELQVVMCRVE

pLDDT: mean 75.0, std 20.69, range [21.06, 98.56]